Protein AF-0000000079915567 (afdb_homodimer)

Radius of gyration: 24.49 Å; Cα contacts (8 Å, |Δi|>4): 1662; chains: 2; bounding box: 62×71×64 Å

Solvent-accessible surface area (backbone atoms only — not comparable to full-atom values): 33415 Å² total; per-residue (Å²): 130,82,68,66,35,9,41,36,49,74,23,72,35,66,43,84,45,70,42,46,50,91,68,41,74,67,49,75,75,43,57,68,71,57,35,53,48,59,68,63,32,53,40,51,25,25,22,44,47,82,94,54,52,49,66,56,36,27,45,51,4,41,50,52,33,33,60,76,69,70,48,59,42,60,65,29,40,26,37,41,28,33,58,58,59,60,74,93,46,39,69,36,18,69,34,33,33,45,32,43,76,61,48,26,71,59,20,38,66,32,26,29,24,50,29,66,34,27,14,46,57,52,43,50,53,51,46,48,13,36,44,50,34,31,93,84,35,51,31,30,38,39,33,25,30,23,50,66,77,37,82,61,42,68,42,87,92,60,37,41,48,10,28,31,13,25,17,37,37,36,28,57,80,76,54,25,50,25,33,54,75,45,72,52,61,47,58,44,18,87,32,14,62,38,38,28,25,76,54,75,70,36,50,56,89,68,42,52,81,40,64,77,45,58,67,48,51,71,45,54,48,45,54,50,47,48,51,49,50,53,54,49,50,50,50,56,29,58,79,66,73,48,56,78,88,61,48,71,37,35,46,43,54,37,55,27,51,62,53,52,54,49,48,25,62,73,68,69,46,68,65,42,66,58,39,55,56,46,19,20,53,36,25,23,29,54,44,31,25,44,58,54,40,50,59,66,46,50,82,80,52,52,64,67,38,29,32,39,45,34,35,59,25,76,43,34,21,41,34,43,31,41,31,28,31,38,59,69,75,73,72,81,81,130,129,81,68,67,34,10,39,36,47,74,22,71,33,66,44,87,46,72,43,44,50,91,68,42,72,68,49,76,75,44,59,67,72,56,34,55,48,60,68,62,32,52,39,50,25,26,23,45,48,81,95,56,51,49,68,55,35,27,44,51,3,40,50,53,33,32,60,76,68,69,48,59,41,60,65,27,37,26,37,42,27,32,59,58,60,61,74,92,47,39,70,35,18,70,33,32,33,44,32,44,78,62,48,26,70,60,20,37,67,31,27,30,27,49,28,64,34,27,16,46,57,52,45,50,53,52,47,49,13,37,44,50,35,31,94,84,33,52,30,31,39,40,30,24,30,21,50,67,76,36,81,61,42,68,41,86,95,59,38,42,48,11,29,31,12,26,17,36,34,35,27,56,79,77,53,25,51,26,33,53,76,46,72,51,62,47,57,45,17,88,33,14,60,36,40,31,26,75,54,76,69,36,51,55,87,69,42,53,82,41,64,76,45,57,65,48,52,74,44,54,46,45,54,49,47,50,53,49,50,53,53,49,51,50,51,57,29,58,80,68,73,47,55,77,86,60,48,72,37,33,46,43,55,38,54,28,53,62,54,50,55,49,48,26,63,74,68,70,45,69,64,41,67,58,38,56,56,46,19,20,54,36,24,22,28,55,43,29,25,44,57,53,38,51,59,66,47,50,82,80,53,53,64,69,39,29,32,39,45,33,35,59,24,76,44,36,23,40,34,43,30,40,31,30,32,37,60,68,76,73,72,82,85,131

Foldseek 3Di:
DQQWKDFADKFKWFAPDKDFQLRDPVLVVDDPVQSVLQVQQLAGIATADVPDDQLRQQLVRVLVGCVVVVHQLCLAAAEEEEDEDDDPDPPDDSFVVSCVSSVNVNHHTDYFYLFWLCRLVVVVVVLSCCQRVPVSHFKYKYKYWFDDQAPAQDDPPKWGEHTMMMIIIMGSPLHHFKIFPDKDKDFDQVQSPQWDWPPPPDDRNPTDIDGPDVCCQVPVLLVVQLVVCLVRVCVQCVVVVHDPVQAPAEEEFAIGPVVQVVNCVSNVHHHDCLLSVCCHRHMGRRNVRQSSSSNVCSVVDDAQHWYWYWYHDSSGMIMITIIGGHDHPDPPDD/DQQWKDFADKFKDFAPDKDFQLRDPVLVVDPPVQSVLQVQQLAGIATADVPDDQLRQQLVRVLVGCVVVVHQLCLAAAEEEEDEDDDPDPPDDSFVVSCVSRVNVNHHTDYFYLFWLCRLVVVVVVLSCCQRVPVSGFKYKYKYWFDDQAPAQDDPPKWGEHTMMMITIMGSPLHHFKIFPDKDKDFDQVQSPQWDWPPPPDDRNPTDIDRPDVCCQVPVLLVVQLVVCLVRVCVQCVVVVHDPVQAPAEEEFAIGPVVQVVNCVSNVHHHDCLLSVCCHRHMGRRNVRQSSSSNVCSVVDDAQRWYWYWYHDSSGMIMITIIGGHDHPDPPDD

Nearest PDB structures (foldseek):
  5bqs-assembly1_B  TM=8.035E-01  e=7.313E-23  Streptococcus pneumoniae P1031
  8d1u-assembly1_A  TM=8.113E-01  e=3.069E-22  Escherichia coli
  8vdb-assembly1_D  TM=8.046E-01  e=8.859E-22  Bacillus subtilis
  6a9n-assembly1_B  TM=8.320E-01  e=7.382E-21  Cutibacterium acnes
  1ebl-assembly1_B  TM=8.269E-01  e=4.211E-21  Escherichia coli

InterPro domains:
  IPR013751 Beta-ketoacyl-[acyl-carrier-protein] synthase III, N-terminal [PF08545] (116-189)
  IPR016039 Thiolase-like [G3DSA:3.40.47.10] (4-174)
  IPR016039 Thiolase-like [G3DSA:3.40.47.10] (186-324)
  IPR016039 Thiolase-like [SSF53901] (4-325)

Structure (mmCIF, N/CA/C/O backbone):
data_AF-0000000079915567-model_v1
#
loop_
_entity.id
_entity.type
_entity.pdbx_description
1 polymer '3-oxoacyl-ACP synthase'
#
loop_
_atom_site.group_PDB
_atom_site.id
_atom_site.type_symbol
_atom_site.label_atom_id
_atom_site.label_alt_id
_atom_site.label_comp_id
_atom_site.label_asym_id
_atom_site.label_entity_id
_atom_site.label_seq_id
_atom_site.pdbx_PDB_ins_code
_atom_site.Cartn_x
_atom_site.Cartn_y
_atom_site.Cartn_z
_atom_site.occupancy
_atom_site.B_iso_or_equiv
_atom_site.auth_seq_id
_atom_site.auth_comp_id
_atom_site.auth_asym_id
_atom_site.auth_atom_id
_atom_site.pdbx_PDB_model_num
ATOM 1 N N . MET A 1 1 ? 18.484 -0.958 17.703 1 49.97 1 MET A N 1
ATOM 2 C CA . MET A 1 1 ? 17.969 0.393 17.531 1 49.97 1 MET A CA 1
ATOM 3 C C . MET A 1 1 ? 17.422 0.59 16.109 1 49.97 1 MET A C 1
ATOM 5 O O . MET A 1 1 ? 18.031 0.153 15.141 1 49.97 1 MET A O 1
ATOM 9 N N . ILE A 1 2 ? 16.109 1.01 15.992 1 68.25 2 ILE A N 1
ATOM 10 C CA . ILE A 1 2 ? 15.516 1.228 14.68 1 68.25 2 ILE A CA 1
ATOM 11 C C . ILE A 1 2 ? 16.234 2.373 13.969 1 68.25 2 ILE A C 1
ATOM 13 O O . ILE A 1 2 ? 16.469 3.426 14.562 1 68.25 2 ILE A O 1
ATOM 17 N N . ALA A 1 3 ? 16.828 2.115 12.82 1 80.94 3 ALA A N 1
ATOM 18 C CA . ALA A 1 3 ? 17.578 3.104 12.055 1 80.94 3 ALA A CA 1
ATOM 19 C C . ALA A 1 3 ? 16.766 4.375 11.844 1 80.94 3 ALA A C 1
ATOM 21 O O . ALA A 1 3 ? 15.57 4.309 11.562 1 80.94 3 ALA A O 1
ATOM 22 N N . PRO A 1 4 ? 17.406 5.504 12.102 1 89.56 4 PRO A N 1
ATOM 23 C CA . PRO A 1 4 ? 16.672 6.758 11.891 1 89.56 4 PRO A CA 1
ATOM 24 C C . PRO A 1 4 ? 16.312 6.992 10.43 1 89.56 4 PRO A C 1
ATOM 26 O O . PRO A 1 4 ? 17.062 6.602 9.531 1 89.56 4 PRO A O 1
ATOM 29 N N . VAL A 1 5 ? 15.125 7.48 10.234 1 96.12 5 VAL A N 1
ATOM 30 C CA . VAL A 1 5 ? 14.633 7.859 8.914 1 96.12 5 VAL A CA 1
ATOM 31 C C . VAL A 1 5 ? 14.406 9.367 8.859 1 96.12 5 VAL A C 1
ATOM 33 O O . VAL A 1 5 ? 13.828 9.945 9.781 1 96.12 5 VAL A O 1
ATOM 36 N N . ALA A 1 6 ? 14.984 10.047 7.805 1 96.94 6 ALA A N 1
ATOM 37 C CA . ALA A 1 6 ? 14.828 11.492 7.645 1 96.94 6 ALA A CA 1
ATOM 38 C C . ALA A 1 6 ? 13.938 11.82 6.453 1 96.94 6 ALA A C 1
ATOM 40 O O . ALA A 1 6 ? 14.031 11.18 5.402 1 96.94 6 ALA A O 1
ATOM 41 N N . LEU A 1 7 ? 13.047 12.688 6.648 1 97.62 7 LEU A N 1
ATOM 42 C CA . LEU A 1 7 ? 12.539 13.43 5.504 1 97.62 7 LEU A CA 1
ATOM 43 C C . LEU A 1 7 ? 13.562 14.453 5.016 1 97.62 7 LEU A C 1
ATOM 45 O O . LEU A 1 7 ? 13.672 15.547 5.574 1 97.62 7 LEU A O 1
ATOM 49 N N . HIS A 1 8 ? 14.258 14.078 4.035 1 96.81 8 HIS A N 1
ATOM 50 C CA . HIS A 1 8 ? 15.406 14.844 3.566 1 96.81 8 HIS A CA 1
ATOM 51 C C . HIS A 1 8 ? 14.984 16.172 2.953 1 96.81 8 HIS A C 1
ATOM 53 O O . HIS A 1 8 ? 15.523 17.219 3.303 1 96.81 8 HIS A O 1
ATOM 59 N N . SER A 1 9 ? 14.047 16.141 2.039 1 96.88 9 SER A N 1
ATOM 60 C CA . SER A 1 9 ? 13.555 17.344 1.36 1 96.88 9 SER A CA 1
ATOM 61 C C . SER A 1 9 ? 12.109 17.156 0.894 1 96.88 9 SER A C 1
ATOM 63 O O . SER A 1 9 ? 11.648 16.031 0.724 1 96.88 9 SER A O 1
ATOM 65 N N . ILE A 1 10 ? 11.406 18.219 0.805 1 98.06 10 ILE A N 1
ATOM 66 C CA . ILE A 1 10 ? 10.055 18.297 0.279 1 98.06 10 ILE A CA 1
ATOM 67 C C . ILE A 1 10 ? 10 19.328 -0.843 1 98.06 10 ILE A C 1
ATOM 69 O O . ILE A 1 10 ? 10.531 20.438 -0.704 1 98.06 10 ILE A O 1
ATOM 73 N N . ALA A 1 11 ? 9.445 18.938 -1.99 1 98.62 11 ALA A N 1
ATOM 74 C CA . ALA A 1 11 ? 9.18 19.875 -3.08 1 98.62 11 ALA A CA 1
ATOM 75 C C . ALA A 1 11 ? 7.695 19.906 -3.434 1 98.62 11 ALA A C 1
ATOM 77 O O . ALA A 1 11 ? 7.035 18.875 -3.445 1 98.62 11 ALA A O 1
ATOM 78 N N . LEU A 1 12 ? 7.215 21.109 -3.682 1 98.62 12 LEU A N 1
ATOM 79 C CA . LEU A 1 12 ? 5.832 21.344 -4.086 1 98.62 12 LEU A CA 1
ATOM 80 C C . LEU A 1 12 ? 5.773 21.906 -5.5 1 98.62 12 LEU A C 1
ATOM 82 O O . LEU A 1 12 ? 6.711 22.578 -5.949 1 98.62 12 LEU A O 1
ATOM 86 N N . TRP A 1 13 ? 4.711 21.578 -6.184 1 98.44 13 TRP A N 1
ATOM 87 C CA . TRP A 1 13 ? 4.43 22.172 -7.492 1 98.44 13 TRP A CA 1
ATOM 88 C C . TRP A 1 13 ? 2.953 22.516 -7.621 1 98.44 13 TRP A C 1
ATOM 90 O O . TRP A 1 13 ? 2.084 21.734 -7.23 1 98.44 13 TRP A O 1
ATOM 100 N N . PHE A 1 14 ? 2.678 23.703 -8.141 1 98.31 14 PHE A N 1
ATOM 101 C CA . PHE A 1 14 ? 1.323 24.172 -8.398 1 98.31 14 PHE A CA 1
ATOM 102 C C . PHE A 1 14 ? 1.199 24.719 -9.82 1 98.31 14 PHE A C 1
ATOM 104 O O . PHE A 1 14 ? 2.137 25.328 -10.344 1 98.31 14 PHE A O 1
ATOM 111 N N . PRO A 1 15 ? -0.003 24.5 -10.383 1 97.31 15 PRO A N 1
ATOM 112 C CA . PRO A 1 15 ? -0.258 25.188 -11.656 1 97.31 15 PRO A CA 1
ATOM 113 C C . PRO A 1 15 ? -0.245 26.703 -11.531 1 97.31 15 PRO A C 1
ATOM 115 O O . PRO A 1 15 ? -0.499 27.234 -10.445 1 97.31 15 PRO A O 1
ATOM 118 N N . ASP A 1 16 ? -0.06 27.359 -12.633 1 95.5 16 ASP A N 1
ATOM 119 C CA . ASP A 1 16 ? 0.046 28.812 -12.641 1 95.5 16 ASP A CA 1
ATOM 120 C C . ASP A 1 16 ? -1.329 29.453 -12.516 1 95.5 16 ASP A C 1
ATOM 122 O O . ASP A 1 16 ? -1.455 30.562 -11.961 1 95.5 16 ASP A O 1
ATOM 126 N N . ASP A 1 17 ? -2.361 28.844 -12.945 1 95.56 17 ASP A N 1
ATOM 127 C CA . ASP A 1 17 ? -3.697 29.438 -12.961 1 95.56 17 ASP A CA 1
ATOM 128 C C . ASP A 1 17 ? -4.281 29.5 -11.547 1 95.56 17 ASP A C 1
ATOM 130 O O . ASP A 1 17 ? -4.551 28.453 -10.938 1 95.56 17 ASP A O 1
ATOM 134 N N . GLU A 1 18 ? -4.473 30.656 -11.047 1 96.81 18 GLU A N 1
ATOM 135 C CA . GLU A 1 18 ? -5.078 30.938 -9.742 1 96.81 18 GLU A CA 1
ATOM 136 C C . GLU A 1 18 ? -6.461 31.547 -9.898 1 96.81 18 GLU A C 1
ATOM 138 O O . GLU A 1 18 ? -6.633 32.531 -10.648 1 96.81 18 GLU A O 1
ATOM 143 N N . VAL A 1 19 ? -7.441 31 -9.227 1 96.44 19 VAL A N 1
ATOM 144 C CA . VAL A 1 19 ? -8.812 31.5 -9.305 1 96.44 19 VAL A CA 1
ATOM 145 C C . VAL A 1 19 ? -9.336 31.797 -7.902 1 96.44 19 VAL A C 1
ATOM 147 O O . VAL A 1 19 ? -9.102 31.031 -6.973 1 96.44 19 VAL A O 1
ATOM 150 N N . THR A 1 20 ? -9.992 32.906 -7.789 1 97.31 20 THR A N 1
ATOM 151 C CA . THR A 1 20 ? -10.688 33.188 -6.535 1 97.31 20 THR A CA 1
ATOM 152 C C . THR A 1 20 ? -11.914 32.312 -6.383 1 97.31 20 THR A C 1
ATOM 154 O O . THR A 1 20 ? -12.617 32.031 -7.359 1 97.31 20 THR A O 1
ATOM 157 N N . VAL A 1 21 ? -12.156 31.906 -5.176 1 97 21 VAL A N 1
ATOM 158 C CA . VAL A 1 21 ? -13.289 31.031 -4.914 1 97 21 VAL A CA 1
ATOM 159 C C . VAL A 1 21 ? -14.586 31.734 -5.305 1 97 21 VAL A C 1
ATOM 161 O O . VAL A 1 21 ? -15.469 31.141 -5.918 1 97 21 VAL A O 1
ATOM 164 N N . ALA A 1 22 ? -14.719 32.969 -5.031 1 94.5 22 ALA A N 1
ATOM 165 C CA . ALA A 1 22 ? -15.914 33.75 -5.363 1 94.5 22 ALA A CA 1
ATOM 166 C C . ALA A 1 22 ? -16.125 33.781 -6.871 1 94.5 22 ALA A C 1
ATOM 168 O O . ALA A 1 22 ? -17.25 34.031 -7.336 1 94.5 22 ALA A O 1
ATOM 169 N N . GLY A 1 23 ? -15.094 33.562 -7.625 1 93.31 23 GLY A N 1
ATOM 170 C CA . GLY A 1 23 ? -15.148 33.656 -9.07 1 93.31 23 GLY A CA 1
ATOM 171 C C . GLY A 1 23 ? -15.367 32.312 -9.742 1 93.31 23 GLY A C 1
ATOM 172 O O . GLY A 1 23 ? -15.453 32.219 -10.969 1 93.31 23 GLY A O 1
ATOM 173 N N . LEU A 1 24 ? -15.5 31.219 -8.969 1 94.38 24 LEU A N 1
ATOM 174 C CA . LEU A 1 24 ? -15.734 29.906 -9.547 1 94.38 24 LEU A CA 1
ATOM 175 C C . LEU A 1 24 ? -17.125 29.828 -10.156 1 94.38 24 LEU A C 1
ATOM 177 O O . LEU A 1 24 ? -18.125 30.062 -9.469 1 94.38 24 LEU A O 1
ATOM 181 N N . PRO A 1 25 ? -17.203 29.422 -11.484 1 90.38 25 PRO A N 1
ATOM 182 C CA . PRO A 1 25 ? -18.516 29.375 -12.156 1 90.38 25 PRO A CA 1
ATOM 183 C C . PRO A 1 25 ? -19.484 28.391 -11.516 1 90.38 25 PRO A C 1
ATOM 185 O O . PRO A 1 25 ? -20.688 28.609 -11.539 1 90.38 25 PRO A O 1
ATOM 188 N N . GLU A 1 26 ? -19 27.359 -10.953 1 90.12 26 GLU A N 1
ATOM 189 C CA . GLU A 1 26 ? -19.875 26.328 -10.406 1 90.12 26 GLU A CA 1
ATOM 190 C C . GLU A 1 26 ? -20.656 26.859 -9.211 1 90.12 26 GLU A C 1
ATOM 192 O O . GLU A 1 26 ? -21.719 26.328 -8.883 1 90.12 26 GLU A O 1
ATOM 197 N N . LEU A 1 27 ? -20.188 27.844 -8.562 1 91.75 27 LEU A N 1
ATOM 198 C CA . LEU A 1 27 ? -20.875 28.344 -7.371 1 91.75 27 LEU A CA 1
ATOM 199 C C . LEU A 1 27 ? -22.188 29 -7.742 1 91.75 27 LEU A C 1
ATOM 201 O O . LEU A 1 27 ? -23.141 28.984 -6.949 1 91.75 27 LEU A O 1
ATOM 205 N N . ASP A 1 28 ? -22.203 29.516 -8.953 1 90.19 28 ASP A N 1
ATOM 206 C CA . ASP A 1 28 ? -23.422 30.172 -9.414 1 90.19 28 ASP A CA 1
ATOM 207 C C . ASP A 1 28 ? -24.547 29.156 -9.648 1 90.19 28 ASP A C 1
ATOM 209 O O . ASP A 1 28 ? -25.719 29.516 -9.734 1 90.19 28 ASP A O 1
ATOM 213 N N . GLN A 1 29 ? -24.172 28 -9.734 1 89.38 29 GLN A N 1
ATOM 214 C CA . GLN A 1 29 ? -25.125 26.938 -10.039 1 89.38 29 GLN A CA 1
ATOM 215 C C . GLN A 1 29 ? -25.625 26.266 -8.766 1 89.38 29 GLN A C 1
ATOM 217 O O . GLN A 1 29 ? -26.516 25.406 -8.812 1 89.38 29 GLN A O 1
ATOM 222 N N . LEU A 1 30 ? -25.125 26.688 -7.613 1 90.25 30 LEU A N 1
ATOM 223 C CA . LEU A 1 30 ? -25.469 26.062 -6.344 1 90.25 30 LEU A CA 1
ATOM 224 C C . LEU A 1 30 ? -26.641 26.766 -5.68 1 90.25 30 LEU A C 1
ATOM 226 O O . LEU A 1 30 ? -26.844 27.969 -5.883 1 90.25 30 LEU A O 1
ATOM 230 N N . PRO A 1 31 ? -27.406 26 -4.895 1 92.25 31 PRO A N 1
ATOM 231 C CA . PRO A 1 31 ? -28.344 26.672 -4 1 92.25 31 PRO A CA 1
ATOM 232 C C . PRO A 1 31 ? -27.672 27.703 -3.102 1 92.25 31 PRO A C 1
ATOM 234 O O . PRO A 1 31 ? -26.484 27.562 -2.781 1 92.25 31 PRO A O 1
ATOM 237 N N . VAL A 1 32 ? -28.438 28.688 -2.633 1 93.25 32 VAL A N 1
ATOM 238 C CA . VAL A 1 32 ? -27.922 29.828 -1.883 1 93.25 32 VAL A CA 1
ATOM 239 C C . VAL A 1 32 ? -27.203 29.328 -0.631 1 93.25 32 VAL A C 1
ATOM 241 O O . VAL A 1 32 ? -26.094 29.766 -0.335 1 93.25 32 VAL A O 1
ATOM 244 N N . ALA A 1 33 ? -27.703 28.438 0.09 1 91.88 33 ALA A N 1
ATOM 245 C CA . ALA A 1 33 ? -27.125 27.922 1.328 1 91.88 33 ALA A CA 1
ATOM 246 C C . ALA A 1 33 ? -25.766 27.281 1.067 1 91.88 33 ALA A C 1
ATOM 248 O O . ALA A 1 33 ? -24.828 27.469 1.843 1 91.88 33 ALA A O 1
ATOM 249 N N . GLN A 1 34 ? -25.656 26.578 0.015 1 91.19 34 GLN A N 1
ATOM 250 C CA . GLN A 1 34 ? -24.406 25.922 -0.337 1 91.19 34 GLN A CA 1
ATOM 251 C C . GLN A 1 34 ? -23.359 26.922 -0.796 1 91.19 34 GLN A C 1
ATOM 253 O O . GLN A 1 34 ? -22.172 26.781 -0.477 1 91.19 34 GLN A O 1
ATOM 258 N N . ARG A 1 35 ? -23.828 27.891 -1.59 1 93.12 35 ARG A N 1
ATOM 259 C CA . ARG A 1 35 ? -22.922 28.938 -2.041 1 93.12 35 ARG A CA 1
ATOM 260 C C . ARG A 1 35 ? -22.344 29.688 -0.856 1 93.12 35 ARG A C 1
ATOM 262 O O . ARG A 1 35 ? -21.125 29.922 -0.8 1 93.12 35 ARG A O 1
ATOM 269 N N . GLU A 1 36 ? -23.188 30.047 0.067 1 94.31 36 GLU A N 1
ATOM 270 C CA . GLU A 1 36 ? -22.75 30.766 1.259 1 94.31 36 GLU A CA 1
ATOM 271 C C . GLU A 1 36 ? -21.781 29.906 2.084 1 94.31 36 GLU A C 1
ATOM 273 O O . GLU A 1 36 ? -20.781 30.422 2.607 1 94.31 36 GLU A O 1
ATOM 278 N N . HIS A 1 37 ? -22.062 28.656 2.145 1 93.69 37 HIS A N 1
ATOM 279 C CA . HIS A 1 37 ? -21.156 27.766 2.857 1 93.69 37 HIS A CA 1
ATOM 280 C C . HIS A 1 37 ? -19.797 27.688 2.182 1 93.69 37 HIS A C 1
ATOM 282 O O . HIS A 1 37 ? -18.766 27.797 2.846 1 93.69 37 HIS A O 1
ATOM 288 N N . ALA A 1 38 ? -19.812 27.531 0.899 1 94.31 38 ALA A N 1
ATOM 289 C CA . ALA A 1 38 ? -18.578 27.469 0.132 1 94.31 38 ALA A CA 1
ATOM 290 C C . ALA A 1 38 ? -17.719 28.703 0.386 1 94.31 38 ALA A C 1
ATOM 292 O O . ALA A 1 38 ? -16.5 28.594 0.541 1 94.31 38 ALA A O 1
ATOM 293 N N . LEU A 1 39 ? -18.344 29.859 0.499 1 95.88 39 LEU A N 1
ATOM 294 C CA . LEU A 1 39 ? -17.641 31.125 0.663 1 95.88 39 LEU A CA 1
ATOM 295 C C . LEU A 1 39 ? -17.172 31.297 2.104 1 95.88 39 LEU A C 1
ATOM 297 O O . LEU A 1 39 ? -16.344 32.156 2.387 1 95.88 39 LEU A O 1
ATOM 301 N N . SER A 1 40 ? -17.688 30.438 3 1 96.19 40 SER A N 1
ATOM 302 C CA . SER A 1 40 ? -17.391 30.594 4.418 1 96.19 40 SER A CA 1
ATOM 303 C C . SER A 1 40 ? -16.297 29.609 4.859 1 96.19 40 SER A C 1
ATOM 305 O O . SER A 1 40 ? -15.93 29.594 6.035 1 96.19 40 SER A O 1
ATOM 307 N N . LEU A 1 41 ? -15.664 28.875 3.994 1 97.06 41 LEU A N 1
ATOM 308 C CA . LEU A 1 41 ? -14.766 27.766 4.309 1 97.06 41 LEU A CA 1
ATOM 309 C C . LEU A 1 41 ? -13.383 28.281 4.672 1 97.06 41 LEU A C 1
ATOM 311 O O . LEU A 1 41 ? -12.539 27.516 5.152 1 97.06 41 LEU A O 1
ATOM 315 N N . GLY A 1 42 ? -13.078 29.562 4.449 1 97.81 42 GLY A N 1
ATOM 316 C CA . GLY A 1 42 ? -11.75 30.109 4.684 1 97.81 42 GLY A CA 1
ATOM 317 C C . GLY A 1 42 ? -10.797 29.891 3.525 1 97.81 42 GLY A C 1
ATOM 318 O O . GLY A 1 42 ? -9.586 29.859 3.715 1 97.81 42 GLY A O 1
ATOM 319 N N . ILE A 1 43 ? -11.359 29.594 2.355 1 98.44 43 ILE A N 1
ATOM 320 C CA . ILE A 1 43 ? -10.586 29.391 1.136 1 98.44 43 ILE A CA 1
ATOM 321 C C . ILE A 1 43 ? -10.781 30.562 0.188 1 98.44 43 ILE A C 1
ATOM 323 O O . ILE A 1 43 ? -11.898 30.828 -0.261 1 98.44 43 ILE A O 1
ATOM 327 N N . ASP A 1 44 ? -9.68 31.25 -0.114 1 98.38 44 ASP A N 1
ATOM 328 C CA . ASP A 1 44 ? -9.75 32.469 -0.928 1 98.38 44 ASP A CA 1
ATOM 329 C C . ASP A 1 44 ? -9.484 32.156 -2.398 1 98.38 44 ASP A C 1
ATOM 331 O O . ASP A 1 44 ? -10.148 32.688 -3.285 1 98.38 44 ASP A O 1
ATOM 335 N N . THR A 1 45 ? -8.469 31.297 -2.609 1 98.44 45 THR A N 1
ATOM 336 C CA . THR A 1 45 ? -8.062 30.953 -3.971 1 98.44 45 THR A CA 1
ATOM 337 C C . THR A 1 45 ? -7.773 29.469 -4.098 1 98.44 45 THR A C 1
ATOM 339 O O . THR A 1 45 ? -7.582 28.781 -3.09 1 98.44 45 THR A O 1
ATOM 342 N N . VAL A 1 46 ? -7.848 28.984 -5.297 1 97.88 46 VAL A N 1
ATOM 343 C CA . VAL A 1 46 ? -7.379 27.641 -5.641 1 97.88 46 VAL A CA 1
ATOM 344 C C . VAL A 1 46 ? -6.551 27.703 -6.926 1 97.88 46 VAL A C 1
ATOM 346 O O . VAL A 1 46 ? -6.73 28.609 -7.746 1 97.88 46 VAL A O 1
ATOM 349 N N . ARG A 1 47 ? -5.562 26.828 -7.027 1 97.94 47 ARG A N 1
ATOM 350 C CA . ARG A 1 47 ? -4.805 26.625 -8.258 1 97.94 47 ARG A CA 1
ATOM 351 C C . ARG A 1 47 ? -5.48 25.609 -9.164 1 97.94 47 ARG A C 1
ATOM 353 O O . ARG A 1 47 ? -5.996 24.594 -8.688 1 97.94 47 ARG A O 1
ATOM 360 N N . ILE A 1 48 ? -5.508 25.891 -10.469 1 95.81 48 ILE A N 1
ATOM 361 C CA . ILE A 1 48 ? -6.215 25.031 -11.414 1 95.81 48 ILE A CA 1
ATOM 362 C C . ILE A 1 48 ? -5.266 24.609 -12.531 1 95.81 48 ILE A C 1
ATOM 364 O O . ILE A 1 48 ? -4.707 25.453 -13.234 1 95.81 48 ILE A O 1
ATOM 368 N N . GLY A 1 49 ? -5.031 23.297 -12.594 1 93.62 49 GLY A N 1
ATOM 369 C CA . GLY A 1 49 ? -4.207 22.75 -13.664 1 93.62 49 GLY A CA 1
ATOM 370 C C . GLY A 1 49 ? -4.988 22.453 -14.93 1 93.62 49 GLY A C 1
ATOM 371 O O . GLY A 1 49 ? -5.227 21.297 -15.266 1 93.62 49 GLY A O 1
ATOM 372 N N . ILE A 1 50 ? -5.254 23.484 -15.719 1 88.75 50 ILE A N 1
ATOM 373 C CA . ILE A 1 50 ? -5.984 23.312 -16.969 1 88.75 50 ILE A CA 1
ATOM 374 C C . ILE A 1 50 ? -5.152 22.484 -17.953 1 88.75 50 ILE A C 1
ATOM 376 O O . ILE A 1 50 ? -3.984 22.797 -18.188 1 88.75 50 ILE A O 1
ATOM 380 N N . GLY A 1 51 ? -5.715 21.375 -18.359 1 86.44 51 GLY A N 1
ATOM 381 C CA . GLY A 1 51 ? -5.047 20.547 -19.359 1 86.44 51 GLY A CA 1
ATOM 382 C C . GLY A 1 51 ? -3.955 19.688 -18.766 1 86.44 51 GLY A C 1
ATOM 383 O O . GLY A 1 51 ? -3.264 18.969 -19.484 1 86.44 51 GLY A O 1
ATOM 384 N N . GLN A 1 52 ? -3.803 19.688 -17.5 1 90.12 52 GLN A N 1
ATOM 385 C CA . GLN A 1 52 ? -2.766 18.891 -16.844 1 90.12 52 GLN A CA 1
ATOM 386 C C . GLN A 1 52 ? -3.359 17.672 -16.156 1 90.12 52 GLN A C 1
ATOM 388 O O . GLN A 1 52 ? -4.441 17.734 -15.57 1 90.12 52 GLN A O 1
ATOM 393 N N . TYR A 1 53 ? -2.592 16.562 -16.312 1 88.38 53 TYR A N 1
ATOM 394 C CA . TYR A 1 53 ? -2.947 15.359 -15.57 1 88.38 53 TYR A CA 1
ATOM 395 C C . TYR A 1 53 ? -2.186 15.289 -14.25 1 88.38 53 TYR A C 1
ATOM 397 O O . TYR A 1 53 ? -1.226 16.031 -14.039 1 88.38 53 TYR A O 1
ATOM 405 N N . GLU A 1 54 ? -2.721 14.461 -13.367 1 91.81 54 GLU A N 1
ATOM 406 C CA . GLU A 1 54 ? -2.049 14.242 -12.086 1 91.81 54 GLU A CA 1
ATOM 407 C C . GLU A 1 54 ? -0.604 13.797 -12.297 1 91.81 54 GLU A C 1
ATOM 409 O O . GLU A 1 54 ? 0.292 14.227 -11.562 1 91.81 54 GLU A O 1
ATOM 414 N N . SER A 1 55 ? -0.41 13.039 -13.312 1 91 55 SER A N 1
ATOM 415 C CA . SER A 1 55 ? 0.923 12.523 -13.602 1 91 55 SER A CA 1
ATOM 416 C C . SER A 1 55 ? 1.882 13.648 -13.984 1 91 55 SER A C 1
ATOM 418 O O . SER A 1 55 ? 3.072 13.586 -13.664 1 91 55 SER A O 1
ATOM 420 N N . ASP A 1 56 ? 1.386 14.648 -14.688 1 94.38 56 ASP A N 1
ATOM 421 C CA . ASP A 1 56 ? 2.203 15.797 -15.055 1 94.38 56 ASP A CA 1
ATOM 422 C C . ASP A 1 56 ? 2.654 16.562 -13.812 1 94.38 56 ASP A C 1
ATOM 424 O O . ASP A 1 56 ? 3.826 16.938 -13.695 1 94.38 56 ASP A O 1
ATOM 428 N N . MET A 1 57 ? 1.742 16.734 -12.922 1 96.81 57 MET A N 1
ATOM 429 C CA . MET A 1 57 ? 2.041 17.5 -11.711 1 96.81 57 MET A CA 1
ATOM 430 C C . MET A 1 57 ? 2.986 16.734 -10.797 1 96.81 57 MET A C 1
ATOM 432 O O . MET A 1 57 ? 3.918 17.297 -10.234 1 96.81 57 MET A O 1
ATOM 436 N N . ALA A 1 58 ? 2.74 15.406 -10.703 1 97.69 58 ALA A N 1
ATOM 437 C CA . ALA A 1 58 ? 3.635 14.547 -9.93 1 97.69 58 ALA A CA 1
ATOM 438 C C . ALA A 1 58 ? 5.059 14.609 -10.477 1 97.69 58 ALA A C 1
ATOM 440 O O . ALA A 1 58 ? 6.016 14.734 -9.703 1 97.69 58 ALA A O 1
ATOM 441 N N . HIS A 1 59 ? 5.203 14.57 -11.789 1 98.12 59 HIS A N 1
ATOM 442 C CA . HIS A 1 59 ? 6.508 14.633 -12.43 1 98.12 59 HIS A CA 1
ATOM 443 C C . HIS A 1 59 ? 7.207 15.953 -12.141 1 98.12 59 HIS A C 1
ATOM 445 O O . HIS A 1 59 ? 8.406 15.984 -11.852 1 98.12 59 HIS A O 1
ATOM 451 N N . ALA A 1 60 ? 6.449 17.016 -12.195 1 98.5 60 ALA A N 1
ATOM 452 C CA . ALA A 1 60 ? 7.012 18.344 -11.961 1 98.5 60 ALA A CA 1
ATOM 453 C C . ALA A 1 60 ? 7.539 18.469 -10.531 1 98.5 60 ALA A C 1
ATOM 455 O O . ALA A 1 60 ? 8.656 18.953 -10.32 1 98.5 60 ALA A O 1
ATOM 456 N N . ALA A 1 61 ? 6.781 18 -9.547 1 98.75 61 ALA A N 1
ATOM 457 C CA . ALA A 1 61 ? 7.207 18.062 -8.148 1 98.75 61 ALA A CA 1
ATOM 458 C C . ALA A 1 61 ? 8.445 17.203 -7.918 1 98.75 61 ALA A C 1
ATOM 460 O O . ALA A 1 61 ? 9.391 17.625 -7.258 1 98.75 61 ALA A O 1
ATOM 461 N N . ALA A 1 62 ? 8.461 16 -8.461 1 98.88 62 ALA A N 1
ATOM 462 C CA . ALA A 1 62 ? 9.57 15.07 -8.289 1 98.88 62 ALA A CA 1
ATOM 463 C C . ALA A 1 62 ? 10.844 15.617 -8.93 1 98.88 62 ALA A C 1
ATOM 465 O O . ALA A 1 62 ? 11.93 15.539 -8.344 1 98.88 62 ALA A O 1
ATOM 466 N N . THR A 1 63 ? 10.695 16.156 -10.133 1 98.69 63 THR A N 1
ATOM 467 C CA . THR A 1 63 ? 11.828 16.75 -10.836 1 98.69 63 THR A CA 1
ATOM 468 C C . THR A 1 63 ? 12.422 17.906 -10.039 1 98.69 63 THR A C 1
ATOM 470 O O . THR A 1 63 ? 13.641 18.016 -9.898 1 98.69 63 THR A O 1
ATOM 473 N N . ALA A 1 64 ? 11.539 18.734 -9.539 1 98.56 64 ALA A N 1
ATOM 474 C CA . ALA A 1 64 ? 11.984 19.875 -8.734 1 98.56 64 ALA A CA 1
ATOM 475 C C . ALA A 1 64 ? 12.766 19.406 -7.512 1 98.56 64 ALA A C 1
ATOM 477 O O . ALA A 1 64 ? 13.805 19.984 -7.172 1 98.56 64 ALA A O 1
ATOM 478 N N . LEU A 1 65 ? 12.297 18.344 -6.863 1 98.62 65 LEU A N 1
ATOM 479 C CA . LEU A 1 65 ? 12.961 17.828 -5.672 1 98.62 65 LEU A CA 1
ATOM 480 C C . LEU A 1 65 ? 14.352 17.312 -6.012 1 98.62 65 LEU A C 1
ATOM 482 O O . LEU A 1 65 ? 15.328 17.641 -5.336 1 98.62 65 LEU A O 1
ATOM 486 N N . LEU A 1 66 ? 14.414 16.453 -6.988 1 98.31 66 LEU A N 1
ATOM 487 C CA . LEU A 1 66 ? 15.68 15.805 -7.344 1 98.31 66 LEU A CA 1
ATOM 488 C C . LEU A 1 66 ? 16.719 16.844 -7.762 1 98.31 66 LEU A C 1
ATOM 490 O O . LEU A 1 66 ? 17.891 16.719 -7.406 1 98.31 66 LEU A O 1
ATOM 494 N N . ARG A 1 67 ? 16.266 17.875 -8.477 1 97.75 67 ARG A N 1
ATOM 495 C CA . ARG A 1 67 ? 17.141 18.969 -8.867 1 97.75 67 ARG A CA 1
ATOM 496 C C . ARG A 1 67 ? 17.656 19.719 -7.641 1 97.75 67 ARG A C 1
ATOM 498 O O . ARG A 1 67 ? 18.859 19.938 -7.504 1 97.75 67 ARG A O 1
ATOM 505 N N . ALA A 1 68 ? 16.812 20.062 -6.738 1 96.19 68 ALA A N 1
ATOM 506 C CA . ALA A 1 68 ? 17.156 20.844 -5.551 1 96.19 68 ALA A CA 1
ATOM 507 C C . ALA A 1 68 ? 18.078 20.031 -4.629 1 96.19 68 ALA A C 1
ATOM 509 O O . ALA A 1 68 ? 18.969 20.594 -3.98 1 96.19 68 ALA A O 1
ATOM 510 N N . ALA A 1 69 ? 17.812 18.734 -4.527 1 94.44 69 ALA A N 1
ATOM 511 C CA . ALA A 1 69 ? 18.578 17.859 -3.643 1 94.44 69 ALA A CA 1
ATOM 512 C C . ALA A 1 69 ? 19.859 17.391 -4.316 1 94.44 69 ALA A C 1
ATOM 514 O O . ALA A 1 69 ? 20.688 16.703 -3.695 1 94.44 69 ALA A O 1
ATOM 515 N N . ASP A 1 70 ? 20.047 17.625 -5.621 1 95.69 70 ASP A N 1
ATOM 516 C CA . ASP A 1 70 ? 21.188 17.156 -6.41 1 95.69 70 ASP A CA 1
ATOM 517 C C . ASP A 1 70 ? 21.312 15.641 -6.355 1 95.69 70 ASP A C 1
ATOM 519 O O . ASP A 1 70 ? 22.391 15.117 -6.051 1 95.69 70 ASP A O 1
ATOM 523 N N . ILE A 1 71 ? 20.266 15.008 -6.551 1 96.06 71 ILE A N 1
ATOM 524 C CA . ILE A 1 71 ? 20.203 13.547 -6.59 1 96.06 71 ILE A CA 1
ATOM 525 C C . ILE A 1 71 ? 19.906 13.086 -8.016 1 96.06 71 ILE A C 1
ATOM 527 O O . ILE A 1 71 ? 18.938 13.531 -8.625 1 96.06 71 ILE A O 1
ATOM 531 N N . ASP A 1 72 ? 20.797 12.258 -8.539 1 98.06 72 ASP A N 1
ATOM 532 C CA . ASP A 1 72 ? 20.531 11.609 -9.812 1 98.06 72 ASP A CA 1
ATOM 533 C C . ASP A 1 72 ? 19.375 10.617 -9.688 1 98.06 72 ASP A C 1
ATOM 535 O O . ASP A 1 72 ? 19.328 9.836 -8.742 1 98.06 72 ASP A O 1
ATOM 539 N N . PRO A 1 73 ? 18.469 10.711 -10.625 1 98.25 73 PRO A N 1
ATOM 540 C CA . PRO A 1 73 ? 17.312 9.812 -10.531 1 98.25 73 PRO A CA 1
ATOM 541 C C . PRO A 1 73 ? 17.719 8.344 -10.398 1 98.25 73 PRO A C 1
ATOM 543 O O . PRO A 1 73 ? 16.984 7.551 -9.812 1 98.25 73 PRO A O 1
ATOM 546 N N . THR A 1 74 ? 18.875 7.945 -10.898 1 97.69 74 THR A N 1
ATOM 547 C CA . THR A 1 74 ? 19.328 6.562 -10.82 1 97.69 74 THR A CA 1
ATOM 548 C C . THR A 1 74 ? 19.75 6.207 -9.391 1 97.69 74 THR A C 1
ATOM 550 O O . THR A 1 74 ? 19.938 5.035 -9.07 1 97.69 74 THR A O 1
ATOM 553 N N . GLN A 1 75 ? 19.828 7.145 -8.469 1 97.5 75 GLN A N 1
ATOM 554 C CA . GLN A 1 75 ? 20.188 6.934 -7.074 1 97.5 75 GLN A CA 1
ATOM 555 C C . GLN A 1 75 ? 18.969 6.637 -6.223 1 97.5 75 GLN A C 1
ATOM 557 O O . GLN A 1 75 ? 19.078 6.332 -5.031 1 97.5 75 GLN A O 1
ATOM 562 N N . LEU A 1 76 ? 17.781 6.715 -6.855 1 98.38 76 LEU A N 1
ATOM 563 C CA . LEU A 1 76 ? 16.578 6.309 -6.133 1 98.38 76 LEU A CA 1
ATOM 564 C C . LEU A 1 76 ? 16.484 4.789 -6.043 1 98.38 76 LEU A C 1
ATOM 566 O O . LEU A 1 76 ? 16.609 4.094 -7.051 1 98.38 76 LEU A O 1
ATOM 570 N N . ASP A 1 77 ? 16.281 4.336 -4.836 1 98.38 77 ASP A N 1
ATOM 571 C CA . ASP A 1 77 ? 16.125 2.902 -4.613 1 98.38 77 ASP A CA 1
ATOM 572 C C . ASP A 1 77 ? 14.656 2.486 -4.707 1 98.38 77 ASP A C 1
ATOM 574 O O . ASP A 1 77 ? 14.352 1.343 -5.051 1 98.38 77 ASP A O 1
ATOM 578 N N . ALA A 1 78 ? 13.797 3.404 -4.363 1 98.69 78 ALA A N 1
ATOM 579 C CA . ALA A 1 78 ? 12.367 3.133 -4.48 1 98.69 78 ALA A CA 1
ATOM 580 C C . ALA A 1 78 ? 11.594 4.406 -4.805 1 98.69 78 ALA A C 1
ATOM 582 O O . ALA A 1 78 ? 11.992 5.504 -4.41 1 98.69 78 ALA A O 1
ATOM 583 N N . LEU A 1 79 ? 10.57 4.305 -5.559 1 98.81 79 LEU A N 1
ATOM 584 C CA . LEU A 1 79 ? 9.602 5.336 -5.914 1 98.81 79 LEU A CA 1
ATOM 585 C C . LEU A 1 79 ? 8.18 4.879 -5.602 1 98.81 79 LEU A C 1
ATOM 587 O O . LEU A 1 79 ? 7.684 3.926 -6.207 1 98.81 79 LEU A O 1
ATOM 591 N N . LEU A 1 80 ? 7.527 5.461 -4.625 1 98.88 80 LEU A N 1
ATOM 592 C CA . LEU A 1 80 ? 6.148 5.184 -4.246 1 98.88 80 LEU A CA 1
ATOM 593 C C . LEU A 1 80 ? 5.223 6.309 -4.703 1 98.88 80 LEU A C 1
ATOM 595 O O . LEU A 1 80 ? 5.355 7.449 -4.254 1 98.88 80 LEU A O 1
ATOM 599 N N . LEU A 1 81 ? 4.348 6.031 -5.602 1 98.44 81 LEU A N 1
ATOM 600 C CA . LEU A 1 81 ? 3.359 7.004 -6.055 1 98.44 81 LEU A CA 1
ATOM 601 C C . LEU A 1 81 ? 2.055 6.855 -5.277 1 98.44 81 LEU A C 1
ATOM 603 O O . LEU A 1 81 ? 1.444 5.781 -5.285 1 98.44 81 LEU A O 1
ATOM 607 N N . VAL A 1 82 ? 1.634 7.875 -4.598 1 98 82 VAL A N 1
ATOM 608 C CA . VAL A 1 82 ? 0.349 7.918 -3.906 1 98 82 VAL A CA 1
ATOM 609 C C . VAL A 1 82 ? -0.78 8.07 -4.926 1 98 82 VAL A C 1
ATOM 611 O O . VAL A 1 82 ? -0.759 8.977 -5.754 1 98 82 VAL A O 1
ATOM 614 N N . GLN A 1 83 ? -1.693 7.133 -4.836 1 90.31 83 GLN A N 1
ATOM 615 C CA . GLN A 1 83 ? -2.793 7.066 -5.797 1 90.31 83 GLN A CA 1
ATOM 616 C C . GLN A 1 83 ? -3.629 8.344 -5.758 1 90.31 83 GLN A C 1
ATOM 618 O O . GLN A 1 83 ? -3.928 8.867 -4.684 1 90.31 83 GLN A O 1
ATOM 623 N N . GLY A 1 84 ? -3.945 8.844 -6.898 1 84.62 84 GLY A N 1
ATOM 624 C CA . GLY A 1 84 ? -4.82 10 -7.027 1 84.62 84 GLY A CA 1
ATOM 625 C C . GLY A 1 84 ? -6.281 9.664 -6.812 1 84.62 84 GLY A C 1
ATOM 626 O O . GLY A 1 84 ? -6.613 8.594 -6.293 1 84.62 84 GLY A O 1
ATOM 627 N N . ARG A 1 85 ? -7.055 10.602 -7.18 1 82.12 85 ARG A N 1
ATOM 628 C CA . ARG A 1 85 ? -8.492 10.445 -6.953 1 82.12 85 ARG A CA 1
ATOM 629 C C . ARG A 1 85 ? -9.133 9.609 -8.055 1 82.12 85 ARG A C 1
ATOM 631 O O . ARG A 1 85 ? -9.914 8.695 -7.773 1 82.12 85 ARG A O 1
ATOM 638 N N . VAL A 1 86 ? -8.758 9.977 -9.289 1 85.31 86 VAL A N 1
ATOM 639 C CA . VAL A 1 86 ? -9.312 9.258 -10.43 1 85.31 86 VAL A CA 1
ATOM 640 C C . VAL A 1 86 ? -8.203 8.93 -11.422 1 85.31 86 VAL A C 1
ATOM 642 O O . VAL A 1 86 ? -7.414 9.805 -11.789 1 85.31 86 VAL A O 1
ATOM 645 N N . PRO A 1 87 ? -8.172 7.676 -11.844 1 85.38 87 PRO A N 1
ATOM 646 C CA . PRO A 1 87 ? -7.137 7.332 -12.828 1 85.38 87 PRO A CA 1
ATOM 647 C C . PRO A 1 87 ? -7.461 7.844 -14.227 1 85.38 87 PRO A C 1
ATOM 649 O O . PRO A 1 87 ? -8.633 7.961 -14.586 1 85.38 87 PRO A O 1
ATOM 652 N N . GLN A 1 88 ? -6.395 8.141 -14.992 1 83.56 88 GLN A N 1
ATOM 653 C CA . GLN A 1 88 ? -6.594 8.539 -16.391 1 83.56 88 GLN A CA 1
ATOM 654 C C . GLN A 1 88 ? -7.137 7.383 -17.219 1 83.56 88 GLN A C 1
ATOM 656 O O . GLN A 1 88 ? -8.078 7.559 -18 1 83.56 88 GLN A O 1
ATOM 661 N N . TYR A 1 89 ? -6.508 6.223 -17.047 1 86.19 89 TYR A N 1
ATOM 662 C CA . TYR A 1 89 ? -6.922 4.969 -17.672 1 86.19 89 TYR A CA 1
ATOM 663 C C . TYR A 1 89 ? -7.027 3.859 -16.625 1 86.19 89 TYR A C 1
ATOM 665 O O . TYR A 1 89 ? -6.406 3.932 -15.562 1 86.19 89 TYR A O 1
ATOM 673 N N . LEU A 1 90 ? -7.887 2.924 -17.016 1 87.12 90 LEU A N 1
ATOM 674 C CA . LEU A 1 90 ? -7.863 1.694 -16.219 1 87.12 90 LEU A CA 1
ATOM 675 C C . LEU A 1 90 ? -6.836 0.713 -16.781 1 87.12 90 LEU A C 1
ATOM 677 O O . LEU A 1 90 ? -6.59 0.68 -17.984 1 87.12 90 LEU A O 1
ATOM 681 N N . LEU A 1 91 ? -6.105 -0.033 -15.945 1 85.19 91 LEU A N 1
ATOM 682 C CA . LEU A 1 91 ? -5.156 -1.095 -16.266 1 85.19 91 LEU A CA 1
ATOM 683 C C . LEU A 1 91 ? -3.811 -0.513 -16.688 1 85.19 91 LEU A C 1
ATOM 685 O O . LEU A 1 91 ? -2.852 -1.256 -16.922 1 85.19 91 LEU A O 1
ATOM 689 N N . ALA A 1 92 ? -3.643 0.795 -16.75 1 85.56 92 ALA A N 1
ATOM 690 C CA . ALA A 1 92 ? -2.352 1.429 -17 1 85.56 92 ALA A CA 1
ATOM 691 C C . ALA A 1 92 ? -1.591 1.667 -15.703 1 85.56 92 ALA A C 1
ATOM 693 O O . ALA A 1 92 ? -2.062 1.3 -14.625 1 85.56 92 ALA A O 1
ATOM 694 N N . SER A 1 93 ? -0.356 2.129 -15.891 1 91.88 93 SER A N 1
ATOM 695 C CA . SER A 1 93 ? 0.458 2.381 -14.703 1 91.88 93 SER A CA 1
ATOM 696 C C . SER A 1 93 ? 0.942 3.828 -14.664 1 91.88 93 SER A C 1
ATOM 698 O O . SER A 1 93 ? 1.766 4.234 -15.492 1 91.88 93 SER A O 1
ATOM 700 N N . GLU A 1 94 ? 0.512 4.562 -13.664 1 93.12 94 GLU A N 1
ATOM 701 C CA . GLU A 1 94 ? 0.996 5.922 -13.461 1 93.12 94 GLU A CA 1
ATOM 702 C C . GLU A 1 94 ? 2.34 5.93 -12.734 1 93.12 94 GLU A C 1
ATOM 704 O O . GLU A 1 94 ? 3.176 6.801 -12.969 1 93.12 94 GLU A O 1
ATOM 709 N N . ALA A 1 95 ? 2.514 4.895 -11.922 1 95.88 95 ALA A N 1
ATOM 710 C CA . ALA A 1 95 ? 3.756 4.812 -11.156 1 95.88 95 ALA A CA 1
ATOM 711 C C . ALA A 1 95 ? 4.949 4.566 -12.07 1 95.88 95 ALA A C 1
ATOM 713 O O . ALA A 1 95 ? 5.965 5.262 -11.977 1 95.88 95 ALA A O 1
ATOM 714 N N . THR A 1 96 ? 4.848 3.643 -13 1 95.75 96 THR A N 1
ATOM 715 C CA . THR A 1 96 ? 5.965 3.332 -13.883 1 95.75 96 THR A CA 1
ATOM 716 C C . THR A 1 96 ? 6.145 4.43 -14.938 1 95.75 96 THR A C 1
ATOM 718 O O . THR A 1 96 ? 7.266 4.711 -15.359 1 95.75 96 THR A O 1
ATOM 721 N N . ARG A 1 97 ? 5.02 5.062 -15.305 1 94.69 97 ARG A N 1
ATOM 722 C CA . ARG A 1 97 ? 5.133 6.223 -16.188 1 94.69 97 ARG A CA 1
ATOM 723 C C . ARG A 1 97 ? 6 7.305 -15.547 1 94.69 97 ARG A C 1
ATOM 725 O O . ARG A 1 97 ? 6.895 7.852 -16.203 1 94.69 97 ARG A O 1
ATOM 732 N N . LEU A 1 98 ? 5.695 7.57 -14.312 1 97.06 98 LEU A N 1
ATOM 733 C CA . LEU A 1 98 ? 6.488 8.555 -13.586 1 97.06 98 LEU A CA 1
ATOM 734 C C . LEU A 1 98 ? 7.945 8.117 -13.484 1 97.06 98 LEU A C 1
ATOM 736 O O . LEU A 1 98 ? 8.859 8.93 -13.68 1 97.06 98 LEU A O 1
ATOM 740 N N . GLN A 1 99 ? 8.188 6.891 -13.18 1 97.81 99 GLN A N 1
ATOM 741 C CA . GLN A 1 99 ? 9.523 6.312 -13.109 1 97.81 99 GLN A CA 1
ATOM 742 C C . GLN A 1 99 ? 10.312 6.582 -14.391 1 97.81 99 GLN A C 1
ATOM 744 O O . GLN A 1 99 ? 11.453 7.043 -14.344 1 97.81 99 GLN A O 1
ATOM 749 N N . HIS A 1 100 ? 9.672 6.316 -15.484 1 96.69 100 HIS A N 1
ATOM 750 C CA . HIS A 1 100 ? 10.297 6.477 -16.797 1 96.69 100 HIS A CA 1
ATOM 751 C C . HIS A 1 100 ? 10.602 7.941 -17.078 1 96.69 100 HIS A C 1
ATOM 753 O O . HIS A 1 100 ? 11.711 8.281 -17.484 1 96.69 100 HIS A O 1
ATOM 759 N N . ARG A 1 101 ? 9.648 8.758 -16.859 1 97.38 101 ARG A N 1
ATOM 760 C CA . ARG A 1 101 ? 9.797 10.18 -17.141 1 97.38 101 ARG A CA 1
ATOM 761 C C . ARG A 1 101 ? 10.898 10.797 -16.297 1 97.38 101 ARG A C 1
ATOM 763 O O . ARG A 1 101 ? 11.586 11.719 -16.734 1 97.38 101 ARG A O 1
ATOM 770 N N . LEU A 1 102 ? 11.086 10.281 -15.078 1 98.19 102 LEU A N 1
ATOM 771 C CA . LEU A 1 102 ? 12.094 10.805 -14.164 1 98.19 102 LEU A CA 1
ATOM 772 C C . LEU A 1 102 ? 13.477 10.25 -14.484 1 98.19 102 LEU A C 1
ATOM 774 O O . LEU A 1 102 ? 14.484 10.828 -14.078 1 98.19 102 LEU A O 1
ATOM 778 N N . GLY A 1 103 ? 13.516 9.117 -15.141 1 98.12 103 GLY A N 1
ATOM 779 C CA . GLY A 1 103 ? 14.773 8.414 -15.328 1 98.12 103 GLY A CA 1
ATOM 780 C C . GLY A 1 103 ? 15.195 7.602 -14.117 1 98.12 103 GLY A C 1
ATOM 781 O O . GLY A 1 103 ? 16.375 7.32 -13.938 1 98.12 103 GLY A O 1
ATOM 782 N N . ALA A 1 104 ? 14.234 7.242 -13.25 1 98.12 104 ALA A N 1
ATOM 783 C CA . ALA A 1 104 ? 14.508 6.453 -12.055 1 98.12 104 ALA A CA 1
ATOM 784 C C . ALA A 1 104 ? 14.523 4.961 -12.375 1 98.12 104 ALA A C 1
ATOM 786 O O . ALA A 1 104 ? 13.797 4.176 -11.766 1 98.12 104 ALA A O 1
ATOM 787 N N . THR A 1 105 ? 15.508 4.527 -13.164 1 95.5 105 THR A N 1
ATOM 788 C CA . THR A 1 105 ? 15.508 3.219 -13.805 1 95.5 105 THR A CA 1
ATOM 789 C C . THR A 1 105 ? 15.867 2.127 -12.797 1 95.5 105 THR A C 1
ATOM 791 O O . THR A 1 105 ? 15.609 0.945 -13.039 1 95.5 105 THR A O 1
ATOM 794 N N . GLN A 1 106 ? 16.391 2.455 -11.656 1 96.31 106 GLN A N 1
ATOM 795 C CA . GLN A 1 106 ? 16.844 1.461 -10.688 1 96.31 106 GLN A CA 1
ATOM 796 C C . GLN A 1 106 ? 15.828 1.315 -9.547 1 96.31 106 GLN A C 1
ATOM 798 O O . GLN A 1 106 ? 15.969 0.431 -8.703 1 96.31 106 GLN A O 1
ATOM 803 N N . ALA A 1 107 ? 14.844 2.145 -9.539 1 98.06 107 ALA A N 1
ATOM 804 C CA . ALA A 1 107 ? 13.961 2.236 -8.391 1 98.06 107 ALA A CA 1
ATOM 805 C C . ALA A 1 107 ? 12.922 1.113 -8.398 1 98.06 107 ALA A C 1
ATOM 807 O O . ALA A 1 107 ? 12.305 0.842 -9.43 1 98.06 107 ALA A O 1
ATOM 808 N N . PHE A 1 108 ? 12.852 0.376 -7.266 1 97.75 108 PHE A N 1
ATOM 809 C CA . PHE A 1 108 ? 11.609 -0.343 -7.008 1 97.75 108 PHE A CA 1
ATOM 810 C C . PHE A 1 108 ? 10.414 0.607 -7.039 1 97.75 108 PHE A C 1
ATOM 812 O O . PHE A 1 108 ? 10.391 1.604 -6.312 1 97.75 108 PHE A O 1
ATOM 819 N N . THR A 1 109 ? 9.422 0.387 -7.918 1 98.19 109 THR A N 1
ATOM 820 C CA . THR A 1 109 ? 8.344 1.341 -8.141 1 98.19 109 THR A CA 1
ATOM 821 C C . THR A 1 109 ? 6.984 0.674 -7.949 1 98.19 109 THR A C 1
ATOM 823 O O . THR A 1 109 ? 6.766 -0.445 -8.422 1 98.19 109 THR A O 1
ATOM 826 N N . THR A 1 110 ? 6.027 1.281 -7.199 1 98.12 110 THR A N 1
ATOM 827 C CA . THR A 1 110 ? 4.668 0.784 -7.031 1 98.12 110 THR A CA 1
ATOM 828 C C . THR A 1 110 ? 3.734 1.904 -6.582 1 98.12 110 THR A C 1
ATOM 830 O O . THR A 1 110 ? 4.188 2.99 -6.215 1 98.12 110 THR A O 1
ATOM 833 N N . GLY A 1 111 ? 2.496 1.729 -6.723 1 97.19 111 GLY A N 1
ATOM 834 C CA . GLY A 1 111 ? 1.478 2.625 -6.203 1 97.19 111 GLY A CA 1
ATOM 835 C C . GLY A 1 111 ? 1.034 2.273 -4.797 1 97.19 111 GLY A C 1
ATOM 836 O O . GLY A 1 111 ? 0.991 1.098 -4.43 1 97.19 111 GLY A O 1
ATOM 837 N N . VAL A 1 112 ? 0.668 3.291 -3.996 1 97.88 112 VAL A N 1
ATOM 838 C CA . VAL A 1 112 ? 0.135 3.168 -2.643 1 97.88 112 VAL A CA 1
ATOM 839 C C . VAL A 1 112 ? -1.163 3.965 -2.525 1 97.88 112 VAL A C 1
ATOM 841 O O . VAL A 1 112 ? -1.255 5.09 -3.018 1 97.88 112 VAL A O 1
ATOM 844 N N . GLY A 1 113 ? -2.225 3.295 -1.873 1 96 113 GLY A N 1
ATOM 845 C CA . GLY A 1 113 ? -3.461 4.059 -1.847 1 96 113 GLY A CA 1
ATOM 846 C C . GLY A 1 113 ? -4.512 3.461 -0.932 1 96 113 GLY A C 1
ATOM 847 O O . GLY A 1 113 ? -4.184 2.807 0.059 1 96 113 GLY A O 1
ATOM 848 N N . ASP A 1 114 ? -5.773 3.881 -1.052 1 93.88 114 ASP A N 1
ATOM 849 C CA . ASP A 1 114 ? -6.996 3.346 -0.461 1 93.88 114 ASP A CA 1
ATOM 850 C C . ASP A 1 114 ? -7.285 3.998 0.889 1 93.88 114 ASP A C 1
ATOM 852 O O . ASP A 1 114 ? -8.18 3.562 1.615 1 93.88 114 ASP A O 1
ATOM 856 N N . LEU A 1 115 ? -6.547 5.082 1.229 1 95.81 115 LEU A N 1
ATOM 857 C CA . LEU A 1 115 ? -6.812 5.734 2.506 1 95.81 115 LEU A CA 1
ATOM 858 C C . LEU A 1 115 ? -7.145 7.211 2.305 1 95.81 115 LEU A C 1
ATOM 860 O O . LEU A 1 115 ? -6.961 8.023 3.215 1 95.81 115 LEU A O 1
ATOM 864 N N . GLY A 1 116 ? -7.504 7.602 1.094 1 92.94 116 GLY A N 1
ATOM 865 C CA . GLY A 1 116 ? -7.766 9.008 0.836 1 92.94 116 GLY A CA 1
ATOM 866 C C . GLY A 1 116 ? -6.57 9.898 1.12 1 92.94 116 GLY A C 1
ATOM 867 O O . GLY A 1 116 ? -5.445 9.586 0.725 1 92.94 116 GLY A O 1
ATOM 868 N N . CYS A 1 117 ? -6.801 10.953 1.785 1 94.31 117 CYS A N 1
ATOM 869 C CA . CYS A 1 117 ? -5.75 11.914 2.098 1 94.31 117 CYS A CA 1
ATOM 870 C C . CYS A 1 117 ? -4.68 11.281 2.979 1 94.31 117 CYS A C 1
ATOM 872 O O . CYS A 1 117 ? -3.541 11.758 3.02 1 94.31 117 CYS A O 1
ATOM 874 N N . VAL A 1 118 ? -5.008 10.227 3.664 1 97.56 118 VAL A N 1
ATOM 875 C CA . VAL A 1 118 ? -4.086 9.578 4.594 1 97.56 118 VAL A CA 1
ATOM 876 C C . VAL A 1 118 ? -3.15 8.648 3.83 1 97.56 118 VAL A C 1
ATOM 878 O O . VAL A 1 118 ? -2.189 8.117 4.398 1 97.56 118 VAL A O 1
ATOM 881 N N . SER A 1 119 ? -3.332 8.477 2.541 1 97.81 119 SER A N 1
ATOM 882 C CA . SER A 1 119 ? -2.516 7.57 1.737 1 97.81 119 SER A CA 1
ATOM 883 C C . SER A 1 119 ? -1.055 8.008 1.728 1 97.81 119 SER A C 1
ATOM 885 O O . SER A 1 119 ? -0.153 7.172 1.645 1 97.81 119 SER A O 1
ATOM 887 N N . ILE A 1 120 ? -0.77 9.289 1.858 1 98.62 120 ILE A N 1
ATOM 888 C CA . ILE A 1 120 ? 0.616 9.742 1.891 1 98.62 120 ILE A CA 1
ATOM 889 C C . ILE A 1 120 ? 1.29 9.25 3.17 1 98.62 120 ILE A C 1
ATOM 891 O O . ILE A 1 120 ? 2.482 8.938 3.17 1 98.62 120 ILE A O 1
ATOM 895 N N . SER A 1 121 ? 0.547 9.172 4.262 1 98.5 121 SER A N 1
ATOM 896 C CA . SER A 1 121 ? 1.083 8.633 5.508 1 98.5 121 SER A CA 1
ATOM 897 C C . SER A 1 121 ? 1.409 7.152 5.379 1 98.5 121 SER A C 1
ATOM 899 O O . SER A 1 121 ? 2.398 6.676 5.938 1 98.5 121 SER A O 1
ATOM 901 N N . ALA A 1 122 ? 0.552 6.438 4.672 1 98.38 122 ALA A N 1
ATOM 902 C CA . ALA A 1 122 ? 0.889 5.055 4.348 1 98.38 122 ALA A CA 1
ATOM 903 C C . ALA A 1 122 ? 2.176 4.98 3.531 1 98.38 122 ALA A C 1
ATOM 905 O O . ALA A 1 122 ? 3.002 4.09 3.742 1 98.38 122 ALA A O 1
ATOM 906 N N . GLY A 1 123 ? 2.309 5.926 2.545 1 98.69 123 GLY A N 1
ATOM 907 C CA . GLY A 1 123 ? 3.549 6.039 1.793 1 98.69 123 GLY A CA 1
ATOM 908 C C . GLY A 1 123 ? 4.77 6.219 2.678 1 98.69 123 GLY A C 1
ATOM 909 O O . GLY A 1 123 ? 5.789 5.562 2.475 1 98.69 123 GLY A O 1
ATOM 910 N N . PHE A 1 124 ? 4.672 7.074 3.721 1 98.5 124 PHE A N 1
ATOM 911 C CA . PHE A 1 124 ? 5.773 7.301 4.648 1 98.5 124 PHE A CA 1
ATOM 912 C C . PHE A 1 124 ? 6.078 6.043 5.449 1 98.5 124 PHE A C 1
ATOM 914 O O . PHE A 1 124 ? 7.246 5.699 5.656 1 98.5 124 PHE A O 1
ATOM 921 N N . ALA A 1 125 ? 5.035 5.348 5.883 1 97.81 125 ALA A N 1
ATOM 922 C CA . ALA A 1 125 ? 5.215 4.125 6.664 1 97.81 125 ALA A CA 1
ATOM 923 C C . ALA A 1 125 ? 5.949 3.061 5.852 1 97.81 125 ALA A C 1
ATOM 925 O O . ALA A 1 125 ? 6.891 2.438 6.348 1 97.81 125 ALA A O 1
ATOM 926 N N . LEU A 1 126 ? 5.574 2.898 4.605 1 98.31 126 LEU A N 1
ATOM 927 C CA . LEU A 1 126 ? 6.18 1.893 3.738 1 98.31 126 LEU A CA 1
ATOM 928 C C . LEU A 1 126 ? 7.594 2.301 3.342 1 98.31 126 LEU A C 1
ATOM 930 O O . LEU A 1 126 ? 8.492 1.455 3.262 1 98.31 126 LEU A O 1
ATOM 934 N N . ALA A 1 127 ? 7.777 3.617 3.049 1 98.44 127 ALA A N 1
ATOM 935 C CA . ALA A 1 127 ? 9.125 4.117 2.768 1 98.44 127 ALA A CA 1
ATOM 936 C C . ALA A 1 127 ? 10.062 3.857 3.941 1 98.44 127 ALA A C 1
ATOM 938 O O . ALA A 1 127 ? 11.18 3.383 3.752 1 98.44 127 ALA A O 1
ATOM 939 N N . SER A 1 128 ? 9.578 4.129 5.188 1 97.19 128 SER A N 1
ATOM 940 C CA . SER A 1 128 ? 10.367 3.891 6.391 1 97.19 128 SER A CA 1
ATOM 941 C C . SER A 1 128 ? 10.695 2.41 6.555 1 97.19 128 SER A C 1
ATOM 943 O O . SER A 1 128 ? 11.82 2.055 6.926 1 97.19 128 SER A O 1
ATOM 945 N N . ALA A 1 129 ? 9.742 1.547 6.266 1 96.94 129 ALA A N 1
ATOM 946 C CA . ALA A 1 129 ? 9.953 0.104 6.348 1 96.94 129 ALA A CA 1
ATOM 947 C C . ALA A 1 129 ? 11.031 -0.352 5.367 1 96.94 129 ALA A C 1
ATOM 949 O O . ALA A 1 129 ? 11.898 -1.158 5.715 1 96.94 129 ALA A O 1
ATOM 950 N N . LEU A 1 130 ? 10.961 0.158 4.105 1 97.12 130 LEU A N 1
ATOM 951 C CA . LEU A 1 130 ? 11.961 -0.182 3.094 1 97.12 130 LEU A CA 1
ATOM 952 C C . LEU A 1 130 ? 13.352 0.24 3.537 1 97.12 130 LEU A C 1
ATOM 954 O O . LEU A 1 130 ? 14.312 -0.53 3.412 1 97.12 130 LEU A O 1
ATOM 958 N N . LEU A 1 131 ? 13.461 1.432 4.059 1 96.62 131 LEU A N 1
ATOM 959 C CA . LEU A 1 131 ? 14.734 1.996 4.484 1 96.62 131 LEU A CA 1
ATOM 960 C C . LEU A 1 131 ? 15.312 1.209 5.656 1 96.62 131 LEU A C 1
ATOM 962 O O . LEU A 1 131 ? 16.516 0.951 5.703 1 96.62 131 LEU A O 1
ATOM 966 N N . ARG A 1 132 ? 14.469 0.75 6.562 1 94.5 132 ARG A N 1
ATOM 967 C CA . ARG A 1 132 ? 14.914 0.057 7.766 1 94.5 132 ARG A CA 1
ATOM 968 C C . ARG A 1 132 ? 15.133 -1.428 7.496 1 94.5 132 ARG A C 1
ATOM 970 O O . ARG A 1 132 ? 15.992 -2.057 8.117 1 94.5 132 ARG A O 1
ATOM 977 N N . GLY A 1 133 ? 14.328 -1.945 6.566 1 91.75 133 GLY A N 1
ATOM 978 C CA . GLY A 1 133 ? 14.305 -3.385 6.367 1 91.75 133 GLY A CA 1
ATOM 979 C C . GLY A 1 133 ? 15.305 -3.857 5.324 1 91.75 133 GLY A C 1
ATOM 980 O O . GLY A 1 133 ? 15.602 -5.051 5.238 1 91.75 133 GLY A O 1
ATOM 981 N N . ASP A 1 134 ? 15.758 -3.02 4.48 1 87.56 134 ASP A N 1
ATOM 982 C CA . ASP A 1 134 ? 16.703 -3.342 3.408 1 87.56 134 ASP A CA 1
ATOM 983 C C . ASP A 1 134 ? 17.969 -2.5 3.521 1 87.56 134 ASP A C 1
ATOM 985 O O . ASP A 1 134 ? 17.953 -1.297 3.254 1 87.56 134 ASP A O 1
ATOM 989 N N . PRO A 1 135 ? 19.062 -3.066 3.799 1 84.44 135 PRO A N 1
ATOM 990 C CA . PRO A 1 135 ? 20.297 -2.303 3.992 1 84.44 135 PRO A CA 1
ATOM 991 C C . PRO A 1 135 ? 20.781 -1.63 2.711 1 84.44 135 PRO A C 1
ATOM 993 O O . PRO A 1 135 ? 21.625 -0.73 2.76 1 84.44 135 PRO A O 1
ATOM 996 N N . HIS A 1 136 ? 20.234 -2.021 1.556 1 87.31 136 HIS A N 1
ATOM 997 C CA . HIS A 1 136 ? 20.672 -1.445 0.284 1 87.31 136 HIS A CA 1
ATOM 998 C C . HIS A 1 136 ? 19.719 -0.329 -0.156 1 87.31 136 HIS A C 1
ATOM 1000 O O . HIS A 1 136 ? 19.953 0.319 -1.178 1 87.31 136 HIS A O 1
ATOM 1006 N N . CYS A 1 137 ? 18.703 -0.072 0.604 1 94.69 137 CYS A N 1
ATOM 1007 C CA . CYS A 1 137 ? 17.766 1.004 0.313 1 94.69 137 CYS A CA 1
ATOM 1008 C C . CYS A 1 137 ? 18.094 2.256 1.112 1 94.69 137 CYS A C 1
ATOM 1010 O O . CYS A 1 137 ? 18.016 2.254 2.342 1 94.69 137 CYS A O 1
ATOM 1012 N N . HIS A 1 138 ? 18.453 3.363 0.369 1 95.94 138 HIS A N 1
ATOM 1013 C CA . HIS A 1 138 ? 18.922 4.562 1.054 1 95.94 138 HIS A CA 1
ATOM 1014 C C . HIS A 1 138 ? 18.078 5.773 0.687 1 95.94 138 HIS A C 1
ATOM 1016 O O . HIS A 1 138 ? 18.031 6.754 1.436 1 95.94 138 HIS A O 1
ATOM 1022 N N . ASN A 1 139 ? 17.5 5.785 -0.497 1 97.75 139 ASN A N 1
ATOM 1023 C CA . ASN A 1 139 ? 16.703 6.891 -1.014 1 97.75 139 ASN A CA 1
ATOM 1024 C C . ASN A 1 139 ? 15.336 6.414 -1.503 1 97.75 139 ASN A C 1
ATOM 1026 O O . ASN A 1 139 ? 15.242 5.664 -2.477 1 97.75 139 ASN A O 1
ATOM 1030 N N . VAL A 1 140 ? 14.281 6.812 -0.797 1 98.69 140 VAL A N 1
ATOM 1031 C CA . VAL A 1 140 ? 12.922 6.504 -1.215 1 98.69 140 VAL A CA 1
ATOM 1032 C C . VAL A 1 140 ? 12.164 7.793 -1.518 1 98.69 140 VAL A C 1
ATOM 1034 O O . VAL A 1 140 ? 12.094 8.695 -0.674 1 98.69 140 VAL A O 1
ATOM 1037 N N . LEU A 1 141 ? 11.664 7.93 -2.744 1 98.94 141 LEU A N 1
ATOM 1038 C CA . LEU A 1 141 ? 10.867 9.086 -3.158 1 98.94 141 LEU A CA 1
ATOM 1039 C C . LEU A 1 141 ? 9.375 8.781 -3.057 1 98.94 141 LEU A C 1
ATOM 1041 O O . LEU A 1 141 ? 8.898 7.797 -3.627 1 98.94 141 LEU A O 1
ATOM 1045 N N . VAL A 1 142 ? 8.641 9.523 -2.27 1 98.94 142 VAL A N 1
ATOM 1046 C CA . VAL A 1 142 ? 7.184 9.453 -2.188 1 98.94 142 VAL A CA 1
ATOM 1047 C C . VAL A 1 142 ? 6.57 10.656 -2.904 1 98.94 142 VAL A C 1
ATOM 1049 O O . VAL A 1 142 ? 6.902 11.805 -2.596 1 98.94 142 VAL A O 1
ATOM 1052 N N . VAL A 1 143 ? 5.66 10.438 -3.889 1 98.88 143 VAL A N 1
ATOM 1053 C CA . VAL A 1 143 ? 5.102 11.516 -4.699 1 98.88 143 VAL A CA 1
ATOM 1054 C C . VAL A 1 143 ? 3.578 11.453 -4.66 1 98.88 143 VAL A C 1
ATOM 1056 O O . VAL A 1 143 ? 2.988 10.375 -4.754 1 98.88 143 VAL A O 1
ATOM 1059 N N . ALA A 1 144 ? 2.916 12.531 -4.473 1 98.38 144 ALA A N 1
ATOM 1060 C CA . ALA A 1 144 ? 1.462 12.672 -4.5 1 98.38 144 ALA A CA 1
ATOM 1061 C C . ALA A 1 144 ? 1.039 13.844 -5.387 1 98.38 144 ALA A C 1
ATOM 1063 O O . ALA A 1 144 ? 1.72 14.867 -5.438 1 98.38 144 ALA A O 1
ATOM 1064 N N . ALA A 1 145 ? -0.058 13.703 -6.07 1 97.38 145 ALA A N 1
ATOM 1065 C CA . ALA A 1 145 ? -0.678 14.766 -6.848 1 97.38 145 ALA A CA 1
ATOM 1066 C C . ALA A 1 145 ? -2.178 14.844 -6.578 1 97.38 145 ALA A C 1
ATOM 1068 O O . ALA A 1 145 ? -2.818 13.828 -6.301 1 97.38 145 ALA A O 1
ATOM 1069 N N . ALA A 1 146 ? -2.68 16.016 -6.625 1 94.25 146 ALA A N 1
ATOM 1070 C CA . ALA A 1 146 ? -4.09 16.297 -6.383 1 94.25 146 ALA A CA 1
ATOM 1071 C C . ALA A 1 146 ? -4.727 16.969 -7.594 1 94.25 146 ALA A C 1
ATOM 1073 O O . ALA A 1 146 ? -4.285 18.047 -8.016 1 94.25 146 ALA A O 1
ATOM 1074 N N . LYS A 1 147 ? -5.648 16.375 -8.102 1 93.5 147 LYS A N 1
ATOM 1075 C CA . LYS A 1 147 ? -6.484 16.922 -9.164 1 93.5 147 LYS A CA 1
ATOM 1076 C C . LYS A 1 147 ? -7.965 16.688 -8.883 1 93.5 147 LYS A C 1
ATOM 1078 O O . LYS A 1 147 ? -8.344 15.594 -8.445 1 93.5 147 LYS A O 1
ATOM 1083 N N . THR A 1 148 ? -8.766 17.703 -9.133 1 91.38 148 THR A N 1
ATOM 1084 C CA . THR A 1 148 ? -10.195 17.531 -8.953 1 91.38 148 THR A CA 1
ATOM 1085 C C . THR A 1 148 ? -10.703 16.359 -9.805 1 91.38 148 THR A C 1
ATOM 1087 O O . THR A 1 148 ? -10.383 16.266 -10.992 1 91.38 148 THR A O 1
ATOM 1090 N N . PRO A 1 149 ? -11.461 15.438 -9.164 1 86.44 149 PRO A N 1
ATOM 1091 C CA . PRO A 1 149 ? -11.945 14.273 -9.906 1 86.44 149 PRO A CA 1
ATOM 1092 C C . PRO A 1 149 ? -13.148 14.594 -10.797 1 86.44 149 PRO A C 1
ATOM 1094 O O . PRO A 1 149 ? -13.477 13.812 -11.695 1 86.44 149 PRO A O 1
ATOM 1097 N N . THR A 1 150 ? -13.812 15.695 -10.516 1 86.38 150 THR A N 1
ATOM 1098 C CA . THR A 1 150 ? -15.008 16.094 -11.234 1 86.38 150 THR A CA 1
ATOM 1099 C C . THR A 1 150 ? -14.938 17.562 -11.625 1 86.38 150 THR A C 1
ATOM 1101 O O . THR A 1 150 ? -13.984 18.266 -11.273 1 86.38 150 THR A O 1
ATOM 1104 N N . ARG A 1 151 ? -16 17.922 -12.281 1 84.31 151 ARG A N 1
ATOM 1105 C CA . ARG A 1 151 ? -16.094 19.312 -12.688 1 84.31 151 ARG A CA 1
ATOM 1106 C C . ARG A 1 151 ? -16.266 20.219 -11.469 1 84.31 151 ARG A C 1
ATOM 1108 O O . ARG A 1 151 ? -15.812 21.375 -11.477 1 84.31 151 ARG A O 1
ATOM 1115 N N . ALA A 1 152 ? -16.828 19.734 -10.5 1 87.12 152 ALA A N 1
ATOM 1116 C CA . ALA A 1 152 ? -17.094 20.516 -9.305 1 87.12 152 ALA A CA 1
ATOM 1117 C C . ALA A 1 152 ? -15.914 20.469 -8.344 1 87.12 152 ALA A C 1
ATOM 1119 O O . ALA A 1 152 ? -15.406 19.391 -8.016 1 87.12 152 ALA A O 1
ATOM 1120 N N . ARG A 1 153 ? -15.484 21.625 -7.93 1 92.56 153 ARG A N 1
ATOM 1121 C CA . ARG A 1 153 ? -14.414 21.719 -6.945 1 92.56 153 ARG A CA 1
ATOM 1122 C C . ARG A 1 153 ? -14.977 21.781 -5.527 1 92.56 153 ARG A C 1
ATOM 1124 O O . ARG A 1 153 ? -14.305 21.406 -4.57 1 92.56 153 ARG A O 1
ATOM 1131 N N . TYR A 1 154 ? -16.203 22.328 -5.465 1 92.19 154 TYR A N 1
ATOM 1132 C CA . TYR A 1 154 ? -16.875 22.344 -4.172 1 92.19 154 TYR A CA 1
ATOM 1133 C C . TYR A 1 154 ? -17.391 20.953 -3.803 1 92.19 154 TYR A C 1
ATOM 1135 O O . TYR A 1 154 ? -18.188 20.375 -4.531 1 92.19 154 TYR A O 1
ATOM 1143 N N . ARG A 1 155 ? -16.797 20.406 -2.725 1 87.12 155 ARG A N 1
ATOM 1144 C CA . ARG A 1 155 ? -17.234 19.141 -2.158 1 87.12 155 ARG A CA 1
ATOM 1145 C C . ARG A 1 155 ? -18.156 19.359 -0.971 1 87.12 155 ARG A C 1
ATOM 1147 O O . ARG A 1 155 ? -17.703 19.438 0.173 1 87.12 155 ARG A O 1
ATOM 1154 N N . SER A 1 156 ? -19.406 19.406 -1.235 1 79.31 156 SER A N 1
ATOM 1155 C CA . SER A 1 156 ? -20.391 19.641 -0.195 1 79.31 156 SER A CA 1
ATOM 1156 C C . SER A 1 156 ? -20.453 18.484 0.795 1 79.31 156 SER A C 1
ATOM 1158 O O . SER A 1 156 ? -20.5 17.328 0.394 1 79.31 156 SER A O 1
ATOM 1160 N N . PRO A 1 157 ? -20.453 18.891 2.016 1 74.5 157 PRO A N 1
ATOM 1161 C CA . PRO A 1 157 ? -20.328 20.156 2.738 1 74.5 157 PRO A CA 1
ATOM 1162 C C . PRO A 1 157 ? -18.922 20.359 3.305 1 74.5 157 PRO A C 1
ATOM 1164 O O . PRO A 1 157 ? -18.766 20.938 4.383 1 74.5 157 PRO A O 1
ATOM 1167 N N . MET A 1 158 ? -17.953 19.891 2.602 1 81.44 158 MET A N 1
ATOM 1168 C CA . MET A 1 158 ? -16.703 19.672 3.316 1 81.44 158 MET A CA 1
ATOM 1169 C C . MET A 1 158 ? -15.664 20.734 2.938 1 81.44 158 MET A C 1
ATOM 1171 O O . MET A 1 158 ? -15.008 21.312 3.809 1 81.44 158 MET A O 1
ATOM 1175 N N . THR A 1 159 ? -15.477 20.953 1.7 1 92.88 159 THR A N 1
ATOM 1176 C CA . THR A 1 159 ? -14.297 21.719 1.343 1 92.88 159 THR A CA 1
ATOM 1177 C C . THR A 1 159 ? -14.32 22.094 -0.137 1 92.88 159 THR A C 1
ATOM 1179 O O . THR A 1 159 ? -15.328 21.891 -0.819 1 92.88 159 THR A O 1
ATOM 1182 N N . LEU A 1 160 ? -13.305 22.844 -0.627 1 96.31 160 LEU A N 1
ATOM 1183 C CA . LEU A 1 160 ? -13.047 23.188 -2.02 1 96.31 160 LEU A CA 1
ATOM 1184 C C . LEU A 1 160 ? -11.664 22.703 -2.451 1 96.31 160 LEU A C 1
ATOM 1186 O O . LEU A 1 160 ? -10.68 22.922 -1.745 1 96.31 160 LEU A O 1
ATOM 1190 N N . LEU A 1 161 ? -11.672 22.078 -3.596 1 96.5 161 LEU A N 1
ATOM 1191 C CA . LEU A 1 161 ? -10.477 21.375 -4.043 1 96.5 161 LEU A CA 1
ATOM 1192 C C . LEU A 1 161 ? -9.594 22.281 -4.895 1 96.5 161 LEU A C 1
ATOM 1194 O O . LEU A 1 161 ? -10.094 23 -5.766 1 96.5 161 LEU A O 1
ATOM 1198 N N . GLY A 1 162 ? -8.281 22.297 -4.641 1 97.12 162 GLY A N 1
ATOM 1199 C CA . GLY A 1 162 ? -7.27 22.828 -5.543 1 97.12 162 GLY A CA 1
ATOM 1200 C C . GLY A 1 162 ? -6.445 21.734 -6.207 1 97.12 162 GLY A C 1
ATOM 1201 O O . GLY A 1 162 ? -6.621 20.562 -5.922 1 97.12 162 GLY A O 1
ATOM 1202 N N . ASP A 1 163 ? -5.59 22.141 -7.156 1 97.62 163 ASP A N 1
ATOM 1203 C CA . ASP A 1 163 ? -4.676 21.219 -7.828 1 97.62 163 ASP A CA 1
ATOM 1204 C C . ASP A 1 163 ? -3.23 21.484 -7.402 1 97.62 163 ASP A C 1
ATOM 1206 O O . ASP A 1 163 ? -2.852 22.625 -7.133 1 97.62 163 ASP A O 1
ATOM 1210 N N . GLY A 1 164 ? -2.436 20.422 -7.34 1 98.06 164 GLY A N 1
ATOM 1211 C CA . GLY A 1 164 ? -1.031 20.531 -6.977 1 98.06 164 GLY A CA 1
ATOM 1212 C C . GLY A 1 164 ? -0.373 19.172 -6.758 1 98.06 164 GLY A C 1
ATOM 1213 O O . GLY A 1 164 ? -0.994 18.141 -6.98 1 98.06 164 GLY A O 1
ATOM 1214 N N . ALA A 1 165 ? 0.91 19.234 -6.422 1 98.62 165 ALA A N 1
ATOM 1215 C CA . ALA A 1 165 ? 1.651 17.984 -6.188 1 98.62 165 ALA A CA 1
ATOM 1216 C C . ALA A 1 165 ? 2.766 18.203 -5.168 1 98.62 165 ALA A C 1
ATOM 1218 O O . ALA A 1 165 ? 3.191 19.328 -4.93 1 98.62 165 ALA A O 1
ATOM 1219 N N . ALA A 1 166 ? 3.178 17.156 -4.57 1 98.81 166 ALA A N 1
ATOM 1220 C CA . ALA A 1 166 ? 4.281 17.141 -3.609 1 98.81 166 ALA A CA 1
ATOM 1221 C C . ALA A 1 166 ? 5.168 15.922 -3.811 1 98.81 166 ALA A C 1
ATOM 1223 O O . ALA A 1 166 ? 4.68 14.836 -4.125 1 98.81 166 ALA A O 1
ATOM 1224 N N . ALA A 1 167 ? 6.418 16.078 -3.689 1 98.88 167 ALA A N 1
ATOM 1225 C CA . ALA A 1 167 ? 7.418 15.008 -3.605 1 98.88 167 ALA A CA 1
ATOM 1226 C C . ALA A 1 167 ? 8.188 15.086 -2.293 1 98.88 167 ALA A C 1
ATOM 1228 O O . ALA A 1 167 ? 8.555 16.172 -1.842 1 98.88 167 ALA A O 1
ATOM 1229 N N . VAL A 1 168 ? 8.375 13.961 -1.66 1 98.81 168 VAL A N 1
ATOM 1230 C CA . VAL A 1 168 ? 9.102 13.867 -0.398 1 98.81 168 VAL A CA 1
ATOM 1231 C C . VAL A 1 168 ? 10.188 12.797 -0.501 1 98.81 168 VAL A C 1
ATOM 1233 O O . VAL A 1 168 ? 9.898 11.656 -0.858 1 98.81 168 VAL A O 1
ATOM 1236 N N . LEU A 1 169 ? 11.422 13.172 -0.218 1 98.56 169 LEU A N 1
ATOM 1237 C CA . LEU A 1 169 ? 12.539 12.234 -0.22 1 98.56 169 LEU A CA 1
ATOM 1238 C C . LEU A 1 169 ? 12.859 11.766 1.195 1 98.56 169 LEU A C 1
ATOM 1240 O O . LEU A 1 169 ? 13.164 12.57 2.07 1 98.56 169 LEU A O 1
ATOM 1244 N N . LEU A 1 170 ? 12.672 10.445 1.433 1 98.31 170 LEU A N 1
ATOM 1245 C CA . LEU A 1 170 ? 13.062 9.836 2.701 1 98.31 170 LEU A CA 1
ATOM 1246 C C . LEU A 1 170 ? 14.398 9.117 2.57 1 98.31 170 LEU A C 1
ATOM 1248 O O . LEU A 1 170 ? 14.641 8.43 1.577 1 98.31 170 LEU A O 1
ATOM 1252 N N . THR A 1 171 ? 15.25 9.336 3.582 1 96.88 171 THR A N 1
ATOM 1253 C CA . THR A 1 171 ? 16.594 8.75 3.521 1 96.88 171 THR A CA 1
ATOM 1254 C C . THR A 1 171 ? 17.016 8.234 4.891 1 96.88 171 THR A C 1
ATOM 1256 O O . THR A 1 171 ? 16.328 8.461 5.891 1 96.88 171 THR A O 1
ATOM 1259 N N . THR A 1 172 ? 18.141 7.508 4.871 1 91.81 172 THR A N 1
ATOM 1260 C CA . THR A 1 172 ? 18.781 7.059 6.102 1 91.81 172 THR A CA 1
ATOM 1261 C C . THR A 1 172 ? 19.984 7.926 6.43 1 91.81 172 THR A C 1
ATOM 1263 O O . THR A 1 172 ? 20.766 7.609 7.34 1 91.81 172 THR A O 1
ATOM 1266 N N . SER A 1 173 ? 20.25 8.953 5.727 1 82.25 173 SER A N 1
ATOM 1267 C CA . SER A 1 173 ? 21.469 9.75 5.836 1 82.25 173 SER A CA 1
ATOM 1268 C C . SER A 1 173 ? 21.531 10.492 7.164 1 82.25 173 SER A C 1
ATOM 1270 O O . SER A 1 173 ? 22.609 10.922 7.598 1 82.25 173 SER A O 1
ATOM 1272 N N . GLY A 1 174 ? 20.484 10.688 7.832 1 78.69 174 GLY A N 1
ATOM 1273 C CA . GLY A 1 174 ? 20.453 11.422 9.086 1 78.69 174 GLY A CA 1
ATOM 1274 C C . GLY A 1 174 ? 20.406 12.93 8.891 1 78.69 174 GLY A C 1
ATOM 1275 O O . GLY A 1 174 ? 20.328 13.688 9.859 1 78.69 174 GLY A O 1
ATOM 1276 N N . THR A 1 175 ? 20.516 13.359 7.645 1 86.19 175 THR A N 1
ATOM 1277 C CA . THR A 1 175 ? 20.406 14.781 7.32 1 86.19 175 THR A CA 1
ATOM 1278 C C . THR A 1 175 ? 19.109 15.062 6.555 1 86.19 175 THR A C 1
ATOM 1280 O O . THR A 1 175 ? 18.547 14.164 5.93 1 86.19 175 THR A O 1
ATOM 1283 N N . GLY A 1 176 ? 18.547 16.219 6.809 1 91.56 176 GLY A N 1
ATOM 1284 C CA . GLY A 1 176 ? 17.328 16.625 6.109 1 91.56 176 GLY A CA 1
ATOM 1285 C C . GLY A 1 176 ? 16.484 17.594 6.895 1 91.56 176 GLY A C 1
ATOM 1286 O O . GLY A 1 176 ? 17 18.359 7.719 1 91.56 176 GLY A O 1
ATOM 1287 N N . ARG A 1 177 ? 15.281 17.719 6.496 1 93.88 177 ARG A N 1
ATOM 1288 C CA . ARG A 1 177 ? 14.344 18.656 7.102 1 93.88 177 ARG A CA 1
ATOM 1289 C C . ARG A 1 177 ? 13.89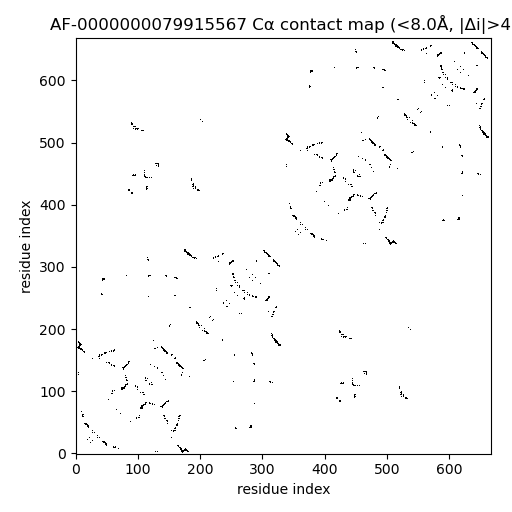1 18.156 8.469 1 93.88 177 ARG A C 1
ATOM 1291 O O . ARG A 1 177 ? 13.938 18.906 9.453 1 93.88 177 ARG A O 1
ATOM 1298 N N . TYR A 1 178 ? 13.477 16.891 8.531 1 96.94 178 TYR A N 1
ATOM 1299 C CA . TYR A 1 178 ? 12.922 16.297 9.742 1 96.94 178 TYR A CA 1
ATOM 1300 C C . TYR A 1 178 ? 13.406 14.859 9.914 1 96.94 178 TYR A C 1
ATOM 1302 O O . TYR A 1 178 ? 13.648 14.156 8.938 1 96.94 178 TYR A O 1
ATOM 1310 N N . GLU A 1 179 ? 13.617 14.445 11.164 1 96.94 179 GLU A N 1
ATOM 1311 C CA . GLU A 1 179 ? 13.625 13.023 11.508 1 96.94 179 GLU A CA 1
ATOM 1312 C C . GLU A 1 179 ? 12.203 12.5 11.703 1 96.94 179 GLU A C 1
ATOM 1314 O O . GLU A 1 179 ? 11.398 13.117 12.406 1 96.94 179 GLU A O 1
ATOM 1319 N N . LEU A 1 180 ? 11.844 11.484 10.984 1 97.12 180 LEU A N 1
ATOM 1320 C CA . LEU A 1 180 ? 10.617 10.766 11.289 1 97.12 180 LEU A CA 1
ATOM 1321 C C . LEU A 1 180 ? 10.812 9.844 12.492 1 97.12 180 LEU A C 1
ATOM 1323 O O . LEU A 1 180 ? 11.242 8.703 12.344 1 97.12 180 LEU A O 1
ATOM 1327 N N . VAL A 1 181 ? 10.445 10.336 13.688 1 96.38 181 VAL A N 1
ATOM 1328 C CA . VAL A 1 181 ? 10.695 9.633 14.945 1 96.38 181 VAL A CA 1
ATOM 1329 C C . VAL A 1 181 ? 9.773 8.422 15.047 1 96.38 181 VAL A C 1
ATOM 1331 O O . VAL A 1 181 ? 10.219 7.324 15.398 1 96.38 181 VAL A O 1
ATOM 1334 N N . ASP A 1 182 ? 8.547 8.648 14.758 1 96.62 182 ASP A N 1
ATOM 1335 C CA . ASP A 1 182 ? 7.535 7.602 14.891 1 96.62 182 ASP A CA 1
ATOM 1336 C C . ASP A 1 182 ? 6.262 7.973 14.133 1 96.62 182 ASP A C 1
ATOM 1338 O O . ASP A 1 182 ? 6.055 9.141 13.781 1 96.62 182 ASP A O 1
ATOM 1342 N N . GLN A 1 183 ? 5.453 7 13.852 1 97.5 183 GLN A N 1
ATOM 1343 C CA . GLN A 1 183 ? 4.195 7.219 13.141 1 97.5 183 GLN A CA 1
ATOM 1344 C C . GLN A 1 183 ? 3.182 6.125 13.469 1 97.5 183 GLN A C 1
ATOM 1346 O O . GLN A 1 183 ? 3.547 4.957 13.625 1 97.5 183 GLN A O 1
ATOM 1351 N N . ILE A 1 184 ? 1.933 6.461 13.602 1 97.5 184 ILE A N 1
ATOM 1352 C CA . ILE A 1 184 ? 0.826 5.523 13.766 1 97.5 184 ILE A CA 1
ATOM 1353 C C . ILE A 1 184 ? -0.237 5.793 12.703 1 97.5 184 ILE A C 1
ATOM 1355 O O . ILE A 1 184 ? -0.647 6.938 12.5 1 97.5 184 ILE A O 1
ATOM 1359 N N . VAL A 1 185 ? -0.646 4.836 11.93 1 97.81 185 VAL A N 1
ATOM 1360 C CA . VAL A 1 185 ? -1.725 4.883 10.945 1 97.81 185 VAL A CA 1
ATOM 1361 C C . VAL A 1 185 ? -2.814 3.885 11.328 1 97.81 185 VAL A C 1
ATOM 1363 O O . VAL A 1 185 ? -2.533 2.707 11.555 1 97.81 185 VAL A O 1
ATOM 1366 N N . ARG A 1 186 ? -4.051 4.289 11.406 1 97.56 186 ARG A N 1
ATOM 1367 C CA . ARG A 1 186 ? -5.199 3.457 11.75 1 97.56 186 ARG A CA 1
ATOM 1368 C C . ARG A 1 186 ? -6.352 3.688 10.781 1 97.56 186 ARG A C 1
ATOM 1370 O O . ARG A 1 186 ? -6.418 4.727 10.117 1 97.56 186 ARG A O 1
ATOM 1377 N N . SER A 1 187 ? -7.238 2.717 10.664 1 97.06 187 SER A N 1
ATOM 1378 C CA . SER A 1 187 ? -8.422 2.838 9.82 1 97.06 187 SER A CA 1
ATOM 1379 C C . SER A 1 187 ? -9.594 2.037 10.391 1 97.06 187 SER A C 1
ATOM 1381 O O . SER A 1 187 ? -9.398 1.176 11.25 1 97.06 187 SER A O 1
ATOM 1383 N N . ASP A 1 188 ? -10.734 2.398 10 1 93.69 188 ASP A N 1
ATOM 1384 C CA . ASP A 1 188 ? -11.977 1.684 10.273 1 93.69 188 ASP A CA 1
ATOM 1385 C C . ASP A 1 188 ? -12.836 1.562 9.016 1 93.69 188 ASP A C 1
ATOM 1387 O O . ASP A 1 188 ? -13.508 2.518 8.625 1 93.69 188 ASP A O 1
ATOM 1391 N N . GLY A 1 189 ? -12.891 0.402 8.484 1 91.25 189 GLY A N 1
ATOM 1392 C CA . GLY A 1 189 ? -13.508 0.168 7.191 1 91.25 189 GLY A CA 1
ATOM 1393 C C . GLY A 1 189 ? -15.023 0.18 7.242 1 91.25 189 GLY A C 1
ATOM 1394 O O . GLY A 1 189 ? -15.688 0.031 6.215 1 91.25 189 GLY A O 1
ATOM 1395 N N . LYS A 1 190 ? -15.586 0.428 8.461 1 88.31 190 LYS A N 1
ATOM 1396 C CA . LYS A 1 190 ? -17.031 0.564 8.562 1 88.31 190 LYS A CA 1
ATOM 1397 C C . LYS A 1 190 ? -17.531 1.733 7.715 1 88.31 190 LYS A C 1
ATOM 1399 O O . LYS A 1 190 ? -18.688 1.733 7.266 1 88.31 190 LYS A O 1
ATOM 1404 N N . TYR A 1 191 ? -16.609 2.654 7.363 1 85.69 191 TYR A N 1
ATOM 1405 C CA . TYR A 1 191 ? -16.953 3.863 6.629 1 85.69 191 TYR A CA 1
ATOM 1406 C C . TYR A 1 191 ? -16.312 3.863 5.242 1 85.69 191 TYR A C 1
ATOM 1408 O O . TYR A 1 191 ? -16.062 4.926 4.668 1 85.69 191 TYR A O 1
ATOM 1416 N N . SER A 1 192 ? -16.031 2.727 4.656 1 85.62 192 SER A N 1
ATOM 1417 C CA . SER A 1 192 ? -15.211 2.576 3.463 1 85.62 192 SER A CA 1
ATOM 1418 C C . SER A 1 192 ? -15.867 3.236 2.252 1 85.62 192 SER A C 1
ATOM 1420 O O . SER A 1 192 ? -15.18 3.59 1.287 1 85.62 192 SER A O 1
ATOM 1422 N N . ASP A 1 193 ? -17.203 3.426 2.256 1 81.44 193 ASP A N 1
ATOM 1423 C CA . ASP A 1 193 ? -17.875 3.945 1.068 1 81.44 193 ASP A CA 1
ATOM 1424 C C . ASP A 1 193 ? -18.766 5.141 1.416 1 81.44 193 ASP A C 1
ATOM 1426 O O . ASP A 1 193 ? -19.75 5.395 0.74 1 81.44 193 ASP A O 1
ATOM 1430 N N . LEU A 1 194 ? -18.375 5.867 2.514 1 84.69 194 LEU A N 1
ATOM 1431 C CA . LEU A 1 194 ? -19.125 7.07 2.865 1 84.69 194 LEU A CA 1
ATOM 1432 C C . LEU A 1 194 ? -19.078 8.086 1.728 1 84.69 194 LEU A C 1
ATOM 1434 O O . LEU A 1 194 ? -20.078 8.773 1.475 1 84.69 194 LEU A O 1
ATOM 1438 N N . PHE A 1 195 ? -17.969 8.133 1.035 1 83.81 195 PHE A N 1
ATOM 1439 C CA . PHE A 1 195 ? -17.812 8.953 -0.16 1 83.81 195 PHE A CA 1
ATOM 1440 C C . PHE A 1 195 ? -17.438 8.094 -1.361 1 83.81 195 PHE A C 1
ATOM 1442 O O . PHE A 1 195 ? -16.578 7.211 -1.254 1 83.81 195 PHE A O 1
ATOM 1449 N N . ARG A 1 196 ? -18.141 8.352 -2.42 1 86.81 196 ARG A N 1
ATOM 1450 C CA . ARG A 1 196 ? -17.812 7.594 -3.621 1 86.81 196 ARG A CA 1
ATOM 1451 C C . ARG A 1 196 ? -18.281 8.32 -4.875 1 86.81 196 ARG A C 1
ATOM 1453 O O . ARG A 1 196 ? -19.109 9.234 -4.793 1 86.81 196 ARG A O 1
ATOM 1460 N N . ILE A 1 197 ? -17.719 7.965 -6.051 1 89.69 197 ILE A N 1
ATOM 1461 C CA . ILE A 1 197 ? -18.203 8.344 -7.379 1 89.69 197 ILE A CA 1
ATOM 1462 C C . ILE A 1 197 ? -18.703 7.105 -8.117 1 89.69 197 ILE A C 1
ATOM 1464 O O . ILE A 1 197 ? -17.938 6.168 -8.367 1 89.69 197 ILE A O 1
ATOM 1468 N N . ASP A 1 198 ? -19.969 7.105 -8.312 1 91.19 198 ASP A N 1
ATOM 1469 C CA . ASP A 1 198 ? -20.516 6.102 -9.219 1 91.19 198 ASP A CA 1
ATOM 1470 C C . ASP A 1 198 ? -20.25 6.477 -10.672 1 91.19 198 ASP A C 1
ATOM 1472 O O . ASP A 1 198 ? -21.047 7.18 -11.297 1 91.19 198 ASP A O 1
ATOM 1476 N N . TYR A 1 199 ? -19.203 5.895 -11.211 1 91.25 199 TYR A N 1
ATOM 1477 C CA . TYR A 1 199 ? -18.672 6.391 -12.477 1 91.25 199 TYR A CA 1
ATOM 1478 C C . TYR A 1 199 ? -19.141 5.523 -13.641 1 91.25 199 TYR A C 1
ATOM 1480 O O . TYR A 1 199 ? -19.078 5.945 -14.797 1 91.25 199 TYR A O 1
ATOM 1488 N N . ARG A 1 200 ? -19.594 4.324 -13.375 1 91.12 200 ARG A N 1
ATOM 1489 C CA . ARG A 1 200 ? -19.969 3.383 -14.43 1 91.12 200 ARG A CA 1
ATOM 1490 C C . ARG A 1 200 ? -21.25 3.809 -15.125 1 91.12 200 ARG A C 1
ATOM 1492 O O . ARG A 1 200 ? -22.25 4.105 -14.461 1 91.12 200 ARG A O 1
ATOM 1499 N N . ASP A 1 201 ? -21.219 3.869 -16.391 1 93.38 201 ASP A N 1
ATOM 1500 C CA . ASP A 1 201 ? -22.359 4.203 -17.25 1 93.38 201 ASP A CA 1
ATOM 1501 C C . ASP A 1 201 ? -22.875 5.609 -16.969 1 93.38 201 ASP A C 1
ATOM 1503 O O . ASP A 1 201 ? -24.062 5.883 -17.109 1 93.38 201 ASP A O 1
ATOM 1507 N N . VAL A 1 202 ? -22.047 6.438 -16.391 1 93.81 202 VAL A N 1
ATOM 1508 C CA . VAL A 1 202 ? -22.312 7.852 -16.172 1 93.81 202 VAL A CA 1
ATOM 1509 C C . VAL A 1 202 ? -21.328 8.703 -16.953 1 93.81 202 VAL A C 1
ATOM 1511 O O . VAL A 1 202 ? -20.125 8.438 -16.938 1 93.81 202 VAL A O 1
ATOM 1514 N N . ARG A 1 203 ? -21.891 9.766 -17.719 1 93 203 ARG A N 1
ATOM 1515 C CA . ARG A 1 203 ? -20.984 10.664 -18.422 1 93 203 ARG A CA 1
ATOM 1516 C C . ARG A 1 203 ? -20.047 11.375 -17.453 1 93 203 ARG A C 1
ATOM 1518 O O . ARG A 1 203 ? -20.469 11.797 -16.359 1 93 203 ARG A O 1
ATOM 1525 N N . GLU A 1 204 ? -18.75 11.469 -17.812 1 91.31 204 GLU A N 1
ATOM 1526 C CA . GLU A 1 204 ? -17.75 12.094 -16.953 1 91.31 204 GLU A CA 1
ATOM 1527 C C . GLU A 1 204 ? -18.234 13.453 -16.453 1 91.31 204 GLU A C 1
ATOM 1529 O O . GLU A 1 204 ? -18.047 13.781 -15.273 1 91.31 204 GLU A O 1
ATOM 1534 N N . VAL A 1 205 ? -18.844 14.234 -17.328 1 90.38 205 VAL A N 1
ATOM 1535 C CA . VAL A 1 205 ? -19.281 15.586 -16.984 1 90.38 205 VAL A CA 1
ATOM 1536 C C . VAL A 1 205 ? -20.344 15.508 -15.883 1 90.38 205 VAL A C 1
ATOM 1538 O O . VAL A 1 205 ? -20.562 16.484 -15.156 1 90.38 205 VAL A O 1
ATOM 1541 N N . ASP A 1 206 ? -20.938 14.305 -15.672 1 92.69 206 ASP A N 1
ATOM 1542 C CA . ASP A 1 206 ? -22.016 14.133 -14.703 1 92.69 206 ASP A CA 1
ATOM 1543 C C . ASP A 1 206 ? -21.5 13.43 -13.445 1 92.69 206 ASP A C 1
ATOM 1545 O O . ASP A 1 206 ? -22.281 13.141 -12.531 1 92.69 206 ASP A O 1
ATOM 1549 N N . TRP A 1 207 ? -20.219 13.188 -13.383 1 91.19 207 TRP A N 1
ATOM 1550 C CA . TRP A 1 207 ? -19.656 12.586 -12.172 1 91.19 207 TRP A CA 1
ATOM 1551 C C . TRP A 1 207 ? -19.859 13.5 -10.969 1 91.19 207 TRP A C 1
ATOM 1553 O O . TRP A 1 207 ? -19.641 14.711 -11.055 1 91.19 207 TRP A O 1
ATOM 1563 N N . THR A 1 208 ? -20.297 12.898 -9.906 1 86.75 208 THR A N 1
ATOM 1564 C CA . THR A 1 208 ? -20.438 13.602 -8.633 1 86.75 208 THR A CA 1
ATOM 1565 C C . THR A 1 208 ? -19.906 12.742 -7.488 1 86.75 208 THR A C 1
ATOM 1567 O O . THR A 1 208 ? -20.047 11.516 -7.504 1 86.75 208 THR A O 1
ATOM 1570 N N . GLU A 1 209 ? -19.203 13.422 -6.633 1 86.69 209 GLU A N 1
ATOM 1571 C CA . GLU A 1 209 ? -18.875 12.758 -5.375 1 86.69 209 GLU A CA 1
ATOM 1572 C C . GLU A 1 209 ? -20.062 12.773 -4.418 1 86.69 209 GLU A C 1
ATOM 1574 O O . GLU A 1 209 ? -20.562 13.844 -4.066 1 86.69 209 GLU A O 1
ATOM 1579 N N . GLU A 1 210 ? -20.484 11.578 -4.023 1 84.75 210 GLU A N 1
ATOM 1580 C CA . GLU A 1 210 ? -21.656 11.477 -3.16 1 84.75 210 GLU A CA 1
ATOM 1581 C C . GLU A 1 210 ? -21.281 11.031 -1.752 1 84.75 210 GLU A C 1
ATOM 1583 O O . GLU A 1 210 ? -20.422 10.164 -1.581 1 84.75 210 GLU A O 1
ATOM 1588 N N . CYS A 1 211 ? -21.844 11.766 -0.848 1 84.75 211 CYS A N 1
ATOM 1589 C CA . CYS A 1 211 ? -21.844 11.273 0.525 1 84.75 211 CYS A CA 1
ATOM 1590 C C . CYS A 1 211 ? -23.078 10.422 0.798 1 84.75 211 CYS A C 1
ATOM 1592 O O . CYS A 1 211 ? -24.203 10.922 0.79 1 84.75 211 CYS A O 1
ATOM 1594 N N . THR A 1 212 ? -22.875 9.172 1.119 1 82.5 212 THR A N 1
ATOM 1595 C CA . THR A 1 212 ? -23.984 8.234 1.235 1 82.5 212 THR A CA 1
ATOM 1596 C C . THR A 1 212 ? -24.75 8.461 2.535 1 82.5 212 THR A C 1
ATOM 1598 O O . THR A 1 212 ? -25.906 8.055 2.656 1 82.5 212 THR A O 1
ATOM 1601 N N . ASP A 1 213 ? -24.125 9.078 3.531 1 85.12 213 ASP A N 1
ATOM 1602 C CA . ASP A 1 213 ? -24.719 9.328 4.836 1 85.12 213 ASP A CA 1
ATOM 1603 C C . ASP A 1 213 ? -24.109 10.555 5.5 1 85.12 213 ASP A C 1
ATOM 1605 O O . ASP A 1 213 ? -23.203 10.43 6.332 1 85.12 213 ASP A O 1
ATOM 1609 N N . GLU A 1 214 ? -24.703 11.703 5.254 1 81.75 214 GLU A N 1
ATOM 1610 C CA . GLU A 1 214 ? -24.125 12.961 5.703 1 81.75 214 GLU A CA 1
ATOM 1611 C C . GLU A 1 214 ? -24.125 13.062 7.227 1 81.75 214 GLU A C 1
ATOM 1613 O O . GLU A 1 214 ? -23.125 13.469 7.832 1 81.75 214 GLU A O 1
ATOM 1618 N N . PRO A 1 215 ? -25.203 12.648 7.852 1 80.5 215 PRO A N 1
ATOM 1619 C CA . PRO A 1 215 ? -25.203 12.68 9.312 1 80.5 215 PRO A CA 1
ATOM 1620 C C . PRO A 1 215 ? -24.109 11.812 9.922 1 80.5 215 PRO A C 1
ATOM 1622 O O . PRO A 1 215 ? -23.484 12.195 10.914 1 80.5 215 PRO A O 1
ATOM 1625 N N . THR A 1 216 ? -23.938 10.742 9.305 1 80.5 216 THR A N 1
ATOM 1626 C CA . THR A 1 216 ? -22.859 9.867 9.766 1 80.5 216 THR A CA 1
ATOM 1627 C C . THR A 1 216 ? -21.5 10.539 9.617 1 80.5 216 THR A C 1
ATOM 1629 O O . THR A 1 216 ? -20.672 10.484 10.523 1 80.5 216 THR A O 1
ATOM 1632 N N . TYR A 1 217 ? -21.328 11.164 8.609 1 79.31 217 TYR A N 1
ATOM 1633 C CA . TYR A 1 217 ? -20.062 11.852 8.391 1 79.31 217 TYR A CA 1
ATOM 1634 C C . TYR A 1 217 ? -19.891 13.008 9.367 1 79.31 217 TYR A C 1
ATOM 1636 O O . TYR A 1 217 ? -18.875 13.102 10.055 1 79.31 217 TYR A O 1
ATOM 1644 N N . SER A 1 218 ? -20.875 13.852 9.445 1 77.62 218 SER A N 1
ATOM 1645 C CA . SER A 1 218 ? -20.766 15.117 10.164 1 77.62 218 SER A CA 1
ATOM 1646 C C . SER A 1 218 ? -20.75 14.898 11.672 1 77.62 218 SER A C 1
ATOM 1648 O O . SER A 1 218 ? -20.125 15.664 12.406 1 77.62 218 SER A O 1
ATOM 1650 N N . PHE A 1 219 ? -21.312 13.773 12.094 1 80.81 219 PHE A N 1
ATOM 1651 C CA . PHE A 1 219 ? -21.422 13.586 13.539 1 80.81 219 PHE A CA 1
ATOM 1652 C C . PHE A 1 219 ? -20.641 12.359 13.977 1 80.81 219 PHE A C 1
ATOM 1654 O O . PHE A 1 219 ? -19.641 12.469 14.703 1 80.81 219 PHE A O 1
ATOM 1661 N N . ARG A 1 220 ? -21 11.242 13.461 1 82.5 220 ARG A N 1
ATOM 1662 C CA . ARG A 1 220 ? -20.438 9.992 13.969 1 82.5 220 ARG A CA 1
ATOM 1663 C C . ARG A 1 220 ? -18.953 9.898 13.656 1 82.5 220 ARG A C 1
ATOM 1665 O O . ARG A 1 220 ? -18.141 9.562 14.523 1 82.5 220 ARG A O 1
ATOM 1672 N N . LEU A 1 221 ? -18.594 10.211 12.445 1 85.12 221 LEU A N 1
ATOM 1673 C CA . LEU A 1 221 ? -17.188 10.109 12.055 1 85.12 221 LEU A CA 1
ATOM 1674 C C . LEU A 1 221 ? -16.359 11.195 12.734 1 85.12 221 LEU A C 1
ATOM 1676 O O . LEU A 1 221 ? -15.195 10.961 13.086 1 85.12 221 LEU A O 1
ATOM 1680 N N . ALA A 1 222 ? -16.984 12.32 12.984 1 85.88 222 ALA A N 1
ATOM 1681 C CA . ALA A 1 222 ? -16.281 13.391 13.695 1 85.88 222 ALA A CA 1
ATOM 1682 C C . ALA A 1 222 ? -15.953 12.977 15.125 1 85.88 222 ALA A C 1
ATOM 1684 O O . ALA A 1 222 ? -14.828 13.164 15.594 1 85.88 222 ALA A O 1
ATOM 1685 N N . VAL A 1 223 ? -16.906 12.398 15.734 1 89.12 223 VAL A N 1
ATOM 1686 C CA . VAL A 1 223 ? -16.734 11.938 17.109 1 89.12 223 VAL A CA 1
ATOM 1687 C C . VAL A 1 223 ? -15.695 10.812 17.141 1 89.12 223 VAL A C 1
ATOM 1689 O O . VAL A 1 223 ? -14.797 10.82 17.984 1 89.12 223 VAL A O 1
ATOM 1692 N N . GLU A 1 224 ? -15.805 9.93 16.281 1 91.69 224 GLU A N 1
ATOM 1693 C CA . GLU A 1 224 ? -14.859 8.82 16.203 1 91.69 224 GLU A CA 1
ATOM 1694 C C . GLU A 1 224 ? -13.445 9.328 15.922 1 91.69 224 GLU A C 1
ATOM 1696 O O . GLU A 1 224 ? -12.477 8.828 16.5 1 91.69 224 GLU A O 1
ATOM 1701 N N . SER A 1 225 ? -13.391 10.305 15.023 1 94.06 225 SER A N 1
ATOM 1702 C CA . SER A 1 225 ? -12.086 10.867 14.672 1 94.06 225 SER A CA 1
ATOM 1703 C C . SER A 1 225 ? -11.43 11.531 15.875 1 94.06 225 SER A C 1
ATOM 1705 O O . SER A 1 225 ? -10.219 11.438 16.062 1 94.06 225 SER A O 1
ATOM 1707 N N . ARG A 1 226 ? -12.234 12.195 16.719 1 94.88 226 ARG A N 1
ATOM 1708 C CA . ARG A 1 226 ? -11.711 12.805 17.938 1 94.88 226 ARG A CA 1
ATOM 1709 C C . ARG A 1 226 ? -11.117 11.75 18.859 1 94.88 226 ARG A C 1
ATOM 1711 O O . ARG A 1 226 ? -10.008 11.914 19.375 1 94.88 226 ARG A O 1
ATOM 1718 N N . LYS A 1 227 ? -11.844 10.742 19.016 1 95.94 227 LYS A N 1
ATOM 1719 C CA . LYS A 1 227 ? -11.375 9.648 19.875 1 95.94 227 LYS A CA 1
ATOM 1720 C C . LYS A 1 227 ? -10.102 9.016 19.328 1 95.94 227 LYS A C 1
ATOM 1722 O O . LYS A 1 227 ? -9.148 8.781 20.062 1 95.94 227 LYS A O 1
ATOM 1727 N N . ARG A 1 228 ? -10.055 8.766 18.047 1 96.06 228 ARG A N 1
ATOM 1728 C CA . ARG A 1 228 ? -8.914 8.125 17.406 1 96.06 228 ARG A CA 1
ATOM 1729 C C . ARG A 1 228 ? -7.664 9 17.516 1 96.06 228 ARG A C 1
ATOM 1731 O O . ARG A 1 228 ? -6.598 8.516 17.906 1 96.06 228 ARG A O 1
ATOM 1738 N N . PHE A 1 229 ? -7.812 10.297 17.219 1 97.31 229 PHE A N 1
ATOM 1739 C CA . PHE A 1 229 ? -6.664 11.188 17.328 1 97.31 229 PHE A CA 1
ATOM 1740 C C . PHE A 1 229 ? -6.168 11.281 18.766 1 97.31 229 PHE A C 1
ATOM 1742 O O . PHE A 1 229 ? -4.961 11.312 19.016 1 97.31 229 PHE A O 1
ATOM 17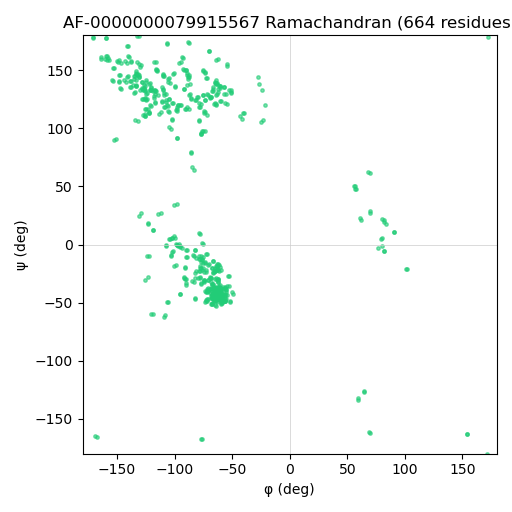49 N N . THR A 1 230 ? -7.125 11.352 19.719 1 97.19 230 THR A N 1
ATOM 1750 C CA . THR A 1 230 ? -6.742 11.398 21.125 1 97.19 230 THR A CA 1
ATOM 1751 C C . THR A 1 230 ? -5.918 10.164 21.5 1 97.19 230 THR A C 1
ATOM 1753 O O . THR A 1 230 ? -4.836 10.289 22.078 1 97.19 230 THR A O 1
ATOM 1756 N N . ASP A 1 231 ? -6.355 9.016 21.125 1 97.56 231 ASP A N 1
ATOM 1757 C CA . ASP A 1 231 ? -5.688 7.758 21.422 1 97.56 231 ASP A CA 1
ATOM 1758 C C . ASP A 1 231 ? -4.348 7.652 20.703 1 97.56 231 ASP A C 1
ATOM 1760 O O . ASP A 1 231 ? -3.34 7.266 21.297 1 97.56 231 ASP A O 1
ATOM 1764 N N . ILE A 1 232 ? -4.312 8.031 19.422 1 97.81 232 ILE A N 1
ATOM 1765 C CA . ILE A 1 232 ? -3.121 7.922 18.578 1 97.81 232 ILE A CA 1
ATOM 1766 C C . ILE A 1 232 ? -2.037 8.859 19.109 1 97.81 232 ILE A C 1
ATOM 1768 O O . ILE A 1 232 ? -0.883 8.453 19.266 1 97.81 232 ILE A O 1
ATOM 1772 N N . ASN A 1 233 ? -2.439 10.086 19.375 1 97.62 233 ASN A N 1
ATOM 1773 C CA . ASN A 1 233 ? -1.47 11.062 19.859 1 97.62 233 ASN A CA 1
ATOM 1774 C C . ASN A 1 233 ? -0.914 10.68 21.219 1 97.62 233 ASN A C 1
ATOM 1776 O O . ASN A 1 233 ? 0.286 10.82 21.469 1 97.62 233 ASN A O 1
ATOM 1780 N N . ALA A 1 234 ? -1.785 10.172 22.109 1 97.25 234 ALA A N 1
ATOM 1781 C CA . ALA A 1 234 ? -1.335 9.727 23.422 1 97.25 234 ALA A CA 1
ATOM 1782 C C . ALA A 1 234 ? -0.338 8.578 23.312 1 97.25 234 ALA A C 1
ATOM 1784 O O . ALA A 1 234 ? 0.716 8.586 23.953 1 97.25 234 ALA A O 1
ATOM 1785 N N . ALA A 1 235 ? -0.603 7.629 22.5 1 97.31 235 ALA A N 1
ATOM 1786 C CA . ALA A 1 235 ? 0.273 6.48 22.297 1 97.31 235 ALA A CA 1
ATOM 1787 C C . ALA A 1 235 ? 1.594 6.902 21.656 1 97.31 235 ALA A C 1
ATOM 1789 O O . ALA A 1 235 ? 2.664 6.457 22.078 1 97.31 235 ALA A O 1
ATOM 1790 N N . LEU A 1 236 ? 1.485 7.75 20.641 1 97.25 236 LEU A N 1
ATOM 1791 C CA . LEU A 1 236 ? 2.635 8.242 19.891 1 97.25 236 LEU A CA 1
ATOM 1792 C C . LEU A 1 236 ? 3.604 8.984 20.812 1 97.25 236 LEU A C 1
ATOM 1794 O O . LEU A 1 236 ? 4.801 8.68 20.828 1 97.25 236 LEU A O 1
ATOM 1798 N N . LEU A 1 237 ? 3.119 9.938 21.609 1 97.56 237 LEU A N 1
ATOM 1799 C CA . LEU A 1 237 ? 3.957 10.719 22.5 1 97.56 237 LEU A CA 1
ATOM 1800 C C . LEU A 1 237 ? 4.438 9.875 23.672 1 97.56 237 LEU A C 1
ATOM 1802 O O . LEU A 1 237 ? 5.605 9.938 24.062 1 97.56 237 LEU A O 1
ATOM 1806 N N . GLY A 1 238 ? 3.555 8.984 24.203 1 97.06 238 GLY A N 1
ATOM 1807 C CA . GLY A 1 238 ? 3.889 8.141 25.328 1 97.06 238 GLY A CA 1
ATOM 1808 C C . GLY A 1 238 ? 5.027 7.18 25.047 1 97.06 238 GLY A C 1
ATOM 1809 O O . GLY A 1 238 ? 5.98 7.094 25.828 1 97.06 238 GLY A O 1
ATOM 1810 N N . ARG A 1 239 ? 4.996 6.543 23.938 1 94.56 239 ARG A N 1
ATOM 1811 C CA . ARG A 1 239 ? 5.984 5.504 23.656 1 94.56 239 ARG A CA 1
ATOM 1812 C C . ARG A 1 239 ? 7.32 6.113 23.25 1 94.56 239 ARG A C 1
ATOM 1814 O O . ARG A 1 239 ? 8.336 5.418 23.188 1 94.56 239 ARG A O 1
ATOM 1821 N N . ASN A 1 240 ? 7.32 7.438 22.953 1 96 240 ASN A N 1
ATOM 1822 C CA . ASN A 1 240 ? 8.57 8.109 22.609 1 96 240 ASN A CA 1
ATOM 1823 C C . ASN A 1 240 ? 9.055 9.023 23.734 1 96 240 ASN A C 1
ATOM 1825 O O . ASN A 1 240 ? 10.039 9.742 23.578 1 96 240 ASN A O 1
ATOM 1829 N N . GLY A 1 241 ? 8.258 9.094 24.875 1 97.06 241 GLY A N 1
ATOM 1830 C CA . GLY A 1 241 ? 8.648 9.875 26.031 1 97.06 241 GLY A CA 1
ATOM 1831 C C . GLY A 1 241 ? 8.602 11.375 25.797 1 97.06 241 GLY A C 1
ATOM 1832 O O . GLY A 1 241 ? 9.43 12.117 26.312 1 97.06 241 GLY A O 1
ATOM 1833 N N . VAL A 1 242 ? 7.801 11.828 24.938 1 96.94 242 VAL A N 1
ATOM 1834 C CA . VAL A 1 242 ? 7.66 13.25 24.625 1 96.94 242 VAL A CA 1
ATOM 1835 C C . VAL A 1 242 ? 6.418 13.812 25.312 1 96.94 242 VAL A C 1
ATOM 1837 O O . VAL A 1 242 ? 5.309 13.312 25.109 1 96.94 242 VAL A O 1
ATOM 1840 N N . GLU A 1 243 ? 6.602 14.789 26.125 1 94.75 243 GLU A N 1
ATOM 1841 C CA . GLU A 1 243 ? 5.484 15.461 26.766 1 94.75 243 GLU A CA 1
ATOM 1842 C C . GLU A 1 243 ? 4.734 16.359 25.781 1 94.75 243 GLU A C 1
ATOM 1844 O O . GLU A 1 243 ? 5.34 16.969 24.906 1 94.75 243 GLU A O 1
ATOM 1849 N N . HIS A 1 244 ? 3.482 16.438 26.047 1 91.38 244 HIS A N 1
ATOM 1850 C CA . HIS A 1 244 ? 2.6 17.203 25.172 1 91.38 244 HIS A CA 1
ATOM 1851 C C . HIS A 1 244 ? 3.082 18.641 25.031 1 91.38 244 HIS A C 1
ATOM 1853 O O . HIS A 1 244 ? 3.047 19.203 23.922 1 91.38 244 HIS A O 1
ATOM 1859 N N . ASP A 1 245 ? 3.596 19.203 26.062 1 89.56 245 ASP A N 1
ATOM 1860 C CA . ASP A 1 245 ? 3.996 20.594 26.062 1 89.56 245 ASP A CA 1
ATOM 1861 C C . ASP A 1 245 ? 5.324 20.797 25.328 1 89.56 245 ASP A C 1
ATOM 1863 O O . ASP A 1 245 ? 5.719 21.922 25.047 1 89.56 245 ASP A O 1
ATOM 1867 N N . ARG A 1 246 ? 6 19.719 24.984 1 91.38 246 ARG A N 1
ATOM 1868 C CA . ARG A 1 246 ? 7.27 19.797 24.281 1 91.38 246 ARG A CA 1
ATOM 1869 C C . ARG A 1 246 ? 7.051 19.797 22.766 1 91.38 246 ARG A C 1
ATOM 1871 O O . ARG A 1 246 ? 7.988 20.031 22 1 91.38 246 ARG A O 1
ATOM 1878 N N . VAL A 1 247 ? 5.844 19.516 22.359 1 95.5 247 VAL A N 1
ATOM 1879 C CA . VAL A 1 247 ? 5.535 19.562 20.938 1 95.5 247 VAL A CA 1
ATOM 1880 C C . VAL A 1 247 ? 5.359 21.016 20.5 1 95.5 247 VAL A C 1
ATOM 1882 O O . VAL A 1 247 ? 4.484 21.734 21 1 95.5 247 VAL A O 1
ATOM 1885 N N . GLY A 1 248 ? 6.242 21.438 19.562 1 89.88 248 GLY A N 1
ATOM 1886 C CA . GLY A 1 248 ? 6.254 22.828 19.125 1 89.88 248 GLY A CA 1
ATOM 1887 C C . GLY A 1 248 ? 5.133 23.156 18.156 1 89.88 248 GLY A C 1
ATOM 1888 O O . GLY A 1 248 ? 4.668 24.297 18.094 1 89.88 248 GLY A O 1
ATOM 1889 N N . THR A 1 249 ? 4.805 22.203 17.391 1 94.62 249 THR A N 1
ATOM 1890 C CA . THR A 1 249 ? 3.848 22.5 16.328 1 94.62 249 THR A CA 1
ATOM 1891 C C . THR A 1 249 ? 2.959 21.297 16.047 1 94.62 249 THR A C 1
ATOM 1893 O O . THR A 1 249 ? 3.428 20.156 16.047 1 94.62 249 THR A O 1
ATOM 1896 N N . PHE A 1 250 ? 1.626 21.5 15.938 1 97.81 250 PHE A N 1
ATOM 1897 C CA . PHE A 1 250 ? 0.658 20.531 15.438 1 97.81 250 PHE A CA 1
ATOM 1898 C C . PHE A 1 250 ? 0.159 20.922 14.055 1 97.81 250 PHE A C 1
ATOM 1900 O O . PHE A 1 250 ? -0.267 22.062 13.852 1 97.81 250 PHE A O 1
ATOM 1907 N N . LEU A 1 251 ? 0.323 20.062 13.109 1 98.44 251 LEU A N 1
ATOM 1908 C CA . LEU A 1 251 ? -0.107 20.266 11.727 1 98.44 251 LEU A CA 1
ATOM 1909 C C . LEU A 1 251 ? -1.18 19.25 11.336 1 98.44 251 LEU A C 1
ATOM 1911 O O . LEU A 1 251 ? -1.27 18.172 11.93 1 98.44 251 LEU A O 1
ATOM 1915 N N . MET A 1 252 ? -1.962 19.531 10.383 1 97.81 252 MET A N 1
ATOM 1916 C CA . MET A 1 252 ? -2.99 18.625 9.883 1 97.81 252 MET A CA 1
ATOM 1917 C C . MET A 1 252 ? -3.412 19 8.469 1 97.81 252 MET A C 1
ATOM 1919 O O . MET A 1 252 ? -2.9 19.969 7.902 1 97.81 252 MET A O 1
ATOM 1923 N N . GLN A 1 253 ? -4.305 18.266 7.84 1 96.88 253 GLN A N 1
ATOM 1924 C CA . GLN A 1 253 ? -4.777 18.531 6.484 1 96.88 253 GLN A CA 1
ATOM 1925 C C . GLN A 1 253 ? -5.641 19.781 6.434 1 96.88 253 GLN A C 1
ATOM 1927 O O . GLN A 1 253 ? -6.172 20.219 7.457 1 96.88 253 GLN A O 1
ATOM 1932 N N . ASN A 1 254 ? -5.863 20.234 5.254 1 96.62 254 ASN A N 1
ATOM 1933 C CA . ASN A 1 254 ? -6.57 21.484 4.996 1 96.62 254 ASN A CA 1
ATOM 1934 C C . ASN A 1 254 ? -8 21.234 4.539 1 96.62 254 ASN A C 1
ATOM 1936 O O . ASN A 1 254 ? -8.25 20.984 3.359 1 96.62 254 ASN A O 1
ATOM 1940 N N . LEU A 1 255 ? -8.945 21.359 5.461 1 94.94 255 LEU A N 1
ATOM 1941 C CA . LEU A 1 255 ? -10.328 21.141 5.059 1 94.94 255 LEU A CA 1
ATOM 1942 C C . LEU A 1 255 ? -11.094 22.453 5.02 1 94.94 255 LEU A C 1
ATOM 1944 O O . LEU A 1 255 ? -11.672 22.812 3.988 1 94.94 255 LEU A O 1
ATOM 1948 N N . SER A 1 256 ? -11.203 23.141 6.133 1 96.31 256 SER A N 1
ATOM 1949 C CA . SER A 1 256 ? -11.883 24.422 6.289 1 96.31 256 SER A CA 1
ATOM 1950 C C . SER A 1 256 ? -11.422 25.141 7.555 1 96.31 256 SER A C 1
ATOM 1952 O O . SER A 1 256 ? -10.812 24.531 8.438 1 96.31 256 SER A O 1
ATOM 1954 N N . ALA A 1 257 ? -11.648 26.422 7.566 1 96.44 257 ALA A N 1
ATOM 1955 C CA . ALA A 1 257 ? -11.352 27.188 8.773 1 96.44 257 ALA A CA 1
ATOM 1956 C C . ALA A 1 257 ? -12.125 26.641 9.977 1 96.44 257 ALA A C 1
ATOM 1958 O O . ALA A 1 257 ? -11.594 26.562 11.086 1 96.44 257 ALA A O 1
ATOM 1959 N N . GLY A 1 258 ? -13.336 26.25 9.727 1 94.31 258 GLY A N 1
ATOM 1960 C CA . GLY A 1 258 ? -14.148 25.656 10.766 1 94.31 258 GLY A CA 1
ATOM 1961 C C . GLY A 1 258 ? -13.602 24.344 11.281 1 94.31 258 GLY A C 1
ATOM 1962 O O . GLY A 1 258 ? -13.664 24.047 12.477 1 94.31 258 GLY A O 1
ATOM 1963 N N . ALA A 1 259 ? -13.078 23.578 10.398 1 93.5 259 ALA A N 1
ATOM 1964 C CA . ALA A 1 259 ? -12.492 22.297 10.797 1 93.5 259 ALA A CA 1
ATOM 1965 C C . ALA A 1 259 ? -11.289 22.516 11.711 1 93.5 259 ALA A C 1
ATOM 1967 O O . ALA A 1 259 ? -11.117 21.781 12.695 1 93.5 259 ALA A O 1
ATOM 1968 N N . PHE A 1 260 ? -10.453 23.484 11.391 1 96.19 260 PHE A N 1
ATOM 1969 C CA . PHE A 1 260 ? -9.312 23.781 12.242 1 96.19 260 PHE A CA 1
ATOM 1970 C C . PHE A 1 260 ? -9.766 24.172 13.641 1 96.19 260 PHE A C 1
ATOM 1972 O O . PHE A 1 260 ? -9.211 23.703 14.641 1 96.19 260 PHE A O 1
ATOM 1979 N N . ALA A 1 261 ? -10.75 25.016 13.688 1 94.81 261 ALA A N 1
ATOM 1980 C CA . ALA A 1 261 ? -11.281 25.453 14.977 1 94.81 261 ALA A CA 1
ATOM 1981 C C . ALA A 1 261 ? -11.828 24.266 15.766 1 94.81 261 ALA A C 1
ATOM 1983 O O . ALA A 1 261 ? -11.57 24.141 16.969 1 94.81 261 ALA A O 1
ATOM 1984 N N . PHE A 1 262 ? -12.523 23.438 15.086 1 92.88 262 PHE A N 1
ATOM 1985 C CA . PHE A 1 262 ? -13.094 22.25 15.703 1 92.88 262 PHE A CA 1
ATOM 1986 C C . PHE A 1 262 ? -12 21.359 16.297 1 92.88 262 PHE A C 1
ATOM 1988 O O . PHE A 1 262 ? -12.078 20.969 17.469 1 92.88 262 PHE A O 1
ATOM 1995 N N . TRP A 1 263 ? -10.984 21.062 15.562 1 94.75 263 TRP A N 1
ATOM 1996 C CA . TRP A 1 263 ? -9.945 20.141 15.984 1 94.75 263 TRP A CA 1
ATOM 1997 C C . TRP A 1 263 ? -9.102 20.734 17.109 1 94.75 263 TRP A C 1
ATOM 1999 O O . TRP A 1 263 ? -8.68 20.031 18.016 1 94.75 263 TRP A O 1
ATOM 2009 N N . GLN A 1 264 ? -8.82 22.062 17.016 1 94.94 264 GLN A N 1
ATOM 2010 C CA . GLN A 1 264 ? -8.102 22.719 18.094 1 94.94 264 GLN A CA 1
ATOM 2011 C C . GLN A 1 264 ? -8.828 22.547 19.422 1 94.94 264 GLN A C 1
ATOM 2013 O O . GLN A 1 264 ? -8.211 22.219 20.438 1 94.94 264 GLN A O 1
ATOM 2018 N N . GLU A 1 265 ? -10.094 22.703 19.375 1 94.69 265 GLU A N 1
ATOM 2019 C CA . GLU A 1 265 ? -10.906 22.562 20.578 1 94.69 265 GLU A CA 1
ATOM 2020 C C . GLU A 1 265 ? -11.023 21.094 21 1 94.69 265 GLU A C 1
ATOM 2022 O O . GLU A 1 265 ? -10.797 20.766 22.172 1 94.69 265 GLU A O 1
ATOM 2027 N N . ALA A 1 266 ? -11.336 20.25 20.062 1 93.88 266 ALA A N 1
ATOM 2028 C CA . ALA A 1 266 ? -11.617 18.844 20.328 1 93.88 266 ALA A CA 1
ATOM 2029 C C . ALA A 1 266 ? -10.383 18.141 20.891 1 93.88 266 ALA A C 1
ATOM 2031 O O . ALA A 1 266 ? -10.5 17.25 21.734 1 93.88 266 ALA A O 1
ATOM 2032 N N . LEU A 1 267 ? -9.164 18.5 20.391 1 95.5 267 LEU A N 1
ATOM 2033 C CA . LEU A 1 267 ? -7.934 17.812 20.766 1 95.5 267 LEU A CA 1
ATOM 2034 C C . LEU A 1 267 ? -7.137 18.625 21.766 1 95.5 267 LEU A C 1
ATOM 2036 O O . LEU A 1 267 ? -6.141 18.141 22.312 1 95.5 267 LEU A O 1
ATOM 2040 N N . ASP A 1 268 ? -7.527 19.828 21.984 1 93.94 268 ASP A N 1
ATOM 2041 C CA . ASP A 1 268 ? -6.855 20.766 22.875 1 93.94 268 ASP A CA 1
ATOM 2042 C C . ASP A 1 268 ? -5.395 20.953 22.469 1 93.94 268 ASP A C 1
ATOM 2044 O O . ASP A 1 268 ? -4.492 20.797 23.297 1 93.94 268 ASP A O 1
ATOM 2048 N N . VAL A 1 269 ? -5.168 21.234 21.219 1 94.25 269 VAL A N 1
ATOM 2049 C CA . VAL A 1 269 ? -3.834 21.5 20.688 1 94.25 269 VAL A CA 1
ATOM 2050 C C . VAL A 1 269 ? -3.879 22.719 19.766 1 94.25 269 VAL A C 1
ATOM 2052 O O . VAL A 1 269 ? -4.895 22.969 19.109 1 94.25 269 VAL A O 1
ATOM 2055 N N . PRO A 1 270 ? -2.854 23.5 19.75 1 92.56 270 PRO A N 1
ATOM 2056 C CA . PRO A 1 270 ? -2.791 24.625 18.828 1 92.56 270 PRO A CA 1
ATOM 2057 C C . PRO A 1 270 ? -2.402 24.219 17.406 1 92.56 270 PRO A C 1
ATOM 2059 O O . PRO A 1 270 ? -1.236 23.906 17.141 1 92.56 270 PRO A O 1
ATOM 2062 N N . ILE A 1 271 ? -3.309 24.219 16.531 1 96.38 271 ILE A N 1
ATOM 2063 C CA . ILE A 1 271 ? -2.986 23.969 15.125 1 96.38 271 ILE A CA 1
ATOM 2064 C C . ILE A 1 271 ? -2.182 25.141 14.562 1 96.38 271 ILE A C 1
ATOM 2066 O O . ILE A 1 271 ? -2.59 26.297 14.688 1 96.38 271 ILE A O 1
ATOM 2070 N N . ASP A 1 272 ? -1.048 24.859 13.977 1 97.44 272 ASP A N 1
ATOM 2071 C CA . ASP A 1 272 ? -0.139 25.875 13.469 1 97.44 272 ASP A CA 1
ATOM 2072 C C . ASP A 1 272 ? -0.837 26.781 12.453 1 97.44 272 ASP A C 1
ATOM 2074 O O . ASP A 1 272 ? -1.527 26.281 11.555 1 97.44 272 ASP A O 1
ATOM 2078 N N . PRO A 1 273 ? -0.679 28.078 12.508 1 96.69 273 PRO A N 1
ATOM 2079 C CA . PRO A 1 273 ? -1.345 29.031 11.625 1 96.69 273 PRO A CA 1
ATOM 2080 C C . PRO A 1 273 ? -0.983 28.844 10.156 1 96.69 273 PRO A C 1
ATOM 2082 O O . PRO A 1 273 ? -1.716 29.281 9.266 1 96.69 273 PRO A O 1
ATOM 2085 N N . VAL A 1 274 ? 0.099 28.141 9.891 1 97.88 274 VAL A N 1
ATOM 2086 C CA . VAL A 1 274 ? 0.508 27.906 8.508 1 97.88 274 VAL A CA 1
ATOM 2087 C C . VAL A 1 274 ? -0.551 27.062 7.797 1 97.88 274 VAL A C 1
ATOM 2089 O O . VAL A 1 274 ? -0.751 27.219 6.586 1 97.88 274 VAL A O 1
ATOM 2092 N N . CYS A 1 275 ? -1.28 26.219 8.531 1 98.38 275 CYS A N 1
ATOM 2093 C CA . CYS A 1 275 ? -2.338 25.406 7.945 1 98.38 275 CYS A CA 1
ATOM 2094 C C . CYS A 1 275 ? -3.455 26.281 7.391 1 98.38 275 CYS A C 1
ATOM 2096 O O . CYS A 1 275 ? -3.896 26.078 6.254 1 98.38 275 CYS A O 1
ATOM 2098 N N . ARG A 1 276 ? -3.832 27.266 8.156 1 98.06 276 ARG A N 1
ATOM 2099 C CA . ARG A 1 276 ? -4.891 28.172 7.727 1 98.06 276 ARG A CA 1
ATOM 2100 C C . ARG A 1 276 ? -4.441 29.016 6.535 1 98.06 276 ARG A C 1
ATOM 2102 O O . ARG A 1 276 ? -5.215 29.25 5.605 1 98.06 276 ARG A O 1
ATOM 2109 N N . ALA A 1 277 ? -3.227 29.5 6.617 1 98.5 277 ALA A N 1
ATOM 2110 C CA . ALA A 1 277 ? -2.697 30.312 5.523 1 98.5 277 ALA A CA 1
ATOM 2111 C C . ALA A 1 277 ? -2.652 29.516 4.223 1 98.5 277 ALA A C 1
ATOM 2113 O O . ALA A 1 277 ? -3.035 30.016 3.166 1 98.5 277 ALA A O 1
ATOM 2114 N N . ASN A 1 278 ? -2.199 28.281 4.32 1 98.75 278 ASN A N 1
ATOM 2115 C CA . ASN A 1 278 ? -2.117 27.422 3.143 1 98.75 278 ASN A CA 1
ATOM 2116 C C . ASN A 1 278 ? -3.502 27.031 2.637 1 98.75 278 ASN A C 1
ATOM 2118 O O . ASN A 1 278 ? -3.729 26.969 1.427 1 98.75 278 ASN A O 1
ATOM 2122 N N . LEU A 1 279 ? -4.434 26.781 3.543 1 98.69 279 LEU A N 1
ATOM 2123 C CA . LEU A 1 279 ? -5.816 26.547 3.152 1 98.69 279 LEU A CA 1
ATOM 2124 C C . LEU A 1 279 ? -6.367 27.703 2.344 1 98.69 279 LEU A C 1
ATOM 2126 O O . LEU A 1 279 ? -6.961 27.516 1.282 1 98.69 279 LEU A O 1
ATOM 2130 N N . ALA A 1 280 ? -6.172 28.906 2.844 1 98.75 280 ALA A N 1
ATOM 2131 C CA . ALA A 1 280 ? -6.703 30.109 2.201 1 98.75 280 ALA A CA 1
ATOM 2132 C C . ALA A 1 280 ? -6.176 30.234 0.776 1 98.75 280 ALA A C 1
ATOM 2134 O O . ALA A 1 280 ? -6.91 30.625 -0.132 1 98.75 280 ALA A O 1
ATOM 2135 N N . ARG A 1 281 ? -4.941 29.844 0.587 1 98.5 281 ARG A N 1
ATOM 2136 C CA . ARG A 1 281 ? -4.266 30.109 -0.677 1 98.5 281 ARG A CA 1
ATOM 2137 C C . ARG A 1 281 ? -4.48 28.984 -1.669 1 98.5 281 ARG A C 1
ATOM 2139 O O . ARG A 1 281 ? -4.57 29.203 -2.877 1 98.5 281 ARG A O 1
ATOM 2146 N N . PHE A 1 282 ? -4.586 27.672 -1.158 1 98.5 282 PHE A N 1
ATOM 2147 C CA . PHE A 1 282 ? -4.473 26.547 -2.092 1 98.5 282 PHE A CA 1
ATOM 2148 C C . PHE A 1 282 ? -5.699 25.656 -2.012 1 98.5 282 PHE A C 1
ATOM 2150 O O . PHE A 1 282 ? -5.883 24.766 -2.854 1 98.5 282 PHE A O 1
ATOM 2157 N N . GLY A 1 283 ? -6.59 25.844 -1.026 1 98.31 283 GLY A N 1
ATOM 2158 C CA . GLY A 1 283 ? -7.707 24.938 -0.832 1 98.31 283 GLY A CA 1
ATOM 2159 C C . GLY A 1 283 ? -7.277 23.562 -0.336 1 98.31 283 GLY A C 1
ATOM 2160 O O . GLY A 1 283 ? -6.242 23.438 0.318 1 98.31 283 GLY A O 1
ATOM 2161 N N . HIS A 1 284 ? -8.148 22.609 -0.49 1 97.5 284 HIS A N 1
ATOM 2162 C CA . HIS A 1 284 ? -7.883 21.234 -0.086 1 97.5 284 HIS A CA 1
ATOM 2163 C C . HIS A 1 284 ? -7.164 20.453 -1.188 1 97.5 284 HIS A C 1
ATOM 2165 O O . HIS A 1 284 ? -7.652 20.375 -2.316 1 97.5 284 HIS A O 1
ATOM 2171 N N . LEU A 1 285 ? -6.055 19.875 -0.858 1 97.44 285 LEU A N 1
ATOM 2172 C CA . LEU A 1 285 ? -5.211 19.219 -1.853 1 97.44 285 LEU A CA 1
ATOM 2173 C C . LEU A 1 285 ? -5.066 17.734 -1.553 1 97.44 285 LEU A C 1
ATOM 2175 O O . LEU A 1 285 ? -4.164 17.078 -2.072 1 97.44 285 LEU A O 1
ATOM 2179 N N . GLY A 1 286 ? -5.859 17.156 -0.656 1 95.25 286 GLY A N 1
ATOM 2180 C CA . GLY A 1 286 ? -5.758 15.75 -0.32 1 95.25 286 GLY A CA 1
ATOM 2181 C C . GLY A 1 286 ? -4.438 15.391 0.338 1 95.25 286 GLY A C 1
ATOM 2182 O O . GLY A 1 286 ? -4.035 16.016 1.32 1 95.25 286 GLY A O 1
ATOM 2183 N N . SER A 1 287 ? -3.756 14.43 -0.184 1 97.06 287 SER A N 1
ATOM 2184 C CA . SER A 1 287 ? -2.494 13.93 0.347 1 97.06 287 SER A CA 1
ATOM 2185 C C . SER A 1 287 ? -1.413 15.008 0.318 1 97.06 287 SER A C 1
ATOM 2187 O O . SER A 1 287 ? -0.408 14.898 1.025 1 97.06 287 SER A O 1
ATOM 2189 N N . VAL A 1 288 ? -1.537 16.016 -0.47 1 98.38 288 VAL A N 1
ATOM 2190 C CA . VAL A 1 288 ? -0.522 17.047 -0.658 1 98.38 288 VAL A CA 1
ATOM 2191 C C . VAL A 1 288 ? -0.549 18.016 0.52 1 98.38 288 VAL A C 1
ATOM 2193 O O . VAL A 1 288 ? 0.463 18.656 0.835 1 98.38 288 VAL A O 1
ATOM 2196 N N . ASP A 1 289 ? -1.678 18.109 1.234 1 98.5 289 ASP A N 1
ATOM 2197 C CA . ASP A 1 289 ? -1.9 19.094 2.279 1 98.5 289 ASP A CA 1
ATOM 2198 C C . ASP A 1 289 ? -0.815 19.016 3.352 1 98.5 289 ASP A C 1
ATOM 2200 O O . ASP A 1 289 ? -0.205 20.031 3.699 1 98.5 289 ASP A O 1
ATOM 2204 N N . VAL A 1 290 ? -0.541 17.828 3.826 1 98.56 290 VAL A N 1
ATOM 2205 C CA . VAL A 1 290 ? 0.323 17.688 4.996 1 98.56 290 VAL A CA 1
ATOM 2206 C C . VAL A 1 290 ? 1.774 17.938 4.598 1 98.56 290 VAL A C 1
ATOM 2208 O O . VAL A 1 290 ? 2.559 18.469 5.395 1 98.56 290 VAL A O 1
ATOM 2211 N N . ALA A 1 291 ? 2.188 17.594 3.377 1 98.56 291 ALA A N 1
ATOM 2212 C CA . ALA A 1 291 ? 3.529 17.922 2.896 1 98.56 291 ALA A CA 1
ATOM 2213 C C . ALA A 1 291 ? 3.721 19.438 2.77 1 98.56 291 ALA A C 1
ATOM 2215 O O . ALA A 1 291 ? 4.762 19.969 3.16 1 98.56 291 ALA A O 1
ATOM 2216 N N . LEU A 1 292 ? 2.68 20.094 2.225 1 98.75 292 LEU A N 1
ATOM 2217 C CA . LEU A 1 292 ? 2.691 21.547 2.09 1 98.75 292 LEU A CA 1
ATOM 2218 C C . LEU A 1 292 ? 2.848 22.219 3.451 1 98.75 292 LEU A C 1
ATOM 2220 O O . LEU A 1 292 ? 3.707 23.078 3.623 1 98.75 292 LEU A O 1
ATOM 2224 N N . ASN A 1 293 ? 2.031 21.781 4.414 1 98.69 293 ASN A N 1
ATOM 2225 C CA . ASN A 1 293 ? 2.047 22.375 5.746 1 98.69 293 ASN A CA 1
ATOM 2226 C C . ASN A 1 293 ? 3.371 22.109 6.461 1 98.69 293 ASN A C 1
ATOM 2228 O O . ASN A 1 293 ? 3.908 23 7.125 1 98.69 293 ASN A O 1
ATOM 2232 N N . LEU A 1 294 ? 3.867 20.906 6.305 1 98.31 294 LEU A N 1
ATOM 2233 C CA . LEU A 1 294 ? 5.125 20.547 6.945 1 98.31 294 LEU A CA 1
ATOM 2234 C C . LEU A 1 294 ? 6.277 21.391 6.402 1 98.31 294 LEU A C 1
ATOM 2236 O O . LEU A 1 294 ? 7.094 21.891 7.172 1 98.31 294 LEU A O 1
ATOM 2240 N N . GLU A 1 295 ? 6.371 21.531 5.113 1 97.75 295 GLU A N 1
ATOM 2241 C CA . GLU A 1 295 ? 7.418 22.328 4.48 1 97.75 295 GLU A CA 1
ATOM 2242 C C . GLU A 1 295 ? 7.344 23.781 4.922 1 97.75 295 GLU A C 1
ATOM 2244 O O . GLU A 1 295 ? 8.367 24.391 5.246 1 97.75 295 GLU A O 1
ATOM 2249 N N . ALA A 1 296 ? 6.156 24.344 4.977 1 97.81 296 ALA A N 1
ATOM 2250 C CA . ALA A 1 296 ? 5.957 25.734 5.332 1 97.81 296 ALA A CA 1
ATOM 2251 C C . ALA A 1 296 ? 6.297 25.984 6.801 1 97.81 296 ALA A C 1
ATOM 2253 O O . ALA A 1 296 ? 6.789 27.062 7.16 1 97.81 296 ALA A O 1
ATOM 2254 N N . ALA A 1 297 ? 6.062 24.969 7.648 1 97.31 297 ALA A N 1
ATOM 2255 C CA . ALA A 1 297 ? 6.262 25.125 9.086 1 97.31 297 ALA A CA 1
ATOM 2256 C C . ALA A 1 297 ? 7.742 25.062 9.445 1 97.31 297 ALA A C 1
ATOM 2258 O O . ALA A 1 297 ? 8.148 25.516 10.516 1 97.31 297 ALA A O 1
ATOM 2259 N N . ALA A 1 298 ? 8.562 24.5 8.594 1 95.12 298 ALA A N 1
ATOM 2260 C CA . ALA A 1 298 ? 9.969 24.219 8.898 1 95.12 298 ALA A CA 1
ATOM 2261 C C . ALA A 1 298 ? 10.734 25.484 9.234 1 95.12 298 ALA A C 1
ATOM 2263 O O . ALA A 1 298 ? 11.586 25.484 10.125 1 95.12 298 ALA A O 1
ATOM 2264 N N . ALA A 1 299 ? 10.43 26.578 8.539 1 92 299 ALA A N 1
ATOM 2265 C CA . ALA A 1 299 ? 11.18 27.828 8.688 1 92 299 ALA A CA 1
ATOM 2266 C C . ALA A 1 299 ? 11.008 28.406 10.086 1 92 299 ALA A C 1
ATOM 2268 O O . ALA A 1 299 ? 11.875 29.141 10.57 1 92 299 ALA A O 1
ATOM 2269 N N . SER A 1 300 ? 9.945 28.047 10.758 1 93.94 300 SER A N 1
ATOM 2270 C CA . SER A 1 300 ? 9.656 28.641 12.062 1 93.94 300 SER A CA 1
ATOM 2271 C C . SER A 1 300 ? 10.102 27.719 13.195 1 93.94 300 SER A C 1
ATOM 2273 O O . SER A 1 300 ? 9.945 28.062 14.375 1 93.94 300 SER A O 1
ATOM 2275 N N . GLN A 1 301 ? 10.68 26.547 12.883 1 94.62 301 GLN A N 1
ATOM 2276 C CA . GLN A 1 301 ? 11.078 25.578 13.898 1 94.62 301 GLN A CA 1
ATOM 2277 C C . GLN A 1 301 ? 12.594 25.562 14.078 1 94.62 301 GLN A C 1
ATOM 2279 O O . GLN A 1 301 ? 13.336 25.719 13.109 1 94.62 301 GLN A O 1
ATOM 2284 N N . ARG A 1 302 ? 13.094 25.391 15.328 1 95.06 302 ARG A N 1
ATOM 2285 C CA . ARG A 1 302 ? 14.508 25.219 15.633 1 95.06 302 ARG A CA 1
ATOM 2286 C C . ARG A 1 302 ? 14.891 23.734 15.602 1 95.06 302 ARG A C 1
ATOM 2288 O O . ARG A 1 302 ? 14.062 22.875 15.859 1 95.06 302 ARG A O 1
ATOM 2295 N N . PRO A 1 303 ? 16.172 23.547 15.242 1 94.44 303 PRO A N 1
ATOM 2296 C CA . PRO A 1 303 ? 16.625 22.156 15.328 1 94.44 303 PRO A CA 1
ATOM 2297 C C . PRO A 1 303 ? 16.312 21.516 16.688 1 94.44 303 PRO A C 1
ATOM 2299 O O . PRO A 1 303 ? 16.5 22.156 17.734 1 94.44 303 PRO A O 1
ATOM 2302 N N . GLY A 1 304 ? 15.734 20.359 16.609 1 95.31 304 GLY A N 1
ATOM 2303 C CA . GLY A 1 304 ? 15.406 19.656 17.844 1 95.31 304 GLY A CA 1
ATOM 2304 C C . GLY A 1 304 ? 13.938 19.766 18.219 1 95.31 304 GLY A C 1
ATOM 2305 O O . GLY A 1 304 ? 13.438 18.969 19 1 95.31 304 GLY A O 1
ATOM 2306 N N . ASP A 1 305 ? 13.219 20.781 17.703 1 96.38 305 ASP A N 1
ATOM 2307 C CA . ASP A 1 305 ? 11.797 20.953 17.984 1 96.38 305 ASP A CA 1
ATOM 2308 C C . ASP A 1 305 ? 10.984 19.781 17.453 1 96.38 305 ASP A C 1
ATOM 2310 O O . ASP A 1 305 ? 11.234 19.297 16.359 1 96.38 305 ASP A O 1
ATOM 2314 N N . TYR A 1 306 ? 10.008 19.328 18.234 1 97.75 306 TYR A N 1
ATOM 2315 C CA . TYR A 1 306 ? 9.086 18.266 17.812 1 97.75 306 TYR A CA 1
ATOM 2316 C C . TYR A 1 306 ? 7.883 18.859 17.078 1 97.75 306 TYR A C 1
ATOM 2318 O O . TYR A 1 306 ? 7.434 19.969 17.406 1 97.75 306 TYR A O 1
ATOM 2326 N N . ALA A 1 307 ? 7.418 18.172 16.109 1 97.88 307 ALA A N 1
ATOM 2327 C CA . ALA A 1 307 ? 6.16 18.438 15.414 1 97.88 307 ALA A CA 1
ATOM 2328 C C . ALA A 1 307 ? 5.297 17.188 15.344 1 97.88 307 ALA A C 1
ATOM 2330 O O . ALA A 1 307 ? 5.812 16.078 15.188 1 97.88 307 ALA A O 1
ATOM 2331 N N . VAL A 1 308 ? 4.031 17.281 15.523 1 98.5 308 VAL A N 1
ATOM 2332 C CA . VAL A 1 308 ? 3.066 16.203 15.266 1 98.5 308 VAL A CA 1
ATOM 2333 C C . VAL A 1 308 ? 2.277 16.516 14 1 98.5 308 VAL A C 1
ATOM 2335 O O . VAL A 1 308 ? 1.661 17.578 13.883 1 98.5 308 VAL A O 1
ATOM 2338 N N . LEU A 1 309 ? 2.375 15.68 13.062 1 98.69 309 LEU A N 1
ATOM 2339 C CA . LEU A 1 309 ? 1.673 15.789 11.789 1 98.69 309 LEU A CA 1
ATOM 2340 C C . LEU A 1 309 ? 0.467 14.859 11.75 1 98.69 309 LEU A C 1
ATOM 2342 O O . LEU A 1 309 ? 0.623 13.641 11.648 1 98.69 309 LEU A O 1
ATOM 2346 N N . MET A 1 310 ? -0.738 15.406 11.828 1 98.44 310 MET A N 1
ATOM 2347 C CA . MET A 1 310 ? -1.984 14.641 11.844 1 98.44 310 MET A CA 1
ATOM 2348 C C . MET A 1 310 ? -2.65 14.672 10.469 1 98.44 310 MET A C 1
ATOM 2350 O O . MET A 1 310 ? -2.496 15.633 9.719 1 98.44 310 MET A O 1
ATOM 2354 N N . ASN A 1 311 ? -3.311 13.609 10.117 1 97.56 311 ASN A N 1
ATOM 2355 C CA . ASN A 1 311 ? -4.055 13.477 8.875 1 97.56 311 ASN A CA 1
ATOM 2356 C C . ASN A 1 311 ? -5.273 12.57 9.047 1 97.56 311 ASN A C 1
ATOM 2358 O O . ASN A 1 311 ? -5.23 11.602 9.812 1 97.56 311 ASN A O 1
ATOM 2362 N N . SER A 1 312 ? -6.359 12.938 8.43 1 95.31 312 SER A N 1
ATOM 2363 C CA . SER A 1 312 ? -7.559 12.109 8.461 1 95.31 312 SER A CA 1
ATOM 2364 C C . SER A 1 312 ? -8.289 12.148 7.117 1 95.31 312 SER A C 1
ATOM 2366 O O . SER A 1 312 ? -8.055 13.047 6.305 1 95.31 312 SER A O 1
ATOM 2368 N N . SER A 1 313 ? -9.086 11.133 6.859 1 92.38 313 SER A N 1
ATOM 2369 C CA . SER A 1 313 ? -9.844 11.047 5.613 1 92.38 313 SER A CA 1
ATOM 2370 C C . SER A 1 313 ? -11.25 10.5 5.855 1 92.38 313 SER A C 1
ATOM 2372 O O . SER A 1 313 ? -11.492 9.82 6.855 1 92.38 313 SER A O 1
ATOM 2374 N N . PRO A 1 314 ? -12.117 10.711 4.91 1 86.56 314 PRO A N 1
ATOM 2375 C CA . PRO A 1 314 ? -13.508 10.281 5.059 1 86.56 314 PRO A CA 1
ATOM 2376 C C . PRO A 1 314 ? -13.68 8.766 4.922 1 86.56 314 PRO A C 1
ATOM 2378 O O . PRO A 1 314 ? -14.742 8.234 5.234 1 86.56 314 PRO A O 1
ATOM 2381 N N . VAL A 1 315 ? -12.742 8.047 4.398 1 83.06 315 VAL A N 1
ATOM 2382 C CA . VAL A 1 315 ? -12.836 6.59 4.406 1 83.06 315 VAL A CA 1
ATOM 2383 C C . VAL A 1 315 ? -12.461 6.055 5.785 1 83.06 315 VAL A C 1
ATOM 2385 O O . VAL A 1 315 ? -12.211 4.859 5.945 1 83.06 315 VAL A O 1
ATOM 2388 N N . ALA A 1 316 ? -12.32 6.973 6.695 1 90.44 316 ALA A N 1
ATOM 2389 C CA . ALA A 1 316 ? -12.07 6.695 8.109 1 90.44 316 ALA A CA 1
ATOM 2390 C C . ALA A 1 316 ? -10.672 6.121 8.32 1 90.44 316 ALA A C 1
ATOM 2392 O O . ALA A 1 316 ? -10.523 4.992 8.781 1 90.44 316 ALA A O 1
ATOM 2393 N N . ALA A 1 317 ? -9.75 6.863 7.988 1 96.06 317 ALA A N 1
ATOM 2394 C CA . ALA A 1 317 ? -8.328 6.621 8.25 1 96.06 317 ALA A CA 1
ATOM 2395 C C . ALA A 1 317 ? -7.703 7.797 8.992 1 96.06 317 ALA A C 1
ATOM 2397 O O . ALA A 1 317 ? -8.078 8.953 8.773 1 96.06 317 ALA A O 1
ATOM 2398 N N . TRP A 1 318 ? -6.824 7.48 9.922 1 97.81 318 TRP A N 1
ATOM 2399 C CA . TRP A 1 318 ? -6.156 8.484 10.75 1 97.81 318 TRP A CA 1
ATOM 2400 C C . TRP A 1 318 ? -4.664 8.188 10.859 1 97.81 318 TRP A C 1
ATOM 2402 O O . TRP A 1 318 ? -4.258 7.027 10.953 1 97.81 318 TRP A O 1
ATOM 2412 N N . SER A 1 319 ? -3.906 9.219 10.859 1 98.5 319 SER A N 1
ATOM 2413 C CA . SER A 1 319 ? -2.471 9.07 11.07 1 98.5 319 SER A CA 1
ATOM 2414 C C . SER A 1 319 ? -1.909 10.234 11.883 1 98.5 319 SER A C 1
ATOM 2416 O O . SER A 1 319 ? -2.393 11.359 11.773 1 98.5 319 SER A O 1
ATOM 2418 N N . SER A 1 320 ? -0.992 9.922 12.742 1 98.62 320 SER A N 1
ATOM 2419 C CA . SER A 1 320 ? -0.129 10.914 13.375 1 98.62 320 SER A CA 1
ATOM 2420 C C . SER A 1 320 ? 1.339 10.508 13.281 1 98.62 320 SER A C 1
ATOM 2422 O O . SER A 1 320 ? 1.688 9.359 13.531 1 98.62 320 SER A O 1
ATOM 2424 N N . ALA A 1 321 ? 2.16 11.445 12.883 1 98.5 321 ALA A N 1
ATOM 2425 C CA . ALA A 1 321 ? 3.607 11.25 12.859 1 98.5 321 ALA A CA 1
ATOM 2426 C C . ALA A 1 321 ? 4.309 12.211 13.82 1 98.5 321 ALA A C 1
ATOM 2428 O O . ALA A 1 321 ? 3.932 13.383 13.922 1 98.5 321 ALA A O 1
ATOM 2429 N N . LEU A 1 322 ? 5.227 11.695 14.617 1 98.31 322 LEU A N 1
ATOM 2430 C CA . LEU A 1 322 ? 6.133 12.5 15.422 1 98.31 322 LEU A CA 1
ATOM 2431 C C . LEU A 1 322 ? 7.422 12.797 14.664 1 98.31 322 LEU A C 1
ATOM 2433 O O . LEU A 1 322 ? 8.148 11.875 14.281 1 98.31 322 LEU A O 1
ATOM 2437 N N . LEU A 1 323 ? 7.641 14.086 14.406 1 98 323 LEU A N 1
ATOM 2438 C CA . LEU A 1 323 ? 8.812 14.539 13.672 1 98 323 LEU A CA 1
ATOM 2439 C C . LEU A 1 323 ? 9.703 15.414 14.539 1 98 323 LEU A C 1
ATOM 2441 O O . LEU A 1 323 ? 9.227 16.062 15.477 1 98 323 LEU A O 1
ATOM 2445 N N . ARG A 1 324 ? 10.953 15.414 14.289 1 96.94 324 ARG A N 1
ATOM 2446 C CA . ARG A 1 324 ? 11.922 16.281 14.953 1 96.94 324 ARG A CA 1
ATOM 2447 C C . ARG A 1 324 ? 12.734 17.078 13.93 1 96.94 324 ARG A C 1
ATOM 2449 O O . ARG A 1 324 ? 13.344 16.484 13.031 1 96.94 324 ARG A O 1
ATOM 2456 N N . ARG A 1 325 ? 12.75 18.359 14.055 1 96.94 325 ARG A N 1
ATOM 2457 C CA . ARG A 1 325 ? 13.453 19.219 13.125 1 96.94 325 ARG A CA 1
ATOM 2458 C C . ARG A 1 325 ? 14.961 18.969 13.172 1 96.94 325 ARG A C 1
ATOM 2460 O O . ARG A 1 325 ? 15.547 18.922 14.258 1 96.94 325 ARG A O 1
ATOM 2467 N N . LEU A 1 326 ? 15.547 18.75 11.984 1 95.56 326 LEU A N 1
ATOM 2468 C CA . LEU A 1 326 ? 16.984 18.531 11.867 1 95.56 326 LEU A CA 1
ATOM 2469 C C . LEU A 1 326 ? 17.703 19.844 11.547 1 95.56 326 LEU A C 1
ATOM 2471 O O . LEU A 1 326 ? 17.094 20.781 11.039 1 95.56 326 LEU A O 1
ATOM 2475 N N . PRO A 1 327 ? 19 19.875 11.891 1 92.19 327 PRO A N 1
ATOM 2476 C CA . PRO A 1 327 ? 19.766 21.062 11.508 1 92.19 327 PRO A CA 1
ATOM 2477 C C . PRO A 1 327 ? 19.891 21.219 9.992 1 92.19 327 PRO A C 1
ATOM 2479 O O . PRO A 1 327 ? 20 20.219 9.273 1 92.19 327 PRO A O 1
ATOM 2482 N N . ASP A 1 328 ? 19.781 22.359 9.469 1 83.12 328 ASP A N 1
ATOM 2483 C CA . ASP A 1 328 ? 19.969 22.609 8.039 1 83.12 328 ASP A CA 1
ATOM 2484 C C . ASP A 1 328 ? 21.375 22.219 7.598 1 83.12 328 ASP A C 1
ATOM 2486 O O . ASP A 1 328 ? 22.328 22.359 8.359 1 83.12 328 ASP A O 1
ATOM 2490 N N . PRO A 1 329 ? 21.328 21.312 6.59 1 70.19 329 PRO A N 1
ATOM 2491 C CA . PRO A 1 329 ? 22.688 20.969 6.148 1 70.19 329 PRO A CA 1
ATOM 2492 C C . PRO A 1 329 ? 23.609 22.188 6.082 1 70.19 329 PRO A C 1
ATOM 2494 O O . PRO A 1 329 ? 23.156 23.281 5.758 1 70.19 329 PRO A O 1
ATOM 2497 N N . THR A 1 330 ? 24.594 22.156 6.988 1 56.03 330 THR A N 1
ATOM 2498 C CA . THR A 1 330 ? 25.594 23.219 6.945 1 56.03 330 THR A CA 1
ATOM 2499 C C . THR A 1 330 ? 25.984 23.531 5.504 1 56.03 330 THR A C 1
ATOM 2501 O O . THR A 1 330 ? 26.062 22.625 4.664 1 56.03 330 THR A O 1
ATOM 2504 N N . GLY A 1 331 ? 25.609 24.641 4.922 1 43.41 331 GLY A N 1
ATOM 2505 C CA . GLY A 1 331 ? 26.266 25.109 3.705 1 43.41 331 GLY A CA 1
ATOM 2506 C C . GLY A 1 331 ? 27.656 24.531 3.508 1 43.41 331 GLY A C 1
ATOM 2507 O O . GLY A 1 331 ? 28.328 24.172 4.477 1 43.41 331 GLY A O 1
ATOM 2508 N N . ASN A 1 332 ? 28.078 23.781 2.471 1 37.62 332 ASN A N 1
ATOM 2509 C CA . ASN A 1 332 ? 29.484 23.75 2.125 1 37.62 332 ASN A CA 1
ATOM 2510 C C . ASN A 1 332 ? 30.203 25.031 2.537 1 37.62 332 ASN A C 1
ATOM 2512 O O . ASN A 1 332 ? 29.594 26.094 2.566 1 37.62 332 ASN A O 1
ATOM 2516 N N . GLY A 1 333 ? 31.547 25.062 3.158 1 28.97 333 GLY A N 1
ATOM 2517 C CA . GLY A 1 333 ? 32.688 25.953 3.131 1 28.97 333 GLY A CA 1
ATOM 2518 C C . GLY A 1 333 ? 32.75 26.797 1.87 1 28.97 333 GLY A C 1
ATOM 2519 O O . GLY A 1 333 ? 32.75 26.266 0.76 1 28.97 333 GLY A O 1
ATOM 2520 N N . LYS A 1 334 ? 32.438 28.141 1.821 1 21.36 334 LYS A N 1
ATOM 2521 C CA . LYS A 1 334 ? 33.406 28.891 1.054 1 21.36 334 LYS A CA 1
ATOM 2522 C C . LYS A 1 334 ? 34.812 28.688 1.611 1 21.36 334 LYS A C 1
ATOM 2524 O O . LYS A 1 334 ? 35 28.656 2.828 1 21.36 334 LYS A O 1
ATOM 2529 N N . MET B 1 1 ? 22.266 -9.383 10.203 1 50.16 1 MET B N 1
ATOM 2530 C CA . MET B 1 1 ? 21.594 -10.391 9.375 1 50.16 1 MET B CA 1
ATOM 2531 C C . MET B 1 1 ? 20.141 -10.023 9.141 1 50.16 1 MET B C 1
ATOM 2533 O O . MET B 1 1 ? 19.453 -9.57 10.062 1 50.16 1 MET B O 1
ATOM 2537 N N . ILE B 1 2 ? 19.688 -9.945 7.852 1 68.12 2 ILE B N 1
ATOM 2538 C CA . ILE B 1 2 ? 18.312 -9.602 7.531 1 68.12 2 ILE B CA 1
ATOM 2539 C C . ILE B 1 2 ? 17.375 -10.68 8.07 1 68.12 2 ILE B C 1
ATOM 2541 O O . ILE B 1 2 ? 17.625 -11.875 7.879 1 68.12 2 ILE B O 1
ATOM 2545 N N . ALA B 1 3 ? 16.453 -10.352 8.93 1 81.31 3 ALA B N 1
ATOM 2546 C CA . ALA B 1 3 ? 15.531 -11.289 9.555 1 81.31 3 ALA B CA 1
ATOM 2547 C C . ALA B 1 3 ? 14.805 -12.125 8.508 1 81.31 3 ALA B C 1
ATOM 2549 O O . ALA B 1 3 ? 14.383 -11.602 7.469 1 81.31 3 ALA B O 1
ATOM 2550 N N . PRO B 1 4 ? 14.781 -13.406 8.758 1 89.81 4 PRO B N 1
ATOM 2551 C CA . PRO B 1 4 ? 14.086 -14.258 7.801 1 89.81 4 PRO B CA 1
ATOM 2552 C C . PRO B 1 4 ? 12.586 -13.961 7.727 1 89.81 4 PRO B C 1
ATOM 2554 O O . PRO B 1 4 ? 11.977 -13.609 8.734 1 89.81 4 PRO B O 1
ATOM 2557 N N . VAL B 1 5 ? 12.031 -14.008 6.551 1 96.12 5 VAL B N 1
ATOM 2558 C CA . VAL B 1 5 ? 10.602 -13.844 6.293 1 96.12 5 VAL B CA 1
ATOM 2559 C C . VAL B 1 5 ? 10.031 -15.125 5.695 1 96.12 5 VAL B C 1
ATOM 2561 O O . VAL B 1 5 ? 10.625 -15.711 4.789 1 96.12 5 VAL B O 1
ATOM 2564 N N . ALA B 1 6 ? 8.945 -15.609 6.258 1 97 6 ALA B N 1
ATOM 2565 C CA . ALA B 1 6 ? 8.305 -16.828 5.77 1 97 6 ALA B CA 1
ATOM 2566 C C . ALA B 1 6 ? 6.961 -16.516 5.121 1 97 6 ALA B C 1
ATOM 2568 O O . ALA B 1 6 ? 6.203 -15.68 5.621 1 97 6 ALA B O 1
ATOM 2569 N N . LEU B 1 7 ? 6.719 -17.109 4.008 1 97.69 7 LEU B N 1
ATOM 2570 C CA . LEU B 1 7 ? 5.336 -17.312 3.594 1 97.69 7 LEU B CA 1
ATOM 2571 C C . LEU B 1 7 ? 4.691 -18.438 4.398 1 97.69 7 LEU B C 1
ATOM 2573 O O . LEU B 1 7 ? 4.871 -19.609 4.086 1 97.69 7 LEU B O 1
ATOM 2577 N N . HIS B 1 8 ? 3.994 -18.047 5.375 1 96.81 8 HIS B N 1
ATOM 2578 C CA . HIS B 1 8 ? 3.467 -18.984 6.359 1 96.81 8 HIS B CA 1
ATOM 2579 C C . HIS B 1 8 ? 2.404 -19.891 5.746 1 96.81 8 HIS B C 1
ATOM 2581 O O . HIS B 1 8 ? 2.465 -21.109 5.887 1 96.81 8 HIS B O 1
ATOM 2587 N N . SER B 1 9 ? 1.43 -19.328 5.078 1 96.94 9 SER B N 1
ATOM 2588 C CA . SER B 1 9 ? 0.342 -20.062 4.457 1 96.94 9 SER B CA 1
ATOM 2589 C C . SER B 1 9 ? -0.238 -19.312 3.266 1 96.94 9 SER B C 1
ATOM 2591 O O . SER B 1 9 ? -0.095 -18.094 3.168 1 96.94 9 SER B O 1
ATOM 2593 N N . ILE B 1 10 ? -0.756 -20.031 2.354 1 98.06 10 ILE B N 1
ATOM 2594 C CA . ILE B 1 10 ? -1.465 -19.531 1.181 1 98.06 10 ILE B CA 1
ATOM 2595 C C . ILE B 1 10 ? -2.857 -20.141 1.114 1 98.06 10 ILE B C 1
ATOM 2597 O O . ILE B 1 10 ? -3.012 -21.359 1.285 1 98.06 10 ILE B O 1
ATOM 2601 N N . ALA B 1 11 ? -3.881 -19.312 0.94 1 98.62 11 ALA B N 1
ATOM 2602 C CA . ALA B 1 11 ? -5.238 -19.781 0.695 1 98.62 11 ALA B CA 1
ATOM 2603 C C . ALA B 1 11 ? -5.785 -19.234 -0.621 1 98.62 11 ALA B C 1
ATOM 2605 O O . ALA B 1 11 ? -5.551 -18.078 -0.959 1 98.62 11 ALA B O 1
ATOM 2606 N N . LEU B 1 12 ? -6.453 -20.109 -1.31 1 98.62 12 LEU B N 1
ATOM 2607 C CA . LEU B 1 12 ? -7.098 -19.766 -2.572 1 98.62 12 LEU B CA 1
ATOM 2608 C C . LEU B 1 12 ? -8.617 -19.891 -2.457 1 98.62 12 LEU B C 1
ATOM 2610 O O . LEU B 1 12 ? -9.117 -20.672 -1.653 1 98.62 12 LEU B O 1
ATOM 2614 N N . TRP B 1 13 ? -9.312 -19.062 -3.24 1 98.44 13 TRP B N 1
ATOM 2615 C CA . TRP B 1 13 ? -10.766 -19.156 -3.359 1 98.44 13 TRP B CA 1
ATOM 2616 C C . TRP B 1 13 ? -11.203 -18.969 -4.805 1 98.44 13 TRP B C 1
ATOM 2618 O O . TRP B 1 13 ? -10.711 -18.078 -5.5 1 98.44 13 TRP B O 1
ATOM 2628 N N . PHE B 1 14 ? -12.102 -19.812 -5.203 1 98.31 14 PHE B N 1
ATOM 2629 C CA . PHE B 1 14 ? -12.68 -19.734 -6.539 1 98.31 14 PHE B CA 1
ATOM 2630 C C . PHE B 1 14 ? -14.203 -19.812 -6.473 1 98.31 14 PHE B C 1
ATOM 2632 O O . PHE B 1 14 ? -14.758 -20.547 -5.645 1 98.31 14 PHE B O 1
ATOM 2639 N N . PRO B 1 15 ? -14.836 -19.078 -7.441 1 97.25 15 PRO B N 1
ATOM 2640 C CA . PRO B 1 15 ? -16.281 -19.281 -7.562 1 97.25 15 PRO B CA 1
ATOM 2641 C C . PRO B 1 15 ? -16.656 -20.703 -7.984 1 97.25 15 PRO B C 1
ATOM 2643 O O . PRO B 1 15 ? -15.844 -21.391 -8.625 1 97.25 15 PRO B O 1
ATOM 2646 N N . ASP B 1 16 ? -17.828 -21.078 -7.727 1 95.62 16 ASP B N 1
ATOM 2647 C CA . ASP B 1 16 ? -18.281 -22.438 -8.008 1 95.62 16 ASP B CA 1
ATOM 2648 C C . ASP B 1 16 ? -18.578 -22.609 -9.5 1 95.62 16 ASP B C 1
ATOM 2650 O O . ASP B 1 16 ? -18.438 -23.719 -10.031 1 95.62 16 ASP B O 1
ATOM 2654 N N . ASP B 1 17 ? -18.953 -21.609 -10.203 1 95.62 17 ASP B N 1
ATOM 2655 C CA . ASP B 1 17 ? -19.344 -21.703 -11.609 1 95.62 17 ASP B CA 1
ATOM 2656 C C . ASP B 1 17 ? -18.125 -21.953 -12.5 1 95.62 17 ASP B C 1
ATOM 2658 O O . ASP B 1 17 ? -17.25 -21.094 -12.625 1 95.62 17 ASP B O 1
ATOM 2662 N N . GLU B 1 18 ? -18.047 -23.062 -13.055 1 96.81 18 GLU B N 1
ATOM 2663 C CA . GLU B 1 18 ? -17 -23.453 -13.992 1 96.81 18 GLU B CA 1
ATOM 2664 C C . GLU B 1 18 ? -17.531 -23.531 -15.422 1 96.81 18 GLU B C 1
ATOM 2666 O O . GLU B 1 18 ? -18.562 -24.156 -15.664 1 96.81 18 GLU B O 1
ATOM 2671 N N . VAL B 1 19 ? -16.891 -22.922 -16.359 1 96.25 19 VAL B N 1
ATOM 2672 C CA . VAL B 1 19 ? -17.312 -22.906 -17.766 1 96.25 19 VAL B CA 1
ATOM 2673 C C . VAL B 1 19 ? -16.172 -23.375 -18.656 1 96.25 19 VAL B C 1
ATOM 2675 O O . VAL B 1 19 ? -15.016 -23 -18.438 1 96.25 19 VAL B O 1
ATOM 2678 N N . THR B 1 20 ? -16.5 -24.188 -19.594 1 97.38 20 THR B N 1
ATOM 2679 C CA . THR B 1 20 ? -15.516 -24.562 -20.594 1 97.38 20 THR B CA 1
ATOM 2680 C C . THR B 1 20 ? -15.258 -23.391 -21.547 1 97.38 20 THR B C 1
ATOM 2682 O O . THR B 1 20 ? -16.188 -22.656 -21.906 1 97.38 20 THR B O 1
ATOM 2685 N N . VAL B 1 21 ? -14.047 -23.281 -21.938 1 97 21 VAL B N 1
ATOM 2686 C CA . VAL B 1 21 ? -13.68 -22.188 -22.844 1 97 21 VAL B CA 1
ATOM 2687 C C . VAL B 1 21 ? -14.453 -22.312 -24.156 1 97 21 VAL B C 1
ATOM 2689 O O . VAL B 1 21 ? -14.953 -21.312 -24.672 1 97 21 VAL B O 1
ATOM 2692 N N . ALA B 1 22 ? -14.617 -23.453 -24.656 1 94.5 22 ALA B N 1
ATOM 2693 C CA . ALA B 1 22 ? -15.344 -23.688 -25.891 1 94.5 22 ALA B CA 1
ATOM 2694 C C . ALA B 1 22 ? -16.812 -23.266 -25.766 1 94.5 22 ALA B C 1
ATOM 2696 O O . ALA B 1 22 ? -17.469 -22.984 -26.766 1 94.5 22 ALA B O 1
ATOM 2697 N N . GLY B 1 23 ? -17.281 -23.203 -24.562 1 93.38 23 GLY B N 1
ATOM 2698 C CA . GLY B 1 23 ? -18.672 -22.875 -24.297 1 93.38 23 GLY B CA 1
ATOM 2699 C C . GLY B 1 23 ? -18.891 -21.406 -24 1 93.38 23 GLY B C 1
ATOM 2700 O O . GLY B 1 23 ? -20.016 -20.969 -23.781 1 93.38 23 GLY B O 1
ATOM 2701 N N . LEU B 1 24 ? -17.875 -20.578 -23.984 1 94.38 24 LEU B N 1
ATOM 2702 C CA . LEU B 1 24 ? -18.031 -19.156 -23.719 1 94.38 24 LEU B CA 1
ATOM 2703 C C . LEU B 1 24 ? -18.766 -18.469 -24.875 1 94.38 24 LEU B C 1
ATOM 2705 O O . LEU B 1 24 ? -18.344 -18.547 -26.016 1 94.38 24 LEU B O 1
ATOM 2709 N N . PRO B 1 25 ? -19.859 -17.719 -24.562 1 90.19 25 PRO B N 1
ATOM 2710 C CA . PRO B 1 25 ? -20.656 -17.078 -25.609 1 90.19 25 PRO B CA 1
ATOM 2711 C C . PRO B 1 25 ? -19.875 -16.047 -26.406 1 90.19 25 PRO B C 1
ATOM 2713 O O . PRO B 1 25 ? -20.141 -15.844 -27.594 1 90.19 25 PRO B O 1
ATOM 2716 N N . GLU B 1 26 ? -18.953 -15.422 -25.812 1 90.06 26 GLU B N 1
ATOM 2717 C CA . GLU B 1 26 ? -18.219 -14.344 -26.469 1 90.06 26 GLU B CA 1
ATOM 2718 C C . GLU B 1 26 ? -17.391 -14.883 -27.625 1 90.06 26 GLU B C 1
ATOM 2720 O O . GLU B 1 26 ? -17.062 -14.141 -28.562 1 90.06 26 GLU B O 1
ATOM 2725 N N . LEU B 1 27 ? -17.047 -16.094 -27.594 1 91.62 27 LEU B N 1
ATOM 2726 C CA . LEU B 1 27 ? -16.188 -16.656 -28.625 1 91.62 27 LEU B CA 1
ATOM 2727 C C . LEU B 1 27 ? -16.938 -16.734 -29.953 1 91.62 27 LEU B C 1
ATOM 2729 O O . LEU B 1 27 ? -16.328 -16.625 -31.016 1 91.62 27 LEU B O 1
ATOM 2733 N N . ASP B 1 28 ? -18.203 -16.875 -29.844 1 90.06 28 ASP B N 1
ATOM 2734 C CA . ASP B 1 28 ? -19.016 -16.969 -31.062 1 90.06 28 ASP B CA 1
ATOM 2735 C C . ASP B 1 28 ? -19.078 -15.617 -31.781 1 90.06 28 ASP B C 1
ATOM 2737 O O . ASP B 1 28 ? -19.438 -15.555 -32.969 1 90.06 28 ASP B O 1
ATOM 2741 N N . GLN B 1 29 ? -18.766 -14.672 -31.094 1 89.19 29 GLN B N 1
ATOM 2742 C CA . GLN B 1 29 ? -18.844 -13.32 -31.656 1 89.19 29 GLN B CA 1
ATOM 2743 C C . GLN B 1 29 ? -17.5 -12.891 -32.25 1 89.19 29 GLN B C 1
ATOM 2745 O O . GLN B 1 29 ? -17.391 -11.82 -32.844 1 89.19 29 GLN B O 1
ATOM 2750 N N . LEU B 1 30 ? -16.5 -13.742 -32.125 1 90.12 30 LEU B N 1
ATOM 2751 C CA . LEU B 1 30 ? -15.148 -13.398 -32.562 1 90.12 30 LEU B CA 1
ATOM 2752 C C . LEU B 1 30 ? -14.922 -13.844 -34 1 90.12 30 LEU B C 1
ATOM 2754 O O . LEU B 1 30 ? -15.531 -14.82 -34.469 1 90.12 30 LEU B O 1
ATOM 2758 N N . PRO B 1 31 ? -14.016 -13.078 -34.75 1 92 31 PRO B N 1
ATOM 2759 C CA . PRO B 1 31 ? -13.531 -13.633 -36.031 1 92 31 PRO B CA 1
ATOM 2760 C C . PRO B 1 31 ? -12.922 -15.023 -35.844 1 92 31 PRO B C 1
ATOM 2762 O O . PRO B 1 31 ? -12.406 -15.352 -34.781 1 92 31 PRO B O 1
ATOM 2765 N N . VAL B 1 32 ? -12.953 -15.805 -36.906 1 93.06 32 VAL B N 1
ATOM 2766 C CA . VAL B 1 32 ? -12.539 -17.203 -36.906 1 93.06 32 VAL B CA 1
ATOM 2767 C C . VAL B 1 32 ? -11.109 -17.328 -36.375 1 93.06 32 VAL B C 1
ATOM 2769 O O . VAL B 1 32 ? -10.812 -18.156 -35.531 1 93.06 32 VAL B O 1
ATOM 2772 N N . ALA B 1 33 ? -10.203 -16.531 -36.812 1 91.69 33 ALA B N 1
ATOM 2773 C CA . ALA B 1 33 ? -8.797 -16.594 -36.438 1 91.69 33 ALA B CA 1
ATOM 2774 C C . ALA B 1 33 ? -8.633 -16.359 -34.938 1 91.69 33 ALA B C 1
ATOM 2776 O O . ALA B 1 33 ? -7.832 -17.031 -34.281 1 91.69 33 ALA B O 1
ATOM 2777 N N . GLN B 1 34 ? -9.391 -15.492 -34.375 1 90.88 34 GLN B N 1
ATOM 2778 C CA . GLN B 1 34 ? -9.32 -15.195 -32.969 1 90.88 34 GLN B CA 1
ATOM 2779 C C . GLN B 1 34 ? -9.922 -16.312 -32.125 1 90.88 34 GLN B C 1
ATOM 2781 O O . GLN B 1 34 ? -9.406 -16.656 -31.062 1 90.88 34 GLN B O 1
ATOM 2786 N N . ARG B 1 35 ? -11.023 -16.812 -32.656 1 93 35 ARG B N 1
ATOM 2787 C CA . ARG B 1 35 ? -11.656 -17.938 -31.953 1 93 35 ARG B CA 1
ATOM 2788 C C . ARG B 1 35 ? -10.711 -19.125 -31.891 1 93 35 ARG B C 1
ATOM 2790 O O . ARG B 1 35 ? -10.562 -19.734 -30.828 1 93 35 ARG B O 1
ATOM 2797 N N . GLU B 1 36 ? -10.109 -19.453 -33 1 94.06 36 GLU B N 1
ATOM 2798 C CA . GLU B 1 36 ? -9.164 -20.562 -33.031 1 94.06 36 GLU B CA 1
ATOM 2799 C C . GLU B 1 36 ? -7.98 -20.312 -32.125 1 94.06 36 GLU B C 1
ATOM 2801 O O . GLU B 1 36 ? -7.512 -21.234 -31.438 1 94.06 36 GLU B O 1
ATOM 2806 N N . HIS B 1 37 ? -7.555 -19.078 -32.062 1 93.44 37 HIS B N 1
ATOM 2807 C CA . HIS B 1 37 ? -6.465 -18.734 -31.156 1 93.44 37 HIS B CA 1
ATOM 2808 C C . HIS B 1 37 ? -6.875 -18.938 -29.703 1 93.44 37 HIS B C 1
ATOM 2810 O O . HIS B 1 37 ? -6.141 -19.531 -28.922 1 93.44 37 HIS B O 1
ATOM 2816 N N . ALA B 1 38 ? -8.016 -18.453 -29.375 1 94.31 38 ALA B N 1
ATOM 2817 C CA . ALA B 1 38 ? -8.531 -18.594 -28.016 1 94.31 38 ALA B CA 1
ATOM 2818 C C . ALA B 1 38 ? -8.57 -20.062 -27.594 1 94.31 38 ALA B C 1
ATOM 2820 O O . ALA B 1 38 ? -8.211 -20.391 -26.453 1 94.31 38 ALA B O 1
ATOM 2821 N N . LEU B 1 39 ? -8.961 -20.906 -28.5 1 95.75 39 LEU B N 1
ATOM 2822 C CA . LEU B 1 39 ? -9.117 -22.328 -28.219 1 95.75 39 LEU B CA 1
ATOM 2823 C C . LEU B 1 39 ? -7.758 -23.031 -28.156 1 95.75 39 LEU B C 1
ATOM 2825 O O . LEU B 1 39 ? -7.648 -24.156 -27.656 1 95.75 39 LEU B O 1
ATOM 2829 N N . SER B 1 40 ? -6.707 -22.344 -28.625 1 96.12 40 SER B N 1
ATOM 2830 C CA . SER B 1 40 ? -5.383 -22.953 -28.703 1 96.12 40 SER B CA 1
ATOM 2831 C C . SER B 1 40 ? -4.504 -22.531 -27.531 1 96.12 40 SER B C 1
ATOM 2833 O O . SER B 1 40 ? -3.344 -22.938 -27.438 1 96.12 40 SER B O 1
ATOM 2835 N N . LEU B 1 41 ? -4.988 -21.797 -26.547 1 97 41 LEU B N 1
ATOM 2836 C CA . LEU B 1 41 ? -4.211 -21.172 -25.484 1 97 41 LEU B CA 1
ATOM 2837 C C . LEU B 1 41 ? -3.846 -22.188 -24.406 1 97 41 LEU B C 1
ATOM 2839 O O . LEU B 1 41 ? -3.035 -21.891 -23.516 1 97 41 LEU B O 1
ATOM 2843 N N . GLY B 1 42 ? -4.406 -23.391 -24.438 1 97.81 42 GLY B N 1
ATOM 2844 C CA . GLY B 1 42 ? -4.18 -24.375 -23.391 1 97.81 42 GLY B CA 1
ATOM 2845 C C . GLY B 1 42 ? -5.059 -24.172 -22.172 1 97.81 42 GLY B C 1
ATOM 2846 O O . GLY B 1 42 ? -4.703 -24.594 -21.062 1 97.81 42 GLY B O 1
ATOM 2847 N N . ILE B 1 43 ? -6.168 -23.422 -22.328 1 98.44 43 ILE B N 1
ATOM 2848 C CA . ILE B 1 43 ? -7.133 -23.156 -21.25 1 98.44 43 ILE B CA 1
ATOM 2849 C C . ILE B 1 43 ? -8.43 -23.922 -21.531 1 98.44 43 ILE B C 1
ATOM 2851 O O . ILE B 1 43 ? -9.094 -23.672 -22.547 1 98.44 43 ILE B O 1
ATOM 2855 N N . ASP B 1 44 ? -8.75 -24.797 -20.641 1 98.38 44 ASP B N 1
ATOM 2856 C CA . ASP B 1 44 ? -9.914 -25.656 -20.844 1 98.38 44 ASP B CA 1
ATOM 2857 C C . ASP B 1 44 ? -11.156 -25.078 -20.156 1 98.38 44 ASP B C 1
ATOM 2859 O O . ASP B 1 44 ? -12.25 -25.109 -20.719 1 98.38 44 ASP B O 1
ATOM 2863 N N . THR B 1 45 ? -10.938 -24.578 -18.922 1 98.44 45 THR B N 1
ATOM 2864 C CA . THR B 1 45 ? -12.039 -24.047 -18.141 1 98.44 45 THR B CA 1
ATOM 2865 C C . THR B 1 45 ? -11.633 -22.75 -17.438 1 98.44 45 THR B C 1
ATOM 2867 O O . THR B 1 45 ? -10.445 -22.453 -17.312 1 98.44 45 THR B O 1
ATOM 2870 N N . VAL B 1 46 ? -12.602 -21.984 -17.125 1 97.88 46 VAL B N 1
ATOM 2871 C CA . VAL B 1 46 ? -12.422 -20.828 -16.25 1 97.88 46 VAL B CA 1
ATOM 2872 C C . VAL B 1 46 ? -13.531 -20.797 -15.195 1 97.88 46 VAL B C 1
ATOM 2874 O O . VAL B 1 46 ? -14.609 -21.344 -15.414 1 97.88 46 VAL B O 1
ATOM 2877 N N . ARG B 1 47 ? -13.211 -20.266 -14.023 1 98.06 47 ARG B N 1
ATOM 2878 C CA . ARG B 1 47 ? -14.188 -20.016 -12.977 1 98.06 47 ARG B CA 1
ATOM 2879 C C . ARG B 1 47 ? -14.805 -18.625 -13.125 1 98.06 47 ARG B C 1
ATOM 2881 O O . ARG B 1 47 ? -14.102 -17.672 -13.453 1 98.06 47 ARG B O 1
ATOM 2888 N N . ILE B 1 48 ? -16.109 -18.547 -12.938 1 95.75 48 ILE B N 1
ATOM 2889 C CA . ILE B 1 48 ? -16.812 -17.281 -13.148 1 95.75 48 ILE B CA 1
ATOM 2890 C C . ILE B 1 48 ? -17.594 -16.906 -11.891 1 95.75 48 ILE B C 1
ATOM 2892 O O . ILE B 1 48 ? -18.453 -17.672 -11.43 1 95.75 48 ILE B O 1
ATOM 2896 N N . GLY B 1 49 ? -17.219 -15.773 -11.281 1 93.69 49 GLY B N 1
ATOM 2897 C CA . GLY B 1 49 ? -17.922 -15.266 -10.117 1 93.69 49 GLY B CA 1
ATOM 2898 C C . GLY B 1 49 ? -19.125 -14.406 -10.477 1 93.69 49 GLY B C 1
ATOM 2899 O O . GLY B 1 49 ? -19.094 -13.188 -10.32 1 93.69 49 GLY B O 1
ATOM 2900 N N . ILE B 1 50 ? -20.203 -15.039 -10.828 1 88.94 50 ILE B N 1
ATOM 2901 C CA . ILE B 1 50 ? -21.422 -14.312 -11.18 1 88.94 50 ILE B CA 1
ATOM 2902 C C . ILE B 1 50 ? -21.953 -13.57 -9.961 1 88.94 50 ILE B C 1
ATOM 2904 O O . ILE B 1 50 ? -22.125 -14.164 -8.891 1 88.94 50 ILE B O 1
ATOM 2908 N N . GLY B 1 51 ? -22.078 -12.281 -10.086 1 86.62 51 GLY B N 1
ATOM 2909 C CA . GLY B 1 51 ? -22.641 -11.477 -9.016 1 86.62 51 GLY B CA 1
ATOM 2910 C C . GLY B 1 51 ? -21.656 -11.195 -7.898 1 86.62 51 GLY B C 1
ATOM 2911 O O . GLY B 1 51 ? -22 -10.562 -6.898 1 86.62 51 GLY B O 1
ATOM 2912 N N . GLN B 1 52 ? -20.453 -11.609 -8.062 1 90.31 52 GLN B N 1
ATOM 2913 C CA . GLN B 1 52 ? -19.438 -11.391 -7.035 1 90.31 52 GLN B CA 1
ATOM 2914 C C . GLN B 1 52 ? -18.484 -10.273 -7.434 1 90.31 52 GLN B C 1
ATOM 2916 O O . GLN B 1 52 ? -18.109 -10.148 -8.602 1 90.31 52 GLN B O 1
ATOM 2921 N N . TYR B 1 53 ? -18.156 -9.445 -6.391 1 88.44 53 TYR B N 1
ATOM 2922 C CA . TYR B 1 53 ? -17.125 -8.438 -6.578 1 88.44 53 TYR B CA 1
ATOM 2923 C C . TYR B 1 53 ? -15.758 -8.969 -6.145 1 88.44 53 TYR B C 1
ATOM 2925 O O . TYR B 1 53 ? -15.672 -10.008 -5.492 1 88.44 53 TYR B O 1
ATOM 2933 N N . GLU B 1 54 ? -14.719 -8.297 -6.656 1 91.88 54 GLU B N 1
ATOM 2934 C CA . GLU B 1 54 ? -13.359 -8.656 -6.262 1 91.88 54 GLU B CA 1
ATOM 2935 C C . GLU B 1 54 ? -13.211 -8.664 -4.746 1 91.88 54 GLU B C 1
ATOM 2937 O O . GLU B 1 54 ? -12.539 -9.531 -4.188 1 91.88 54 GLU B O 1
ATOM 2942 N N . SER B 1 55 ? -13.914 -7.738 -4.09 1 91.06 55 SER B N 1
ATOM 2943 C CA . SER B 1 55 ? -13.828 -7.621 -2.639 1 91.06 55 SER B CA 1
ATOM 2944 C C . SER B 1 55 ? -14.414 -8.852 -1.952 1 91.06 55 SER B C 1
ATOM 2946 O O . SER B 1 55 ? -13.938 -9.266 -0.895 1 91.06 55 SER B O 1
ATOM 2948 N N . ASP B 1 56 ? -15.445 -9.43 -2.561 1 94.38 56 ASP B N 1
ATOM 2949 C CA . ASP B 1 56 ? -16.047 -10.633 -2.014 1 94.38 56 ASP B CA 1
ATOM 2950 C C . ASP B 1 56 ? -15.078 -11.812 -2.078 1 94.38 56 ASP B C 1
ATOM 2952 O O . ASP B 1 56 ? -14.93 -12.555 -1.104 1 94.38 56 ASP B O 1
ATOM 2956 N N . MET B 1 57 ? -14.461 -11.914 -3.16 1 96.81 57 MET B N 1
ATOM 2957 C CA . MET B 1 57 ? -13.531 -13.023 -3.361 1 96.81 57 MET B CA 1
ATOM 2958 C C . MET B 1 57 ? -12.297 -12.867 -2.48 1 96.81 57 MET B C 1
ATOM 2960 O O . MET B 1 57 ? -11.828 -13.844 -1.89 1 96.81 57 MET B O 1
ATOM 2964 N N . ALA B 1 58 ? -11.797 -11.609 -2.395 1 97.75 58 ALA B N 1
ATOM 2965 C CA . ALA B 1 58 ? -10.672 -11.328 -1.509 1 97.75 58 ALA B CA 1
ATOM 2966 C C . ALA B 1 58 ? -11.008 -11.695 -0.066 1 97.75 58 ALA B C 1
ATOM 2968 O O . ALA B 1 58 ? -10.195 -12.32 0.623 1 97.75 58 ALA B O 1
ATOM 2969 N N . HIS B 1 59 ? -12.203 -11.367 0.387 1 98.19 59 HIS B N 1
ATOM 2970 C CA . HIS B 1 59 ? -12.641 -11.672 1.743 1 98.19 59 HIS B CA 1
ATOM 2971 C C . HIS B 1 59 ? -12.703 -13.172 1.978 1 98.19 59 HIS B C 1
ATOM 2973 O O . HIS B 1 59 ? -12.273 -13.664 3.027 1 98.19 59 HIS B O 1
ATOM 2979 N N . ALA B 1 60 ? -13.211 -13.867 1.009 1 98.5 60 ALA B N 1
ATOM 2980 C CA . ALA B 1 60 ? -13.336 -15.32 1.127 1 98.5 60 ALA B CA 1
ATOM 2981 C C . ALA B 1 60 ? -11.969 -15.977 1.265 1 98.5 60 ALA B C 1
ATOM 2983 O O . ALA B 1 60 ? -11.773 -16.844 2.127 1 98.5 60 ALA B O 1
ATOM 2984 N N . ALA B 1 61 ? -11.023 -15.594 0.435 1 98.75 61 ALA B N 1
ATOM 2985 C CA . ALA B 1 61 ? -9.672 -16.156 0.497 1 98.75 61 ALA B CA 1
ATOM 2986 C C . ALA B 1 61 ? -9.008 -15.836 1.83 1 98.75 61 ALA B C 1
ATOM 2988 O O . ALA B 1 61 ? -8.398 -16.719 2.457 1 98.75 61 ALA B O 1
ATOM 2989 N N . ALA B 1 62 ? -9.109 -14.586 2.295 1 98.88 62 ALA B N 1
ATOM 2990 C CA . ALA B 1 62 ? -8.5 -14.148 3.547 1 98.88 62 ALA B CA 1
ATOM 2991 C C . ALA B 1 62 ? -9.102 -14.883 4.738 1 98.88 62 ALA B C 1
ATOM 2993 O O . ALA B 1 62 ? -8.375 -15.32 5.641 1 98.88 62 ALA B O 1
ATOM 2994 N N . THR B 1 63 ? -10.43 -15.016 4.711 1 98.69 63 THR B N 1
ATOM 2995 C CA . THR B 1 63 ? -11.125 -15.719 5.777 1 98.69 63 THR B CA 1
ATOM 2996 C C . THR B 1 63 ? -10.664 -17.172 5.848 1 98.69 63 THR B C 1
ATOM 2998 O O . THR B 1 63 ? -10.391 -17.703 6.93 1 98.69 63 THR B O 1
ATOM 3001 N N . ALA B 1 64 ? -10.586 -17.797 4.691 1 98.56 64 ALA B N 1
ATOM 3002 C CA . ALA B 1 64 ? -10.141 -19.188 4.629 1 98.56 64 ALA B CA 1
ATOM 3003 C C . ALA B 1 64 ? -8.734 -19.344 5.203 1 98.56 64 ALA B C 1
ATOM 3005 O O . ALA B 1 64 ? -8.469 -20.281 5.945 1 98.56 64 ALA B O 1
ATOM 3006 N N . LEU B 1 65 ? -7.863 -18.391 4.887 1 98.62 65 LEU B N 1
ATOM 3007 C CA . LEU B 1 65 ? -6.488 -18.453 5.375 1 98.62 65 LEU B CA 1
ATOM 3008 C C . LEU B 1 65 ? -6.445 -18.328 6.895 1 98.62 65 LEU B C 1
ATOM 3010 O O . LEU B 1 65 ? -5.789 -19.125 7.566 1 98.62 65 LEU B O 1
ATOM 3014 N N . LEU B 1 66 ? -7.07 -17.328 7.402 1 98.38 66 LEU B N 1
ATOM 3015 C CA . LEU B 1 66 ? -7.023 -17.047 8.836 1 98.38 66 LEU B CA 1
ATOM 3016 C C . LEU B 1 66 ? -7.605 -18.219 9.625 1 98.38 66 LEU B C 1
ATOM 3018 O O . LEU B 1 66 ? -7.074 -18.578 10.68 1 98.38 66 LEU B O 1
ATOM 3022 N N . ARG B 1 67 ? -8.672 -18.797 9.094 1 97.75 67 ARG B N 1
ATOM 3023 C CA . ARG B 1 67 ? -9.266 -19.969 9.727 1 97.75 67 ARG B CA 1
ATOM 3024 C C . ARG B 1 67 ? -8.289 -21.141 9.734 1 97.75 67 ARG B C 1
ATOM 3026 O O . ARG B 1 67 ? -8.062 -21.766 10.766 1 97.75 67 ARG B O 1
ATOM 3033 N N . ALA B 1 68 ? -7.688 -21.453 8.617 1 96.25 68 ALA B N 1
ATOM 3034 C CA . ALA B 1 68 ? -6.773 -22.578 8.484 1 96.25 68 ALA B CA 1
ATOM 3035 C C . ALA B 1 68 ? -5.531 -22.391 9.344 1 96.25 68 ALA B C 1
ATOM 3037 O O . ALA B 1 68 ? -4.98 -23.359 9.875 1 96.25 68 ALA B O 1
ATOM 3038 N N . ALA B 1 69 ? -5.039 -21.125 9.422 1 94.44 69 ALA B N 1
ATOM 3039 C CA . ALA B 1 69 ? -3.826 -20.828 10.172 1 94.44 69 ALA B CA 1
ATOM 3040 C C . ALA B 1 69 ? -4.133 -20.625 11.648 1 94.44 69 ALA B C 1
ATOM 3042 O O . ALA B 1 69 ? -3.219 -20.453 12.461 1 94.44 69 ALA B O 1
ATOM 3043 N N . ASP B 1 70 ? -5.41 -20.562 12.031 1 95.69 70 ASP B N 1
ATOM 3044 C CA . ASP B 1 70 ? -5.844 -20.297 13.406 1 95.69 70 ASP B CA 1
ATOM 3045 C C . ASP B 1 70 ? -5.285 -18.984 13.922 1 95.69 70 ASP B C 1
ATOM 3047 O O . ASP B 1 70 ? -4.68 -18.938 14.992 1 95.69 70 ASP B O 1
ATOM 3051 N N . ILE B 1 71 ? -5.391 -18.016 13.188 1 96.06 71 ILE B N 1
ATOM 3052 C CA . ILE B 1 71 ? -4.961 -16.672 13.531 1 96.06 71 ILE B CA 1
ATOM 3053 C C . ILE B 1 71 ? -6.18 -15.766 13.703 1 96.06 71 ILE B C 1
ATOM 3055 O O . ILE B 1 71 ? -7.035 -15.688 12.82 1 96.06 71 ILE B O 1
ATOM 3059 N N . ASP B 1 72 ? -6.293 -15.164 14.852 1 98.12 72 ASP B N 1
ATOM 3060 C CA . ASP B 1 72 ? -7.312 -14.141 15.062 1 98.12 72 ASP B CA 1
ATOM 3061 C C . ASP B 1 72 ? -7.023 -12.898 14.227 1 98.12 72 ASP B C 1
ATOM 3063 O O . ASP B 1 72 ? -5.887 -12.422 14.18 1 98.12 72 ASP B O 1
ATOM 3067 N N . PRO B 1 73 ? -8.062 -12.461 13.562 1 98.31 73 PRO B N 1
ATOM 3068 C CA . PRO B 1 73 ? -7.844 -11.297 12.703 1 98.31 73 PRO B CA 1
ATOM 3069 C C . PRO B 1 73 ? -7.191 -10.133 13.438 1 98.31 73 PRO B C 1
ATOM 3071 O O . PRO B 1 73 ? -6.48 -9.328 12.828 1 98.31 73 PRO B O 1
ATOM 3074 N N . THR B 1 74 ? -7.363 -9.984 14.766 1 97.69 74 THR B N 1
ATOM 3075 C CA . THR B 1 74 ? -6.781 -8.898 15.547 1 97.69 74 THR B CA 1
ATOM 3076 C C . THR B 1 74 ? -5.277 -9.086 15.695 1 97.69 74 THR B C 1
ATOM 3078 O O . THR B 1 74 ? -4.57 -8.164 16.125 1 97.69 74 THR B O 1
ATOM 3081 N N . GLN B 1 75 ? -4.707 -10.227 15.289 1 97.5 75 GLN B N 1
ATOM 3082 C CA . GLN B 1 75 ? -3.281 -10.516 15.375 1 97.5 75 GLN B CA 1
ATOM 3083 C C . GLN B 1 75 ? -2.549 -10.078 14.109 1 97.5 75 GLN B C 1
ATOM 3085 O O . GLN B 1 75 ? -1.321 -10.156 14.039 1 97.5 75 GLN B O 1
ATOM 3090 N N . LEU B 1 76 ? -3.33 -9.609 13.141 1 98.38 76 LEU B N 1
ATOM 3091 C CA . LEU B 1 76 ? -2.693 -9.047 11.953 1 98.38 76 LEU B CA 1
ATOM 3092 C C . LEU B 1 76 ? -2.127 -7.656 12.242 1 98.38 76 LEU B C 1
ATOM 3094 O O . LEU B 1 76 ? -2.828 -6.797 12.781 1 98.38 76 LEU B O 1
ATOM 3098 N N . ASP B 1 77 ? -0.878 -7.488 11.898 1 98.38 77 ASP B N 1
ATOM 3099 C CA . ASP B 1 77 ? -0.23 -6.191 12.086 1 98.38 77 ASP B CA 1
ATOM 3100 C C . ASP B 1 77 ? -0.382 -5.316 10.844 1 98.38 77 ASP B C 1
ATOM 3102 O O . ASP B 1 77 ? -0.38 -4.086 10.945 1 98.38 77 ASP B O 1
ATOM 3106 N N . ALA B 1 78 ? -0.463 -5.969 9.719 1 98.69 78 ALA B N 1
ATOM 3107 C CA . ALA B 1 78 ? -0.683 -5.23 8.477 1 98.69 78 ALA B CA 1
ATOM 3108 C C . ALA B 1 78 ? -1.506 -6.051 7.484 1 98.69 78 ALA B C 1
ATOM 3110 O O . ALA B 1 78 ? -1.437 -7.281 7.484 1 98.69 78 ALA B O 1
ATOM 3111 N N . LEU B 1 79 ? -2.32 -5.422 6.727 1 98.81 79 LEU B N 1
ATOM 3112 C CA . LEU B 1 79 ? -3.123 -5.949 5.629 1 98.81 79 LEU B CA 1
ATOM 3113 C C . LEU B 1 79 ? -2.877 -5.156 4.348 1 98.81 79 LEU B C 1
ATOM 3115 O O . LEU B 1 79 ? -3.205 -3.971 4.273 1 98.81 79 LEU B O 1
ATOM 3119 N N . LEU B 1 80 ? -2.236 -5.762 3.359 1 98.88 80 LEU B N 1
ATOM 3120 C CA . LEU B 1 80 ? -1.979 -5.164 2.053 1 98.88 80 LEU B CA 1
ATOM 3121 C C . LEU B 1 80 ? -2.896 -5.762 0.991 1 98.88 80 LEU B C 1
ATOM 3123 O O . LEU B 1 80 ? -2.82 -6.957 0.703 1 98.88 80 LEU B O 1
ATOM 3127 N N . LEU B 1 81 ? -3.768 -4.969 0.437 1 98.44 81 LEU B N 1
ATOM 3128 C CA . LEU B 1 81 ? -4.645 -5.414 -0.642 1 98.44 81 LEU B CA 1
ATOM 3129 C C . LEU B 1 81 ? -4.051 -5.062 -2.002 1 98.44 81 LEU B C 1
ATOM 3131 O O . LEU B 1 81 ? -3.793 -3.891 -2.287 1 98.44 81 LEU B O 1
ATOM 3135 N N . VAL B 1 82 ? -3.801 -6.051 -2.812 1 98 82 VAL B N 1
ATOM 3136 C CA . VAL B 1 82 ? -3.35 -5.852 -4.184 1 98 82 VAL B CA 1
ATOM 3137 C C . VAL B 1 82 ? -4.508 -5.352 -5.043 1 98 82 VAL B C 1
ATOM 3139 O O . VAL B 1 82 ? -5.574 -5.969 -5.078 1 98 82 VAL B O 1
ATOM 3142 N N . GLN B 1 83 ? -4.258 -4.223 -5.672 1 90.62 83 GLN B N 1
ATOM 3143 C CA . GLN B 1 83 ? -5.293 -3.561 -6.457 1 90.62 83 GLN B CA 1
ATOM 3144 C C . GLN B 1 83 ? -5.785 -4.457 -7.59 1 90.62 83 GLN B C 1
ATOM 3146 O O . GLN B 1 83 ? -4.988 -5.117 -8.258 1 90.62 83 GLN B O 1
ATOM 3151 N N . GLY B 1 84 ? -7.027 -4.492 -7.766 1 84.88 84 GLY B N 1
ATOM 3152 C CA . GLY B 1 84 ? -7.648 -5.223 -8.859 1 84.88 84 GLY B CA 1
ATOM 3153 C C . GLY B 1 84 ? -7.547 -4.504 -10.195 1 84.88 84 GLY B C 1
ATOM 3154 O O . GLY B 1 84 ? -6.75 -3.576 -10.344 1 84.88 84 GLY B O 1
ATOM 3155 N N . ARG B 1 85 ? -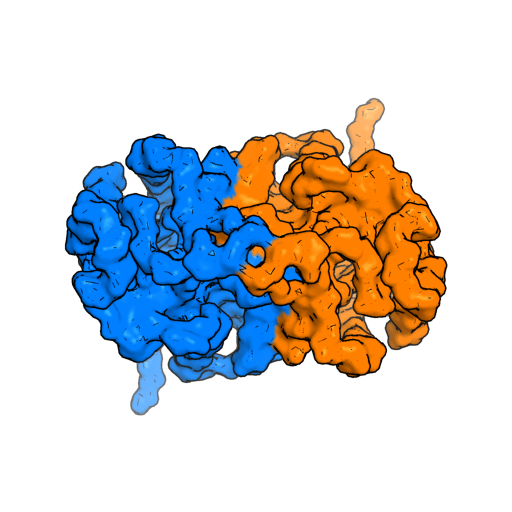8.312 -5.027 -11.062 1 82.12 85 ARG B N 1
ATOM 3156 C CA . ARG B 1 85 ? -8.25 -4.484 -12.414 1 82.12 85 ARG B CA 1
ATOM 3157 C C . ARG B 1 85 ? -9.102 -3.225 -12.539 1 82.12 85 ARG B C 1
ATOM 3159 O O . ARG B 1 85 ? -8.656 -2.219 -13.094 1 82.12 85 ARG B O 1
ATOM 3166 N N . VAL B 1 86 ? -10.32 -3.322 -12.008 1 85.19 86 VAL B N 1
ATOM 3167 C CA . VAL B 1 86 ? -11.242 -2.188 -12.07 1 85.19 86 VAL B CA 1
ATOM 3168 C C . VAL B 1 86 ? -11.914 -1.991 -10.719 1 85.19 86 VAL B C 1
ATOM 3170 O O . VAL B 1 86 ? -12.43 -2.943 -10.133 1 85.19 86 VAL B O 1
ATOM 3173 N N . PRO B 1 87 ? -11.898 -0.773 -10.25 1 85.38 87 PRO B N 1
ATOM 3174 C CA . PRO B 1 87 ? -12.57 -0.534 -8.969 1 85.38 87 PRO B CA 1
ATOM 3175 C C . PRO B 1 87 ? -14.086 -0.519 -9.086 1 85.38 87 PRO B C 1
ATOM 3177 O O . PRO B 1 87 ? -14.625 -0.155 -10.133 1 85.38 87 PRO B O 1
ATOM 3180 N N . GLN B 1 88 ? -14.75 -0.941 -8.016 1 83.62 88 GLN B N 1
ATOM 3181 C CA . GLN B 1 88 ? -16.203 -0.861 -7.984 1 83.62 88 GLN B CA 1
ATOM 3182 C C . GLN B 1 88 ? -16.688 0.591 -7.988 1 83.62 88 GLN B C 1
ATOM 3184 O O . GLN B 1 88 ? -17.594 0.948 -8.734 1 83.62 88 GLN B O 1
ATOM 3189 N N . TYR B 1 89 ? -16.047 1.438 -7.121 1 86.5 89 TYR B N 1
ATOM 3190 C CA . TYR B 1 89 ? -16.281 2.875 -7.023 1 86.5 89 TYR B CA 1
ATOM 3191 C C . TYR B 1 89 ? -14.969 3.643 -7.066 1 86.5 89 TYR B C 1
ATOM 3193 O O . TYR B 1 89 ? -13.914 3.092 -6.758 1 86.5 89 TYR B O 1
ATOM 3201 N N . LEU B 1 90 ? -15.148 4.781 -7.516 1 87.44 90 LEU B N 1
ATOM 3202 C CA . LEU B 1 90 ? -14.008 5.676 -7.352 1 87.44 90 LEU B CA 1
ATOM 3203 C C . LEU B 1 90 ? -14.062 6.383 -6.004 1 87.44 90 LEU B C 1
ATOM 3205 O O . LEU B 1 90 ? -15.148 6.66 -5.484 1 87.44 90 LEU B O 1
ATOM 3209 N N . LEU B 1 91 ? -12.938 6.676 -5.34 1 85.38 91 LEU B N 1
ATOM 3210 C CA . LEU B 1 91 ? -12.758 7.422 -4.102 1 85.38 91 LEU B CA 1
ATOM 3211 C C . LEU B 1 91 ? -13.133 6.566 -2.895 1 85.38 91 LEU B C 1
ATOM 3213 O O . LEU B 1 91 ? -12.93 6.977 -1.749 1 85.38 91 LEU B O 1
ATOM 3217 N N . ALA B 1 92 ? -13.609 5.332 -3.066 1 86.12 92 ALA B N 1
ATOM 3218 C CA . ALA B 1 92 ? -13.867 4.41 -1.964 1 86.12 92 ALA B CA 1
ATOM 3219 C C . ALA B 1 92 ? -12.617 3.605 -1.614 1 86.12 92 ALA B C 1
ATOM 3221 O O . ALA B 1 92 ? -11.555 3.807 -2.207 1 86.12 92 ALA B O 1
ATOM 3222 N N . SER B 1 93 ? -12.773 2.848 -0.509 1 92.06 93 SER B N 1
ATOM 3223 C CA . SER B 1 93 ? -11.633 2.043 -0.086 1 92.06 93 SER B CA 1
ATOM 3224 C C . SER B 1 93 ? -11.992 0.563 -0.024 1 92.06 93 SER B C 1
ATOM 3226 O O . SER B 1 93 ? -12.773 0.144 0.836 1 92.06 93 SER B O 1
ATOM 3228 N N . GLU B 1 94 ? -11.367 -0.263 -0.906 1 93.12 94 GLU B N 1
ATOM 3229 C CA . GLU B 1 94 ? -11.547 -1.711 -0.859 1 93.12 94 GLU B CA 1
ATOM 3230 C C . GLU B 1 94 ? -10.688 -2.34 0.231 1 93.12 94 GLU B C 1
ATOM 3232 O O . GLU B 1 94 ? -11.078 -3.34 0.838 1 93.12 94 GLU B O 1
ATOM 3237 N N . ALA B 1 95 ? -9.555 -1.666 0.5 1 95.88 95 ALA B N 1
ATOM 3238 C CA . ALA B 1 95 ? -8.641 -2.197 1.509 1 95.88 95 ALA B CA 1
ATOM 3239 C C . ALA B 1 95 ? -9.258 -2.117 2.902 1 95.88 95 ALA B C 1
ATOM 3241 O O . ALA B 1 95 ? -9.258 -3.102 3.645 1 95.88 95 ALA B O 1
ATOM 3242 N N . THR B 1 96 ? -9.836 -1.006 3.264 1 95.81 96 THR B N 1
ATOM 3243 C CA . THR B 1 96 ? -10.414 -0.858 4.594 1 95.81 96 THR B CA 1
ATOM 3244 C C . THR B 1 96 ? -11.727 -1.631 4.707 1 95.81 96 THR B C 1
ATOM 3246 O O . THR B 1 96 ? -12.062 -2.146 5.773 1 95.81 96 THR B O 1
ATOM 3249 N N . ARG B 1 97 ? -12.445 -1.725 3.568 1 94.75 97 ARG B N 1
ATOM 3250 C CA . ARG B 1 97 ? -13.625 -2.582 3.566 1 94.75 97 ARG B CA 1
ATOM 3251 C C . ARG B 1 97 ? -13.266 -4.012 3.947 1 94.75 97 ARG B C 1
ATOM 3253 O O . ARG B 1 97 ? -13.922 -4.625 4.789 1 94.75 97 ARG B O 1
ATOM 3260 N N . LEU B 1 98 ? -12.234 -4.512 3.309 1 97.06 98 LEU B N 1
ATOM 3261 C CA . LEU B 1 98 ? -11.773 -5.859 3.623 1 97.06 98 LEU B CA 1
ATOM 3262 C C . LEU B 1 98 ? -11.344 -5.957 5.082 1 97.06 98 LEU B C 1
ATOM 3264 O O . LEU B 1 98 ? -11.656 -6.934 5.766 1 97.06 98 LEU B O 1
ATOM 3268 N N . GLN B 1 99 ? -10.609 -4.984 5.555 1 97.81 99 GLN B N 1
ATOM 3269 C CA . GLN B 1 99 ? -10.172 -4.918 6.945 1 97.81 99 GLN B CA 1
ATOM 3270 C C . GLN B 1 99 ? -11.352 -5.074 7.898 1 97.81 99 GLN B C 1
ATOM 3272 O O . GLN B 1 99 ? -11.305 -5.879 8.836 1 97.81 99 GLN B O 1
ATOM 3277 N N . HIS B 1 100 ? -12.367 -4.32 7.645 1 96.69 100 HIS B N 1
ATOM 3278 C CA . HIS B 1 100 ? -13.555 -4.32 8.492 1 96.69 100 HIS B CA 1
ATOM 3279 C C . HIS B 1 100 ? -14.266 -5.668 8.453 1 96.69 100 HIS B C 1
ATOM 3281 O O . HIS B 1 100 ? -14.594 -6.234 9.492 1 96.69 100 HIS B O 1
ATOM 3287 N N . ARG B 1 101 ? -14.469 -6.188 7.25 1 97.31 101 ARG B N 1
ATOM 3288 C CA . ARG B 1 101 ? -15.18 -7.449 7.074 1 97.31 101 ARG B CA 1
ATOM 3289 C C . ARG B 1 101 ? -14.438 -8.594 7.758 1 97.31 101 ARG B C 1
ATOM 3291 O O . ARG B 1 101 ? -15.055 -9.531 8.266 1 97.31 101 ARG B O 1
ATOM 3298 N N . LEU B 1 102 ? -13.094 -8.508 7.801 1 98.19 102 LEU B N 1
ATOM 3299 C CA . LEU B 1 102 ? -12.266 -9.562 8.391 1 98.19 102 LEU B CA 1
ATOM 3300 C C . LEU B 1 102 ? -12.203 -9.414 9.906 1 98.19 102 LEU B C 1
ATOM 3302 O O . LEU B 1 102 ? -11.867 -10.375 10.609 1 98.19 102 LEU B O 1
ATOM 3306 N N . GLY B 1 103 ? -12.422 -8.203 10.391 1 98.06 103 GLY B N 1
ATOM 3307 C CA . GLY B 1 103 ? -12.195 -7.922 11.797 1 98.06 103 GLY B CA 1
ATOM 3308 C C . GLY B 1 103 ? -10.742 -7.645 12.133 1 98.06 103 GLY B C 1
ATOM 3309 O O . GLY B 1 103 ? -10.32 -7.836 13.273 1 98.06 103 GLY B O 1
ATOM 3310 N N . ALA B 1 104 ? -9.953 -7.27 11.172 1 98.06 104 ALA B N 1
ATOM 3311 C CA . ALA B 1 104 ? -8.539 -6.953 11.359 1 98.06 104 ALA B CA 1
ATOM 3312 C C . ALA B 1 104 ? -8.359 -5.52 11.852 1 98.06 104 ALA B C 1
ATOM 3314 O O . ALA B 1 104 ? -7.641 -4.73 11.234 1 98.06 104 ALA B O 1
ATOM 3315 N N . THR B 1 105 ? -8.836 -5.199 13.031 1 95.62 105 THR B N 1
ATOM 3316 C CA . THR B 1 105 ? -9.016 -3.84 13.531 1 95.62 105 THR B CA 1
ATOM 3317 C C . THR B 1 105 ? -7.672 -3.23 13.922 1 95.62 105 THR B C 1
ATOM 3319 O O . THR B 1 105 ? -7.551 -2.01 14.062 1 95.62 105 THR B O 1
ATOM 3322 N N . GLN B 1 106 ? -6.625 -4.023 14.078 1 96.12 106 GLN B N 1
ATOM 3323 C CA . GLN B 1 106 ? -5.332 -3.52 14.531 1 96.12 106 GLN B CA 1
ATOM 3324 C C . GLN B 1 106 ? -4.363 -3.361 13.367 1 96.12 106 GLN B C 1
ATOM 3326 O O . GLN B 1 106 ? -3.264 -2.828 13.539 1 96.12 106 GLN B O 1
ATOM 3331 N N . ALA B 1 107 ? -4.773 -3.783 12.227 1 98.06 107 ALA B N 1
ATOM 3332 C CA . ALA B 1 107 ? -3.848 -3.885 11.102 1 98.06 107 ALA B CA 1
ATOM 3333 C C . ALA B 1 107 ? -3.641 -2.527 10.438 1 98.06 107 ALA B C 1
ATOM 3335 O O . ALA B 1 107 ? -4.605 -1.803 10.172 1 98.06 107 ALA B O 1
ATOM 3336 N N . PHE B 1 108 ? -2.328 -2.158 10.305 1 97.75 108 PHE B N 1
ATOM 3337 C CA . PHE B 1 108 ? -2.025 -1.175 9.273 1 97.75 108 PHE B CA 1
ATOM 3338 C C . PHE B 1 108 ? -2.521 -1.646 7.91 1 97.75 108 PHE B C 1
ATOM 3340 O O . PHE B 1 108 ? -2.166 -2.736 7.457 1 97.75 108 PHE B O 1
ATOM 3347 N N . THR B 1 109 ? -3.418 -0.857 7.242 1 98.19 109 THR B N 1
ATOM 3348 C CA . THR B 1 109 ? -4.09 -1.312 6.027 1 98.19 109 THR B CA 1
ATOM 3349 C C . THR B 1 109 ? -3.883 -0.316 4.891 1 98.19 109 THR B C 1
ATOM 3351 O O . THR B 1 109 ? -3.984 0.896 5.094 1 98.19 109 THR B O 1
ATOM 3354 N N . THR B 1 110 ? -3.488 -0.801 3.654 1 98.12 110 THR B N 1
ATOM 3355 C CA . THR B 1 110 ? -3.361 0.046 2.473 1 98.12 110 THR B CA 1
ATOM 3356 C C . THR B 1 110 ? -3.432 -0.79 1.198 1 98.12 110 THR B C 1
ATOM 3358 O O . THR B 1 110 ? -3.365 -2.02 1.252 1 98.12 110 THR B O 1
ATOM 3361 N N . GLY B 1 111 ? -3.688 -0.171 0.107 1 97.19 111 GLY B N 1
ATOM 3362 C CA . GLY B 1 111 ? -3.631 -0.788 -1.209 1 97.19 111 GLY B CA 1
ATOM 3363 C C . GLY B 1 111 ? -2.258 -0.701 -1.849 1 97.19 111 GLY B C 1
ATOM 3364 O O . GLY B 1 111 ? -1.532 0.275 -1.646 1 97.19 111 GLY B O 1
ATOM 3365 N N . VAL B 1 112 ? -1.88 -1.741 -2.635 1 97.81 112 VAL B N 1
ATOM 3366 C CA . VAL B 1 112 ? -0.646 -1.825 -3.41 1 97.81 112 VAL B CA 1
ATOM 3367 C C . VAL B 1 112 ? -0.971 -2.154 -4.863 1 97.81 112 VAL B C 1
ATOM 3369 O O . VAL B 1 112 ? -1.808 -3.018 -5.141 1 97.81 112 VAL B O 1
ATOM 3372 N N . GLY B 1 113 ? -0.311 -1.348 -5.84 1 96 113 GLY B N 1
ATOM 3373 C CA . GLY B 1 113 ? -0.706 -1.639 -7.211 1 96 113 GLY B CA 1
ATOM 3374 C C . GLY B 1 113 ? 0.206 -1.002 -8.242 1 96 113 GLY B C 1
ATOM 3375 O O . GLY B 1 113 ? 1.391 -0.781 -7.98 1 96 113 GLY B O 1
ATOM 3376 N N . ASP B 1 114 ? -0.194 -0.945 -9.5 1 93.88 114 ASP B N 1
ATOM 3377 C CA . ASP B 1 114 ? 0.365 -0.221 -10.641 1 93.88 114 ASP B CA 1
ATOM 3378 C C . ASP B 1 114 ? 1.375 -1.081 -11.391 1 93.88 114 ASP B C 1
ATOM 3380 O O . ASP B 1 114 ? 2.064 -0.594 -12.289 1 93.88 114 ASP B O 1
ATOM 3384 N N . LEU B 1 115 ? 1.441 -2.418 -11.055 1 95.81 115 LEU B N 1
ATOM 3385 C CA . LEU B 1 115 ? 2.389 -3.264 -11.773 1 95.81 115 LEU B CA 1
ATOM 3386 C C . LEU B 1 115 ? 1.678 -4.445 -12.43 1 95.81 115 LEU B C 1
ATOM 3388 O O . LEU B 1 115 ? 2.293 -5.484 -12.68 1 95.81 115 LEU B O 1
ATOM 3392 N N . GLY B 1 116 ? 0.345 -4.348 -12.594 1 92.94 116 GLY B N 1
ATOM 3393 C CA . GLY B 1 116 ? -0.39 -5.469 -13.148 1 92.94 116 GLY B CA 1
ATOM 3394 C C . GLY B 1 116 ? -0.256 -6.738 -12.328 1 92.94 116 GLY B C 1
ATOM 3395 O O . GLY B 1 116 ? -0.377 -6.703 -11.102 1 92.94 116 GLY B O 1
ATOM 3396 N N . CYS B 1 117 ? 0.023 -7.793 -13 1 94.44 117 CYS B N 1
ATOM 3397 C CA . CYS B 1 117 ? 0.146 -9.086 -12.336 1 94.44 117 CYS B CA 1
ATOM 3398 C C . CYS B 1 117 ? 1.318 -9.086 -11.359 1 94.44 117 CYS B C 1
ATOM 3400 O O . CYS B 1 117 ? 1.352 -9.891 -10.43 1 94.44 117 CYS B O 1
ATOM 3402 N N . VAL B 1 118 ? 2.238 -8.234 -11.547 1 97.56 118 VAL B N 1
ATOM 3403 C CA . VAL B 1 118 ? 3.443 -8.195 -10.727 1 97.56 118 VAL B CA 1
ATOM 3404 C C . VAL B 1 118 ? 3.158 -7.441 -9.422 1 97.56 118 VAL B C 1
ATOM 3406 O O . VAL B 1 118 ? 3.988 -7.426 -8.516 1 97.56 118 VAL B O 1
ATOM 3409 N N . SER B 1 119 ? 2 -6.879 -9.25 1 97.88 119 SER B N 1
ATOM 3410 C CA . SER B 1 119 ? 1.655 -6.113 -8.055 1 97.88 119 SER B CA 1
ATOM 3411 C C . SER B 1 119 ? 1.705 -6.98 -6.805 1 97.88 119 SER B C 1
ATOM 3413 O O . SER B 1 119 ? 2.025 -6.496 -5.719 1 97.88 119 SER B O 1
ATOM 3415 N N . ILE B 1 120 ? 1.452 -8.25 -6.926 1 98.62 120 ILE B N 1
ATOM 3416 C CA . ILE B 1 120 ? 1.523 -9.125 -5.758 1 98.62 120 ILE B CA 1
ATOM 3417 C C . ILE B 1 120 ? 2.971 -9.234 -5.285 1 98.62 120 ILE B C 1
ATOM 3419 O O . ILE B 1 120 ? 3.232 -9.336 -4.086 1 98.62 120 ILE B O 1
ATOM 3423 N N . SER B 1 121 ? 3.924 -9.234 -6.227 1 98.5 121 SER B N 1
ATOM 3424 C CA . SER B 1 121 ? 5.34 -9.258 -5.867 1 98.5 121 SER B CA 1
ATOM 3425 C C . SER B 1 121 ? 5.738 -7.98 -5.133 1 98.5 121 SER B C 1
ATOM 3427 O O . SER B 1 121 ? 6.551 -8.023 -4.207 1 98.5 121 SER B O 1
ATOM 3429 N N . ALA B 1 122 ? 5.176 -6.852 -5.559 1 98.38 122 ALA B N 1
ATOM 3430 C CA . ALA B 1 122 ? 5.371 -5.621 -4.797 1 98.38 122 ALA B CA 1
ATOM 3431 C C . ALA B 1 122 ? 4.801 -5.754 -3.385 1 98.38 122 ALA B C 1
ATOM 3433 O O . ALA B 1 122 ? 5.402 -5.273 -2.42 1 98.38 122 ALA B O 1
ATOM 3434 N N . GLY B 1 123 ? 3.623 -6.398 -3.305 1 98.69 123 GLY B N 1
ATOM 3435 C CA . GLY B 1 123 ? 3.055 -6.691 -1.998 1 98.69 123 GLY B CA 1
ATOM 3436 C C . GLY B 1 123 ? 3.986 -7.488 -1.105 1 98.69 123 GLY B C 1
ATOM 3437 O O . GLY B 1 123 ? 4.152 -7.164 0.073 1 98.69 123 GLY B O 1
ATOM 3438 N N . PHE B 1 124 ? 4.652 -8.5 -1.657 1 98.5 124 PHE B N 1
ATOM 3439 C CA . PHE B 1 124 ? 5.598 -9.312 -0.902 1 98.5 124 PHE B CA 1
ATOM 3440 C C . PHE B 1 124 ? 6.797 -8.484 -0.462 1 98.5 124 PHE B C 1
ATOM 3442 O O . PHE B 1 124 ? 7.266 -8.609 0.672 1 98.5 124 PHE B O 1
ATOM 3449 N N . ALA B 1 125 ? 7.293 -7.648 -1.358 1 97.81 125 ALA B N 1
ATOM 3450 C CA . ALA B 1 125 ? 8.438 -6.801 -1.045 1 97.81 125 ALA B CA 1
ATOM 3451 C C . ALA B 1 125 ? 8.125 -5.859 0.113 1 97.81 125 ALA B C 1
ATOM 3453 O O . ALA B 1 125 ? 8.922 -5.727 1.048 1 97.81 125 ALA B O 1
ATOM 3454 N N . LEU B 1 126 ? 6.961 -5.238 0.105 1 98.31 126 LEU B N 1
ATOM 3455 C CA . LEU B 1 126 ? 6.559 -4.293 1.141 1 98.31 126 LEU B CA 1
ATOM 3456 C C . LEU B 1 126 ? 6.254 -5.016 2.449 1 98.31 126 LEU B C 1
ATOM 3458 O O . LEU B 1 126 ? 6.578 -4.52 3.529 1 98.31 126 LEU B O 1
ATOM 3462 N N . ALA B 1 127 ? 5.582 -6.199 2.32 1 98.44 127 ALA B N 1
ATOM 3463 C CA . ALA B 1 127 ? 5.34 -7.012 3.51 1 98.44 127 ALA B CA 1
ATOM 3464 C C . ALA B 1 127 ? 6.652 -7.395 4.191 1 98.44 127 ALA B C 1
ATOM 3466 O O . ALA B 1 127 ? 6.785 -7.273 5.41 1 98.44 127 ALA B O 1
ATOM 3467 N N . SER B 1 128 ? 7.656 -7.805 3.393 1 97.19 128 SER B N 1
ATOM 3468 C CA . SER B 1 128 ? 8.969 -8.164 3.918 1 97.19 128 SER B CA 1
ATOM 3469 C C . SER B 1 128 ? 9.648 -6.973 4.582 1 97.19 128 SER B C 1
ATOM 3471 O O . SER B 1 128 ? 10.258 -7.109 5.645 1 97.19 128 SER B O 1
ATOM 3473 N N . ALA B 1 129 ? 9.531 -5.816 3.986 1 96.94 129 ALA B N 1
ATOM 3474 C CA . ALA B 1 129 ? 10.102 -4.598 4.547 1 96.94 129 ALA B CA 1
ATOM 3475 C C . ALA B 1 129 ? 9.477 -4.266 5.898 1 96.94 129 ALA B C 1
ATOM 3477 O O . ALA B 1 129 ? 10.18 -3.904 6.844 1 96.94 129 ALA B O 1
ATOM 3478 N N . LEU B 1 130 ? 8.133 -4.375 5.992 1 97.19 130 LEU B N 1
ATOM 3479 C CA . LEU B 1 130 ? 7.43 -4.113 7.242 1 97.19 130 LEU B CA 1
ATOM 3480 C C . LEU B 1 130 ? 7.898 -5.066 8.336 1 97.19 130 LEU B C 1
ATOM 3482 O O . LEU B 1 130 ? 8.164 -4.645 9.461 1 97.19 130 LEU B O 1
ATOM 3486 N N . LEU B 1 131 ? 8.008 -6.301 8 1 96.69 131 LEU B N 1
ATOM 3487 C CA . LEU B 1 131 ? 8.398 -7.34 8.945 1 96.69 131 LEU B CA 1
ATOM 3488 C C . LEU B 1 131 ? 9.828 -7.121 9.43 1 96.69 131 LEU B C 1
ATOM 3490 O O . LEU B 1 131 ? 10.117 -7.297 10.617 1 96.69 131 LEU B O 1
ATOM 3494 N N . ARG B 1 132 ? 10.711 -6.699 8.555 1 94.5 132 ARG B N 1
ATOM 3495 C CA . ARG B 1 132 ? 12.117 -6.531 8.883 1 94.5 132 ARG B CA 1
ATOM 3496 C C . ARG B 1 132 ? 12.367 -5.184 9.547 1 94.5 132 ARG B C 1
ATOM 3498 O O . ARG B 1 132 ? 13.273 -5.051 10.375 1 94.5 132 ARG B O 1
ATOM 3505 N N . GLY B 1 133 ? 11.562 -4.18 9.148 1 91.88 133 GLY B N 1
ATOM 3506 C CA . GLY B 1 133 ? 11.836 -2.811 9.555 1 91.88 133 GLY B CA 1
ATOM 3507 C C . GLY B 1 133 ? 11.141 -2.42 10.844 1 91.88 133 GLY B C 1
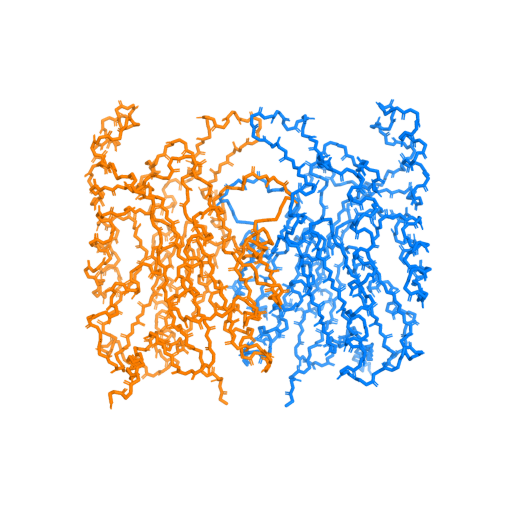ATOM 3508 O O . GLY B 1 133 ? 11.484 -1.411 11.461 1 91.88 133 GLY B O 1
ATOM 3509 N N . ASP B 1 134 ? 10.141 -3.105 11.242 1 87.75 134 ASP B N 1
ATOM 3510 C CA . ASP B 1 134 ? 9.367 -2.828 12.445 1 87.75 134 ASP B CA 1
ATOM 3511 C C . ASP B 1 134 ? 9.375 -4.027 13.391 1 87.75 134 ASP B C 1
ATOM 3513 O O . ASP B 1 134 ? 8.742 -5.047 13.117 1 87.75 134 ASP B O 1
ATOM 3517 N N . PRO B 1 135 ? 9.961 -3.934 14.5 1 84.5 135 PRO B N 1
ATOM 3518 C CA . PRO B 1 135 ? 10.07 -5.07 15.422 1 84.5 135 PRO B CA 1
ATOM 3519 C C . PRO B 1 135 ? 8.719 -5.504 15.984 1 84.5 135 PRO B C 1
ATOM 3521 O O . PRO B 1 135 ? 8.594 -6.602 16.531 1 84.5 135 PRO B O 1
ATOM 3524 N N . HIS B 1 136 ? 7.711 -4.652 15.812 1 87.5 136 HIS B N 1
ATOM 3525 C CA . HIS B 1 136 ? 6.395 -4.98 16.344 1 87.5 136 HIS B CA 1
ATOM 3526 C C . HIS B 1 136 ? 5.496 -5.582 15.273 1 87.5 136 HIS B C 1
ATOM 3528 O O . HIS B 1 136 ? 4.363 -5.98 15.555 1 87.5 136 HIS B O 1
ATOM 3534 N N . CYS B 1 137 ? 5.93 -5.711 14.125 1 94.44 137 CYS B N 1
ATOM 3535 C CA . CYS B 1 137 ? 5.184 -6.309 13.023 1 94.44 137 CYS B CA 1
ATOM 3536 C C . CYS B 1 137 ? 5.574 -7.77 12.828 1 94.44 137 CYS B C 1
ATOM 3538 O O . CYS B 1 137 ? 6.715 -8.07 12.484 1 94.44 137 CYS B O 1
ATOM 3540 N N . HIS B 1 138 ? 4.625 -8.672 12.977 1 96.06 138 HIS B N 1
ATOM 3541 C CA . HIS B 1 138 ? 4.941 -10.102 12.938 1 96.06 138 HIS B CA 1
ATOM 3542 C C . HIS B 1 138 ? 4.09 -10.828 11.906 1 96.06 138 HIS B C 1
ATOM 3544 O O . HIS B 1 138 ? 4.465 -11.906 11.43 1 96.06 138 HIS B O 1
ATOM 3550 N N . ASN B 1 139 ? 2.875 -10.352 11.664 1 97.81 139 ASN B N 1
ATOM 3551 C CA . ASN B 1 139 ? 1.926 -10.961 10.742 1 97.81 139 ASN B CA 1
ATOM 3552 C C . ASN B 1 139 ? 1.436 -9.953 9.703 1 97.81 139 ASN B C 1
ATOM 3554 O O . ASN B 1 139 ? 0.756 -8.984 10.039 1 97.81 139 ASN B O 1
ATOM 3558 N N . VAL B 1 140 ? 1.824 -10.164 8.453 1 98.69 140 VAL B N 1
ATOM 3559 C CA . VAL B 1 140 ? 1.348 -9.328 7.359 1 98.69 140 VAL B CA 1
ATOM 3560 C C . VAL B 1 140 ? 0.543 -10.18 6.375 1 98.69 140 VAL B C 1
ATOM 3562 O O . VAL B 1 140 ? 1.033 -11.195 5.879 1 98.69 140 VAL B O 1
ATOM 3565 N N . LEU B 1 141 ? -0.712 -9.812 6.137 1 98.94 141 LEU B N 1
ATOM 3566 C CA . LEU B 1 141 ? -1.584 -10.492 5.184 1 98.94 141 LEU B CA 1
ATOM 3567 C C . LEU B 1 141 ? -1.596 -9.766 3.846 1 98.94 141 LEU B C 1
ATOM 3569 O O . LEU B 1 141 ? -1.874 -8.562 3.791 1 98.94 141 LEU B O 1
ATOM 3573 N N . VAL B 1 142 ? -1.192 -10.43 2.764 1 98.94 142 VAL B N 1
ATOM 3574 C CA . VAL B 1 142 ? -1.296 -9.922 1.398 1 98.94 142 VAL B CA 1
ATOM 3575 C C . VAL B 1 142 ? -2.439 -10.625 0.672 1 98.94 142 VAL B C 1
ATOM 3577 O O . VAL B 1 142 ? -2.479 -11.859 0.608 1 98.94 142 VAL B O 1
ATOM 3580 N N . VAL B 1 143 ? -3.412 -9.844 0.107 1 98.88 143 VAL B N 1
ATOM 3581 C CA . VAL B 1 143 ? -4.602 -10.422 -0.514 1 98.88 143 VAL B CA 1
ATOM 3582 C C . VAL B 1 143 ? -4.75 -9.891 -1.937 1 98.88 143 VAL B C 1
ATOM 3584 O O . VAL B 1 143 ? -4.566 -8.695 -2.18 1 98.88 143 VAL B O 1
ATOM 3587 N N . ALA B 1 144 ? -5.023 -10.742 -2.895 1 98.38 144 ALA B N 1
ATOM 3588 C CA . ALA B 1 144 ? -5.293 -10.391 -4.289 1 98.38 144 ALA B CA 1
ATOM 3589 C C . ALA B 1 144 ? -6.559 -11.086 -4.789 1 98.38 144 ALA B C 1
ATOM 3591 O O . ALA B 1 144 ? -6.844 -12.227 -4.414 1 98.38 144 ALA B O 1
ATOM 3592 N N . ALA B 1 145 ? -7.293 -10.391 -5.621 1 97.38 145 ALA B N 1
ATOM 3593 C CA . ALA B 1 145 ? -8.453 -10.953 -6.309 1 97.38 145 ALA B CA 1
ATOM 3594 C C . ALA B 1 145 ? -8.422 -10.609 -7.797 1 97.38 145 ALA B C 1
ATOM 3596 O O . ALA B 1 145 ? -7.906 -9.562 -8.195 1 97.38 145 ALA B O 1
ATOM 3597 N N . ALA B 1 146 ? -8.914 -11.531 -8.555 1 94.31 146 ALA B N 1
ATOM 3598 C CA . ALA B 1 146 ? -8.977 -11.391 -10.008 1 94.31 146 ALA B CA 1
ATOM 3599 C C . ALA B 1 146 ? -10.422 -11.484 -10.5 1 94.31 146 ALA B C 1
ATOM 3601 O O . ALA B 1 146 ? -11.102 -12.484 -10.281 1 94.31 146 ALA B O 1
ATOM 3602 N N . LYS B 1 147 ? -10.844 -10.469 -11.094 1 93.5 147 LYS B N 1
ATOM 3603 C CA . LYS B 1 147 ? -12.133 -10.422 -11.773 1 93.5 147 LYS B CA 1
ATOM 3604 C C . LYS B 1 147 ? -12 -9.797 -13.164 1 93.5 147 LYS B C 1
ATOM 3606 O O . LYS B 1 147 ? -11.297 -8.797 -13.336 1 93.5 147 LYS B O 1
ATOM 3611 N N . THR B 1 148 ? -12.656 -10.422 -14.117 1 91.5 148 THR B N 1
ATOM 3612 C CA . THR B 1 148 ? -12.633 -9.836 -15.453 1 91.5 148 THR B CA 1
ATOM 3613 C C . THR B 1 148 ? -13.125 -8.391 -15.422 1 91.5 148 THR B C 1
ATOM 3615 O O . THR B 1 148 ? -14.164 -8.094 -14.82 1 91.5 148 THR B O 1
ATOM 3618 N N . PRO B 1 149 ? -12.352 -7.465 -16.016 1 86.56 149 PRO B N 1
ATOM 3619 C CA . PRO B 1 149 ? -12.734 -6.055 -15.977 1 86.56 149 PRO B CA 1
ATOM 3620 C C . PRO B 1 149 ? -13.844 -5.719 -16.984 1 86.56 149 PRO B C 1
ATOM 3622 O O . PRO B 1 149 ? -14.477 -4.668 -16.875 1 86.56 149 PRO B O 1
ATOM 3625 N N . THR B 1 150 ? -14 -6.574 -17.984 1 86.31 150 THR B N 1
ATOM 3626 C CA . THR B 1 150 ? -14.977 -6.359 -19.047 1 86.31 150 THR B CA 1
ATOM 3627 C C . THR B 1 150 ? -15.812 -7.613 -19.281 1 86.31 150 THR B C 1
ATOM 3629 O O . THR B 1 150 ? -15.57 -8.648 -18.656 1 86.31 150 THR B O 1
ATOM 3632 N N . ARG B 1 151 ? -16.688 -7.426 -20.203 1 84.12 151 ARG B N 1
ATOM 3633 C CA . ARG B 1 151 ? -17.531 -8.562 -20.547 1 84.12 151 ARG B CA 1
ATOM 3634 C C . ARG B 1 151 ? -16.719 -9.656 -21.234 1 84.12 151 ARG B C 1
ATOM 3636 O O . ARG B 1 151 ? -17.031 -10.844 -21.109 1 84.12 151 ARG B O 1
ATOM 3643 N N . ALA B 1 152 ? -15.742 -9.273 -21.875 1 86.94 152 ALA B N 1
ATOM 3644 C CA . ALA B 1 152 ? -14.922 -10.227 -22.609 1 86.94 152 ALA B CA 1
ATOM 3645 C C . ALA B 1 152 ? -13.836 -10.828 -21.719 1 86.94 152 ALA B C 1
ATOM 3647 O O . ALA B 1 152 ? -13.117 -10.094 -21.031 1 86.94 152 ALA B O 1
ATOM 3648 N N . ARG B 1 153 ? -13.758 -12.125 -21.719 1 92.5 153 ARG B N 1
ATOM 3649 C CA . ARG B 1 153 ? -12.719 -12.828 -20.969 1 92.5 153 ARG B CA 1
ATOM 3650 C C . ARG B 1 153 ? -11.492 -13.078 -21.844 1 92.5 153 ARG B C 1
ATOM 3652 O O . ARG B 1 153 ? -10.375 -13.203 -21.328 1 92.5 153 ARG B O 1
ATOM 3659 N N . TYR B 1 154 ? -11.766 -13.195 -23.141 1 92.19 154 TYR B N 1
ATOM 3660 C CA . TYR B 1 154 ? -10.664 -13.336 -24.078 1 92.19 154 TYR B CA 1
ATOM 3661 C C . TYR B 1 154 ? -9.945 -12.008 -24.281 1 92.19 154 TYR B C 1
ATOM 3663 O O . TYR B 1 154 ? -10.547 -11.031 -24.719 1 92.19 154 TYR B O 1
ATOM 3671 N N . ARG B 1 155 ? -8.703 -11.977 -23.828 1 87 155 ARG B N 1
ATOM 3672 C CA . ARG B 1 155 ? -7.828 -10.828 -24.031 1 87 155 ARG B CA 1
ATOM 3673 C C . ARG B 1 155 ? -6.906 -11.055 -25.234 1 87 155 ARG B C 1
ATOM 3675 O O . ARG B 1 155 ? -5.797 -11.57 -25.078 1 87 155 ARG B O 1
ATOM 3682 N N . SER B 1 156 ? -7.297 -10.664 -26.344 1 79.31 156 SER B N 1
ATOM 3683 C CA . SER B 1 156 ? -6.543 -10.852 -27.578 1 79.31 156 SER B CA 1
ATOM 3684 C C . SER B 1 156 ? -5.242 -10.047 -27.562 1 79.31 156 SER B C 1
ATOM 3686 O O . SER B 1 156 ? -5.242 -8.867 -27.203 1 79.31 156 SER B O 1
ATOM 3688 N N . PRO B 1 157 ? -4.258 -10.695 -27.969 1 74.56 157 PRO B N 1
ATOM 3689 C CA . PRO B 1 157 ? -3.984 -12.094 -28.328 1 74.56 157 PRO B CA 1
ATOM 3690 C C . PRO B 1 157 ? -3.326 -12.875 -27.188 1 74.56 157 PRO B C 1
ATOM 3692 O O . PRO B 1 157 ? -2.482 -13.742 -27.438 1 74.56 157 PRO B O 1
ATOM 3695 N N . MET B 1 158 ? -3.705 -12.562 -26 1 81.62 158 MET B N 1
ATOM 3696 C CA . MET B 1 158 ? -2.791 -12.945 -24.922 1 81.62 158 MET B CA 1
ATOM 3697 C C . MET B 1 158 ? -3.34 -14.141 -24.141 1 81.62 158 MET B C 1
ATOM 3699 O O . MET B 1 158 ? -2.615 -15.102 -23.875 1 81.62 158 MET B O 1
ATOM 3703 N N . THR B 1 159 ? -4.535 -14.07 -23.75 1 92.94 159 THR B N 1
ATOM 3704 C CA . THR B 1 159 ? -4.953 -15.062 -22.766 1 92.94 159 THR B CA 1
ATOM 3705 C C . THR B 1 159 ? -6.461 -15 -22.547 1 92.94 159 THR B C 1
ATOM 3707 O O . THR B 1 159 ? -7.172 -14.305 -23.266 1 92.94 159 THR B O 1
ATOM 3710 N N . LEU B 1 160 ? -7.016 -15.891 -21.688 1 96.31 160 LEU B N 1
ATOM 3711 C CA . LEU B 1 160 ? -8.391 -15.922 -21.203 1 96.31 160 LEU B CA 1
ATOM 3712 C C . LEU B 1 160 ? -8.445 -15.805 -19.688 1 96.31 160 LEU B C 1
ATOM 3714 O O . LEU B 1 160 ? -7.719 -16.516 -18.984 1 96.31 160 LEU B O 1
ATOM 3718 N N . LEU B 1 161 ? -9.32 -14.93 -19.25 1 96.5 161 LEU B N 1
ATOM 3719 C CA . LEU B 1 161 ? -9.344 -14.555 -17.844 1 96.5 161 LEU B CA 1
ATOM 3720 C C . LEU B 1 161 ? -10.312 -15.438 -17.062 1 96.5 161 LEU B C 1
ATOM 3722 O O . LEU B 1 161 ? -11.43 -15.688 -17.516 1 96.5 161 LEU B O 1
ATOM 3726 N N . GLY B 1 162 ? -9.875 -15.922 -15.93 1 97.19 162 GLY B N 1
ATOM 3727 C CA . GLY B 1 162 ? -10.742 -16.484 -14.914 1 97.19 162 GLY B CA 1
ATOM 3728 C C . GLY B 1 162 ? -10.898 -15.586 -13.703 1 97.19 162 GLY B C 1
ATOM 3729 O O . GLY B 1 162 ? -10.273 -14.523 -13.617 1 97.19 162 GLY B O 1
ATOM 3730 N N . ASP B 1 163 ? -11.844 -16 -12.758 1 97.56 163 ASP B N 1
ATOM 3731 C CA . ASP B 1 163 ? -12.047 -15.281 -11.5 1 97.56 163 ASP B CA 1
ATOM 3732 C C . ASP B 1 163 ? -11.523 -16.094 -10.32 1 97.56 163 ASP B C 1
ATOM 3734 O O . ASP B 1 163 ? -11.586 -17.328 -10.328 1 97.56 163 ASP B O 1
ATOM 3738 N N . GLY B 1 164 ? -10.992 -15.391 -9.336 1 98.12 164 GLY B N 1
ATOM 3739 C CA . GLY B 1 164 ? -10.484 -16.031 -8.133 1 98.12 164 GLY B CA 1
ATOM 3740 C C . GLY B 1 164 ? -9.758 -15.078 -7.215 1 98.12 164 GLY B C 1
ATOM 3741 O O . GLY B 1 164 ? -9.711 -13.875 -7.469 1 98.12 164 GLY B O 1
ATOM 3742 N N . ALA B 1 165 ? -9.297 -15.641 -6.082 1 98.62 165 ALA B N 1
ATOM 3743 C CA . ALA B 1 165 ? -8.578 -14.812 -5.113 1 98.62 165 ALA B CA 1
ATOM 3744 C C . ALA B 1 165 ? -7.535 -15.641 -4.359 1 98.62 165 ALA B C 1
ATOM 3746 O O . ALA B 1 165 ? -7.621 -16.875 -4.324 1 98.62 165 ALA B O 1
ATOM 3747 N N . ALA B 1 166 ? -6.57 -14.977 -3.855 1 98.81 166 ALA B N 1
ATOM 3748 C CA . ALA B 1 166 ? -5.52 -15.578 -3.037 1 98.81 166 ALA B CA 1
ATOM 3749 C C . ALA B 1 166 ? -5.191 -14.703 -1.834 1 98.81 166 ALA B C 1
ATOM 3751 O O . ALA B 1 166 ? -5.207 -13.477 -1.932 1 98.81 166 ALA B O 1
ATOM 3752 N N . ALA B 1 167 ? -4.953 -15.281 -0.717 1 98.88 167 ALA B N 1
ATOM 3753 C CA . ALA B 1 167 ? -4.395 -14.656 0.481 1 98.88 167 ALA B CA 1
ATOM 3754 C C . ALA B 1 167 ? -3.084 -15.328 0.885 1 98.88 167 ALA B C 1
ATOM 3756 O O . ALA B 1 167 ? -2.965 -16.547 0.839 1 98.88 167 ALA B O 1
ATOM 3757 N N . VAL B 1 168 ? -2.094 -14.539 1.194 1 98.81 168 VAL B N 1
ATOM 3758 C CA . VAL B 1 168 ? -0.784 -15.031 1.612 1 98.81 168 VAL B CA 1
ATOM 3759 C C . VAL B 1 168 ? -0.388 -14.375 2.936 1 98.81 168 VAL B C 1
ATOM 3761 O O . VAL B 1 168 ? -0.394 -13.148 3.059 1 98.81 168 VAL B O 1
ATOM 3764 N N . LEU B 1 169 ? -0.077 -15.164 3.941 1 98.56 169 LEU B N 1
ATOM 3765 C CA . LEU B 1 169 ? 0.377 -14.68 5.238 1 98.56 169 LEU B CA 1
ATOM 3766 C C . LEU B 1 169 ? 1.898 -14.727 5.336 1 98.56 169 LEU B C 1
ATOM 3768 O O . LEU B 1 169 ? 2.496 -15.797 5.215 1 98.56 169 LEU B O 1
ATOM 3772 N N . LEU B 1 170 ? 2.525 -13.562 5.449 1 98.31 170 LEU B N 1
ATOM 3773 C CA . LEU B 1 170 ? 3.963 -13.469 5.688 1 98.31 170 LEU B CA 1
ATOM 3774 C C . LEU B 1 170 ? 4.258 -13.211 7.16 1 98.31 170 LEU B C 1
ATOM 3776 O O . LEU B 1 170 ? 3.58 -12.406 7.801 1 98.31 170 LEU B O 1
ATOM 3780 N N . THR B 1 171 ? 5.25 -13.914 7.684 1 96.94 171 THR B N 1
ATOM 3781 C CA . THR B 1 171 ? 5.566 -13.805 9.102 1 96.94 171 THR B CA 1
ATOM 3782 C C . THR B 1 171 ? 7.074 -13.836 9.328 1 96.94 171 THR B C 1
ATOM 3784 O O . THR B 1 171 ? 7.84 -14.086 8.391 1 96.94 171 THR B O 1
ATOM 3787 N N . THR B 1 172 ? 7.438 -13.547 10.562 1 91.88 172 THR B N 1
ATOM 3788 C CA . THR B 1 172 ? 8.82 -13.68 11 1 91.88 172 THR B CA 1
ATOM 3789 C C . THR B 1 172 ? 9.008 -14.945 11.828 1 91.88 172 THR B C 1
ATOM 3791 O O . THR B 1 172 ? 10.062 -15.148 12.438 1 91.88 172 THR B O 1
ATOM 3794 N N . SER B 1 173 ? 8.039 -15.789 11.961 1 82.12 173 SER B N 1
ATOM 3795 C CA . SER B 1 173 ? 8.047 -16.938 12.867 1 82.12 173 SER B CA 1
ATOM 3796 C C . SER B 1 173 ? 9.062 -17.984 12.43 1 82.12 173 SER B C 1
ATOM 3798 O O . SER B 1 173 ? 9.469 -18.828 13.219 1 82.12 173 SER B O 1
ATOM 3800 N N . GLY B 1 174 ? 9.484 -18 11.227 1 78.56 174 GLY B N 1
ATOM 3801 C CA . GLY B 1 174 ? 10.414 -19 10.719 1 78.56 174 GLY B CA 1
ATOM 3802 C C . GLY B 1 174 ? 9.734 -20.297 10.32 1 78.56 174 GLY B C 1
ATOM 3803 O O . GLY B 1 174 ? 10.383 -21.219 9.82 1 78.56 174 GLY B O 1
ATOM 3804 N N . THR B 1 175 ? 8.445 -20.375 10.602 1 86.06 175 THR B N 1
ATOM 3805 C CA . THR B 1 175 ? 7.668 -21.531 10.188 1 86.06 175 THR B CA 1
ATOM 3806 C C . THR B 1 175 ? 6.688 -21.172 9.078 1 86.06 175 THR B C 1
ATOM 3808 O O . THR B 1 175 ? 6.316 -20 8.938 1 86.06 175 THR B O 1
ATOM 3811 N N . GLY B 1 176 ? 6.465 -22.125 8.172 1 91.62 176 GLY B N 1
ATOM 3812 C CA . GLY B 1 176 ? 5.52 -21.906 7.086 1 91.62 176 GLY B CA 1
ATOM 3813 C C . GLY B 1 176 ? 5.816 -22.734 5.852 1 91.62 176 GLY B C 1
ATOM 3814 O O . GLY B 1 176 ? 6.414 -23.812 5.949 1 91.62 176 GLY B O 1
ATOM 3815 N N . ARG B 1 177 ? 5.238 -22.344 4.785 1 93.88 177 ARG B N 1
ATOM 3816 C CA . ARG B 1 177 ? 5.375 -23.047 3.518 1 93.88 177 ARG B CA 1
ATOM 3817 C C . ARG B 1 177 ? 6.758 -22.828 2.912 1 93.88 177 ARG B C 1
ATOM 3819 O O . ARG B 1 177 ? 7.434 -23.781 2.527 1 93.88 177 ARG B O 1
ATOM 3826 N N . TYR B 1 178 ? 7.188 -21.547 2.857 1 97 178 TYR B N 1
ATOM 3827 C CA . TYR B 1 178 ? 8.438 -21.141 2.219 1 97 178 TYR B CA 1
ATOM 3828 C C . TYR B 1 178 ? 9.133 -20.047 3.018 1 97 178 TYR B C 1
ATOM 3830 O O . TYR B 1 178 ? 8.477 -19.234 3.662 1 97 178 TYR B O 1
ATOM 3838 N N . GLU B 1 179 ? 10.453 -20.078 3.047 1 97 179 GLU B N 1
ATOM 3839 C CA . GLU B 1 179 ? 11.234 -18.891 3.35 1 97 179 GLU B CA 1
ATOM 3840 C C . GLU B 1 179 ? 11.391 -18 2.117 1 97 179 GLU B C 1
ATOM 3842 O O . GLU B 1 179 ? 11.727 -18.484 1.036 1 97 179 GLU B O 1
ATOM 3847 N N . LEU B 1 180 ? 11 -16.781 2.221 1 97.12 180 LEU B N 1
ATOM 3848 C CA . LEU B 1 180 ? 11.352 -15.812 1.19 1 97.12 180 LEU B CA 1
ATOM 3849 C C . LEU B 1 180 ? 12.797 -15.359 1.335 1 97.12 180 LEU B C 1
ATOM 3851 O O . LEU B 1 180 ? 13.094 -14.422 2.08 1 97.12 180 LEU B O 1
ATOM 3855 N N . VAL B 1 181 ? 13.711 -15.992 0.602 1 96.31 181 VAL B N 1
ATOM 3856 C CA . VAL B 1 181 ? 15.148 -15.766 0.734 1 96.31 181 VAL B CA 1
ATOM 3857 C C . VAL B 1 181 ? 15.508 -14.391 0.172 1 96.31 181 VAL B C 1
ATOM 3859 O O . VAL B 1 181 ? 16.266 -13.641 0.795 1 96.31 181 VAL B O 1
ATOM 3862 N N . ASP B 1 182 ? 14.992 -14.125 -0.985 1 96.56 182 ASP B N 1
ATOM 3863 C CA . ASP B 1 182 ? 15.312 -12.891 -1.683 1 96.56 182 ASP B CA 1
ATOM 3864 C C . ASP B 1 182 ? 14.312 -12.609 -2.799 1 96.56 182 ASP B C 1
ATOM 3866 O O . ASP B 1 182 ? 13.578 -13.508 -3.223 1 96.56 182 ASP B O 1
ATOM 3870 N N . GLN B 1 183 ? 14.234 -11.391 -3.219 1 97.5 183 GLN B N 1
ATOM 3871 C CA . GLN B 1 183 ? 13.336 -10.992 -4.297 1 97.5 183 GLN B CA 1
ATOM 3872 C C . GLN B 1 183 ? 13.859 -9.758 -5.027 1 97.5 183 GLN B C 1
ATOM 3874 O O . GLN B 1 183 ? 14.422 -8.859 -4.406 1 97.5 183 GLN B O 1
ATOM 3879 N N . ILE B 1 184 ? 13.719 -9.711 -6.332 1 97.5 184 ILE B N 1
ATOM 3880 C CA . ILE B 1 184 ? 14.016 -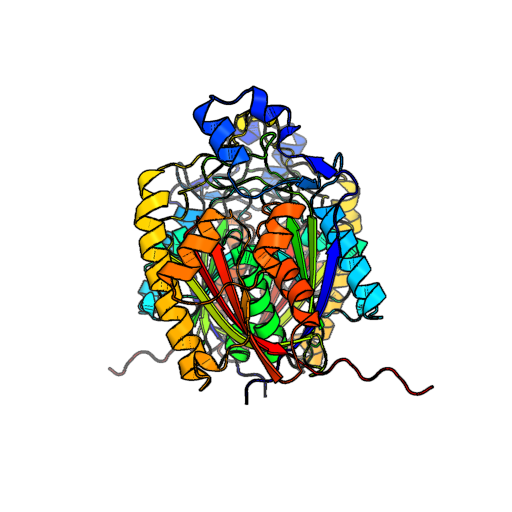8.547 -7.156 1 97.5 184 ILE B CA 1
ATOM 3881 C C . ILE B 1 184 ? 12.789 -8.164 -7.98 1 97.5 184 ILE B C 1
ATOM 3883 O O . ILE B 1 184 ? 12.18 -9.016 -8.625 1 97.5 184 ILE B O 1
ATOM 3887 N N . VAL B 1 185 ? 12.32 -6.934 -7.898 1 97.88 185 VAL B N 1
ATOM 3888 C CA . VAL B 1 185 ? 11.242 -6.367 -8.695 1 97.88 185 VAL B CA 1
ATOM 3889 C C . VAL B 1 185 ? 11.773 -5.203 -9.531 1 97.88 185 VAL B C 1
ATOM 3891 O O . VAL B 1 185 ? 12.406 -4.289 -9.008 1 97.88 185 VAL B O 1
ATOM 3894 N N . ARG B 1 186 ? 11.555 -5.227 -10.859 1 97.5 186 ARG B N 1
ATOM 3895 C CA . ARG B 1 186 ? 11.992 -4.191 -11.789 1 97.5 186 ARG B CA 1
ATOM 3896 C C . ARG B 1 186 ? 10.844 -3.764 -12.703 1 97.5 186 ARG B C 1
ATOM 3898 O O . ARG B 1 186 ? 9.875 -4.508 -12.891 1 97.5 186 ARG B O 1
ATOM 3905 N N . SER B 1 187 ? 10.906 -2.551 -13.219 1 97 187 SER B N 1
ATOM 3906 C CA . SER B 1 187 ? 9.914 -2.047 -14.164 1 97 187 SER B CA 1
ATOM 3907 C C . SER B 1 187 ? 10.547 -1.094 -15.172 1 97 187 SER B C 1
ATOM 3909 O O . SER B 1 187 ? 11.664 -0.608 -14.961 1 97 187 SER B O 1
ATOM 3911 N N . ASP B 1 188 ? 9.938 -0.965 -16.281 1 93.69 188 ASP B N 1
ATOM 3912 C CA . ASP B 1 188 ? 10.258 0.014 -17.312 1 93.69 188 ASP B CA 1
ATOM 3913 C C . ASP B 1 188 ? 9 0.737 -17.797 1 93.69 188 ASP B C 1
ATOM 3915 O O . ASP B 1 188 ? 8.227 0.189 -18.578 1 93.69 188 ASP B O 1
ATOM 3919 N N . GLY B 1 189 ? 8.859 1.952 -17.406 1 91.31 189 GLY B N 1
ATOM 3920 C CA . GLY B 1 189 ? 7.637 2.711 -17.641 1 91.31 189 GLY B CA 1
ATOM 3921 C C . GLY B 1 189 ? 7.473 3.176 -19.062 1 91.31 189 GLY B C 1
ATOM 3922 O O . GLY B 1 189 ? 6.473 3.807 -19.422 1 91.31 189 GLY B O 1
ATOM 3923 N N . LYS B 1 190 ? 8.453 2.836 -19.922 1 88.31 190 LYS B N 1
ATOM 3924 C CA . LYS B 1 190 ? 8.305 3.158 -21.344 1 88.31 190 LYS B CA 1
ATOM 3925 C C . LYS B 1 190 ? 7.062 2.486 -21.922 1 88.31 190 LYS B C 1
ATOM 3927 O O . LYS B 1 190 ? 6.484 2.979 -22.906 1 88.31 190 LYS B O 1
ATOM 3932 N N . TYR B 1 191 ? 6.57 1.381 -21.234 1 85.5 191 TYR B N 1
ATOM 3933 C CA . TYR B 1 191 ? 5.438 0.596 -21.719 1 85.5 191 TYR B CA 1
ATOM 3934 C C . TYR B 1 191 ? 4.23 0.764 -20.812 1 85.5 191 TYR B C 1
ATOM 3936 O O . TYR B 1 191 ? 3.375 -0.121 -20.734 1 85.5 191 TYR B O 1
ATOM 3944 N N . SER B 1 192 ? 4.086 1.915 -20.078 1 85.44 192 SER B N 1
ATOM 3945 C CA . SER B 1 192 ? 3.129 2.105 -19 1 85.44 192 SER B CA 1
ATOM 3946 C C . SER B 1 192 ? 1.693 2.045 -19.516 1 85.44 192 SER B C 1
ATOM 3948 O O . SER B 1 192 ? 0.769 1.756 -18.75 1 85.44 192 SER B O 1
ATOM 3950 N N . ASP B 1 193 ? 1.446 2.252 -20.812 1 81.56 193 ASP B N 1
ATOM 3951 C CA . ASP B 1 193 ? 0.076 2.318 -21.312 1 81.56 193 ASP B CA 1
ATOM 3952 C C . ASP B 1 193 ? -0.109 1.419 -22.531 1 81.56 193 ASP B C 1
ATOM 3954 O O . ASP B 1 193 ? -0.955 1.69 -23.391 1 81.56 193 ASP B O 1
ATOM 3958 N N . LEU B 1 194 ? 0.739 0.414 -22.609 1 84.25 194 LEU B N 1
ATOM 3959 C CA . LEU B 1 194 ? 0.577 -0.533 -23.719 1 84.25 194 LEU B CA 1
ATOM 3960 C C . LEU B 1 194 ? -0.81 -1.167 -23.688 1 84.25 194 LEU B C 1
ATOM 3962 O O . LEU B 1 194 ? -1.408 -1.412 -24.734 1 84.25 194 LEU B O 1
ATOM 3966 N N . PHE B 1 195 ? -1.312 -1.464 -22.5 1 83.44 195 PHE B N 1
ATOM 3967 C CA . PHE B 1 195 ? -2.676 -1.943 -22.312 1 83.44 195 PHE B CA 1
ATOM 3968 C C . PHE B 1 195 ? -3.469 -0.972 -21.438 1 83.44 195 PHE B C 1
ATOM 3970 O O . PHE B 1 195 ? -2.965 -0.475 -20.438 1 83.44 195 PHE B O 1
ATOM 3977 N N . ARG B 1 196 ? -4.656 -0.645 -21.906 1 86.62 196 ARG B N 1
ATOM 3978 C CA . ARG B 1 196 ? -5.492 0.258 -21.125 1 86.62 196 ARG B CA 1
ATOM 3979 C C . ARG B 1 196 ? -6.965 0.09 -21.484 1 86.62 196 ARG B C 1
ATOM 3981 O O . ARG B 1 196 ? -7.297 -0.497 -22.516 1 86.62 196 ARG B O 1
ATOM 3988 N N . ILE B 1 197 ? -7.844 0.51 -20.594 1 89.69 197 ILE B N 1
ATOM 3989 C CA . ILE B 1 197 ? -9.273 0.676 -20.844 1 89.69 197 ILE B CA 1
ATOM 3990 C C . ILE B 1 197 ? -9.633 2.16 -20.812 1 89.69 197 ILE B C 1
ATOM 3992 O O . ILE B 1 197 ? -9.453 2.828 -19.781 1 89.69 197 ILE B O 1
ATOM 3996 N N . ASP B 1 198 ? -10.016 2.648 -21.938 1 91.06 198 ASP B N 1
ATOM 3997 C CA . ASP B 1 198 ? -10.609 3.979 -21.984 1 91.06 198 ASP B CA 1
ATOM 3998 C C . ASP B 1 198 ? -12.062 3.943 -21.5 1 91.06 198 ASP B C 1
ATOM 4000 O O . ASP B 1 198 ? -12.977 3.732 -22.281 1 91.06 198 ASP B O 1
ATOM 4004 N N . TYR B 1 199 ? -12.234 4.246 -20.25 1 91.25 199 TYR B N 1
ATOM 4005 C CA . TYR B 1 199 ? -13.508 3.965 -19.594 1 91.25 199 TYR B CA 1
ATOM 4006 C C . TYR B 1 199 ? -14.375 5.215 -19.531 1 91.25 199 TYR B C 1
ATOM 4008 O O . TYR B 1 199 ? -15.594 5.125 -19.328 1 91.25 199 TYR B O 1
ATOM 4016 N N . ARG B 1 200 ? -13.797 6.395 -19.703 1 91.12 200 ARG B N 1
ATOM 4017 C CA . ARG B 1 200 ? -14.523 7.652 -19.547 1 91.12 200 ARG B CA 1
ATOM 4018 C C . ARG B 1 200 ? -15.492 7.863 -20.703 1 91.12 200 ARG B C 1
ATOM 4020 O O . ARG B 1 200 ? -15.109 7.742 -21.875 1 91.12 200 ARG B O 1
ATOM 4027 N N . ASP B 1 201 ? -16.688 8.148 -20.422 1 93.44 201 ASP B N 1
ATOM 4028 C CA . ASP B 1 201 ? -17.75 8.438 -21.359 1 93.44 201 ASP B CA 1
ATOM 4029 C C . ASP B 1 201 ? -18.016 7.25 -22.281 1 93.44 201 ASP B C 1
ATOM 4031 O O . ASP B 1 201 ? -18.406 7.422 -23.438 1 93.44 201 ASP B O 1
ATOM 4035 N N . VAL B 1 202 ? -17.641 6.074 -21.844 1 93.75 202 VAL B N 1
ATOM 4036 C CA . VAL B 1 202 ? -17.938 4.816 -22.516 1 93.75 202 VAL B CA 1
ATOM 4037 C C . VAL B 1 202 ? -18.797 3.93 -21.641 1 93.75 202 VAL B C 1
ATOM 4039 O O . VAL B 1 202 ? -18.531 3.783 -20.438 1 93.75 202 VAL B O 1
ATOM 4042 N N . ARG B 1 203 ? -19.938 3.332 -22.312 1 92.69 203 ARG B N 1
ATOM 4043 C CA . ARG B 1 203 ? -20.75 2.412 -21.531 1 92.69 203 ARG B CA 1
ATOM 4044 C C . ARG B 1 203 ? -19.953 1.202 -21.078 1 92.69 203 ARG B C 1
ATOM 4046 O O . ARG B 1 203 ? -19.125 0.672 -21.828 1 92.69 203 ARG B O 1
ATOM 4053 N N . GLU B 1 204 ? -20.156 0.797 -19.797 1 91.25 204 GLU B N 1
ATOM 4054 C CA . GLU B 1 204 ? -19.406 -0.324 -19.234 1 91.25 204 GLU B CA 1
ATOM 4055 C C . GLU B 1 204 ? -19.453 -1.538 -20.156 1 91.25 204 GLU B C 1
ATOM 4057 O O . GLU B 1 204 ? -18.438 -2.211 -20.344 1 91.25 204 GLU B O 1
ATOM 4062 N N . VAL B 1 205 ? -20.578 -1.821 -20.734 1 90.44 205 VAL B N 1
ATOM 4063 C CA . VAL B 1 205 ? -20.766 -2.988 -21.594 1 90.44 205 VAL B CA 1
ATOM 4064 C C . VAL B 1 205 ? -19.859 -2.877 -22.812 1 90.44 205 VAL B C 1
ATOM 4066 O O . VAL B 1 205 ? -19.531 -3.885 -23.453 1 90.44 205 VAL B O 1
ATOM 4069 N N . ASP B 1 206 ? -19.359 -1.645 -23.109 1 92.5 206 ASP B N 1
ATOM 4070 C CA . ASP B 1 206 ? -18.531 -1.39 -24.297 1 92.5 206 ASP B CA 1
ATOM 4071 C C . ASP B 1 206 ? -17.062 -1.252 -23.922 1 92.5 206 ASP B C 1
ATOM 4073 O O . ASP B 1 206 ? -16.219 -0.976 -24.781 1 92.5 206 ASP B O 1
ATOM 4077 N N . TRP B 1 207 ? -16.75 -1.479 -22.641 1 91.06 207 TRP B N 1
ATOM 4078 C CA . TRP B 1 207 ? -15.359 -1.437 -22.219 1 91.06 207 TRP B CA 1
ATOM 4079 C C . TRP B 1 207 ? -14.547 -2.521 -22.938 1 91.06 207 TRP B C 1
ATOM 4081 O O . TRP B 1 207 ? -14.992 -3.666 -23.031 1 91.06 207 TRP B O 1
ATOM 4091 N N . THR B 1 208 ? -13.414 -2.086 -23.484 1 86.31 208 THR B N 1
ATOM 4092 C CA . THR B 1 208 ? -12.461 -3.023 -24.078 1 86.31 208 THR B CA 1
ATOM 4093 C C . THR B 1 208 ? -11.039 -2.721 -23.609 1 86.31 208 THR B C 1
ATOM 4095 O O . THR B 1 208 ? -10.68 -1.56 -23.406 1 86.31 208 THR B O 1
ATOM 4098 N N . GLU B 1 209 ? -10.391 -3.801 -23.297 1 86.62 209 GLU B N 1
ATOM 4099 C CA . GLU B 1 209 ? -8.953 -3.633 -23.094 1 86.62 209 GLU B CA 1
ATOM 4100 C C . GLU B 1 209 ? -8.227 -3.52 -24.438 1 86.62 209 GLU B C 1
ATOM 4102 O O . GLU B 1 209 ? -8.305 -4.422 -25.266 1 86.62 209 GLU B O 1
ATOM 4107 N N . GLU B 1 210 ? -7.516 -2.373 -24.641 1 84.38 210 GLU B N 1
ATOM 4108 C CA . GLU B 1 210 ? -6.84 -2.125 -25.906 1 84.38 210 GLU B CA 1
ATOM 4109 C C . GLU B 1 210 ? -5.324 -2.223 -25.766 1 84.38 210 GLU B C 1
ATOM 4111 O O . GLU B 1 210 ? -4.762 -1.757 -24.766 1 84.38 210 GLU B O 1
ATOM 4116 N N . CYS B 1 211 ? -4.785 -2.971 -26.656 1 84.56 211 CYS B N 1
ATOM 4117 C CA . CYS B 1 211 ? -3.342 -2.891 -26.844 1 84.56 211 CYS B CA 1
ATOM 4118 C C . CYS B 1 211 ? -2.98 -1.788 -27.844 1 84.56 211 CYS B C 1
ATOM 4120 O O . CYS B 1 211 ? -3.309 -1.88 -29.031 1 84.56 211 CYS B O 1
ATOM 4122 N N . THR B 1 212 ? -2.273 -0.803 -27.391 1 82.5 212 THR B N 1
ATOM 4123 C CA . THR B 1 212 ? -2.012 0.379 -28.203 1 82.5 212 THR B CA 1
ATOM 4124 C C . THR B 1 212 ? -0.977 0.074 -29.281 1 82.5 212 THR B C 1
ATOM 4126 O O . THR B 1 212 ? -0.891 0.784 -30.297 1 82.5 212 THR B O 1
ATOM 4129 N N . ASP B 1 213 ? -0.134 -0.944 -29.078 1 85.06 213 ASP B N 1
ATOM 4130 C CA . ASP B 1 213 ? 0.914 -1.332 -30.016 1 85.06 213 ASP B CA 1
ATOM 4131 C C . ASP B 1 213 ? 1.22 -2.824 -29.922 1 85.06 213 ASP B C 1
ATOM 4133 O O . ASP B 1 213 ? 2.168 -3.225 -29.234 1 85.06 213 ASP B O 1
ATOM 4137 N N . GLU B 1 214 ? 0.528 -3.617 -30.719 1 81.88 214 GLU B N 1
ATOM 4138 C CA . GLU B 1 214 ? 0.615 -5.07 -30.625 1 81.88 214 GLU B CA 1
ATOM 4139 C C . GLU B 1 214 ? 2.002 -5.57 -31.016 1 81.88 214 GLU B C 1
ATOM 4141 O O . GLU B 1 214 ? 2.576 -6.422 -30.328 1 81.88 214 GLU B O 1
ATOM 4146 N N . PRO B 1 215 ? 2.57 -5 -32.062 1 80.69 215 PRO B N 1
ATOM 4147 C CA . PRO B 1 215 ? 3.93 -5.422 -32.406 1 80.69 215 PRO B CA 1
ATOM 4148 C C . PRO B 1 215 ? 4.934 -5.152 -31.281 1 80.69 215 PRO B C 1
ATOM 4150 O O . PRO B 1 215 ? 5.816 -5.977 -31.031 1 80.69 215 PRO B O 1
ATOM 4153 N N . THR B 1 216 ? 4.707 -4.082 -30.688 1 80.44 216 THR B N 1
ATOM 4154 C CA . THR B 1 216 ? 5.582 -3.76 -29.562 1 80.44 216 THR B CA 1
ATOM 4155 C C . THR B 1 216 ? 5.406 -4.77 -28.438 1 80.44 216 THR B C 1
ATOM 4157 O O . THR B 1 216 ? 6.391 -5.238 -27.859 1 80.44 216 THR B O 1
ATOM 4160 N N . TYR B 1 217 ? 4.32 -5.109 -28.203 1 79.31 217 TYR B N 1
ATOM 4161 C CA . TYR B 1 217 ? 4.066 -6.082 -27.141 1 79.31 217 TYR B CA 1
ATOM 4162 C C . TYR B 1 217 ? 4.621 -7.453 -27.516 1 79.31 217 TYR B C 1
ATOM 4164 O O . TYR B 1 217 ? 5.375 -8.055 -26.75 1 79.31 217 TYR B O 1
ATOM 4172 N N . SER B 1 218 ? 4.266 -7.926 -28.703 1 77.5 218 SER B N 1
ATOM 4173 C CA . SER B 1 218 ? 4.535 -9.305 -29.094 1 77.5 218 SER B CA 1
ATOM 4174 C C . SER B 1 218 ? 6.02 -9.523 -29.375 1 77.5 218 SER B C 1
ATOM 4176 O O . SER B 1 218 ? 6.543 -10.617 -29.156 1 77.5 218 SER B O 1
ATOM 4178 N N . PHE B 1 219 ? 6.719 -8.414 -29.672 1 80.88 219 PHE B N 1
ATOM 4179 C CA . PHE B 1 219 ? 8.109 -8.602 -30.062 1 80.88 219 PHE B CA 1
ATOM 4180 C C . PHE B 1 219 ? 9.039 -7.855 -29.094 1 80.88 219 PHE B C 1
ATOM 4182 O O . PHE B 1 219 ? 9.812 -8.477 -28.375 1 80.88 219 PHE B O 1
ATOM 4189 N N . ARG B 1 220 ? 8.844 -6.602 -29.031 1 82.25 220 ARG B N 1
ATOM 4190 C CA . ARG B 1 220 ? 9.805 -5.793 -28.281 1 82.25 220 ARG B CA 1
ATOM 4191 C C . ARG B 1 220 ? 9.75 -6.105 -26.797 1 82.25 220 ARG B C 1
ATOM 4193 O O . ARG B 1 220 ? 10.781 -6.297 -26.156 1 82.25 220 ARG B O 1
ATOM 4200 N N . LEU B 1 221 ? 8.578 -6.184 -26.25 1 84.81 221 LEU B N 1
ATOM 4201 C CA . LEU B 1 221 ? 8.445 -6.441 -24.812 1 84.81 221 LEU B CA 1
ATOM 4202 C C . LEU B 1 221 ? 8.844 -7.875 -24.484 1 84.81 221 LEU B C 1
ATOM 4204 O O . LEU B 1 221 ? 9.414 -8.133 -23.422 1 84.81 221 LEU B O 1
ATOM 4208 N N . ALA B 1 222 ? 8.617 -8.766 -25.453 1 85.5 222 ALA B N 1
ATOM 4209 C CA . ALA B 1 222 ? 9.031 -10.148 -25.234 1 85.5 222 ALA B CA 1
ATOM 4210 C C . ALA B 1 222 ? 10.555 -10.258 -25.141 1 85.5 222 ALA B C 1
ATOM 4212 O O . ALA B 1 222 ? 11.078 -10.922 -24.25 1 85.5 222 ALA B O 1
ATOM 4213 N N . VAL B 1 223 ? 11.195 -9.578 -26.031 1 88.88 223 VAL B N 1
ATOM 4214 C CA . VAL B 1 223 ? 12.656 -9.578 -26.047 1 88.88 223 VAL B CA 1
ATOM 4215 C C . VAL B 1 223 ? 13.195 -8.906 -24.797 1 88.88 223 VAL B C 1
ATOM 4217 O O . VAL B 1 223 ? 14.102 -9.422 -24.141 1 88.88 223 VAL B O 1
ATOM 4220 N N . GLU B 1 224 ? 12.625 -7.844 -24.469 1 91.5 224 GLU B N 1
ATOM 4221 C CA . GLU B 1 224 ? 13.023 -7.125 -23.266 1 91.5 224 GLU B CA 1
ATOM 4222 C C . GLU B 1 224 ? 12.797 -7.969 -22 1 91.5 224 GLU B C 1
ATOM 4224 O O . GLU B 1 224 ? 13.633 -7.988 -21.109 1 91.5 224 GLU B O 1
ATOM 4229 N N . SER B 1 225 ? 11.703 -8.625 -22 1 93.94 225 SER B N 1
ATOM 4230 C CA . SER B 1 225 ? 11.375 -9.461 -20.844 1 93.94 225 SER B CA 1
ATOM 4231 C C . SER B 1 225 ? 12.375 -10.602 -20.688 1 93.94 225 SER B C 1
ATOM 4233 O O . SER B 1 225 ? 12.75 -10.953 -19.562 1 93.94 225 SER B O 1
ATOM 4235 N N . ARG B 1 226 ? 12.812 -11.164 -21.828 1 94.69 226 ARG B N 1
ATOM 4236 C CA . ARG B 1 226 ? 13.828 -12.203 -21.781 1 94.69 226 ARG B CA 1
ATOM 4237 C C . ARG B 1 226 ? 15.117 -11.688 -21.141 1 94.69 226 ARG B C 1
ATOM 4239 O O . ARG B 1 226 ? 15.688 -12.336 -20.266 1 94.69 226 ARG B O 1
ATOM 4246 N N . LYS B 1 227 ? 15.5 -10.586 -21.609 1 95.81 227 LYS B N 1
ATOM 4247 C CA . LYS B 1 227 ? 16.719 -9.969 -21.078 1 95.81 227 LYS B CA 1
ATOM 4248 C C . LYS B 1 227 ? 16.578 -9.656 -19.594 1 95.81 227 LYS B C 1
ATOM 4250 O O . LYS B 1 227 ? 17.484 -9.945 -18.797 1 95.81 227 LYS B O 1
ATOM 4255 N N . ARG B 1 228 ? 15.453 -9.125 -19.172 1 96.12 228 ARG B N 1
ATOM 4256 C CA . ARG B 1 228 ? 15.211 -8.742 -17.781 1 96.12 228 ARG B CA 1
ATOM 4257 C C . ARG B 1 228 ? 15.203 -9.961 -16.859 1 96.12 228 ARG B C 1
ATOM 4259 O O . ARG B 1 228 ? 15.875 -9.977 -15.828 1 96.12 228 ARG B O 1
ATOM 4266 N N . PHE B 1 229 ? 14.523 -11.008 -17.281 1 97.25 229 PHE B N 1
ATOM 4267 C CA . PHE B 1 229 ? 14.484 -12.211 -16.469 1 97.25 229 PHE B CA 1
ATOM 4268 C C . PHE B 1 229 ? 15.867 -12.836 -16.359 1 97.25 229 PHE B C 1
ATOM 4270 O O . PHE B 1 229 ? 16.25 -13.312 -15.289 1 97.25 229 PHE B O 1
ATOM 4277 N N . THR B 1 230 ? 16.609 -12.844 -17.5 1 97.12 230 THR B N 1
ATOM 4278 C CA . THR B 1 230 ? 17.953 -13.375 -17.469 1 97.12 230 THR B CA 1
ATOM 4279 C C . THR B 1 230 ? 18.812 -12.625 -16.469 1 97.12 230 THR B C 1
ATOM 4281 O O . THR B 1 230 ? 19.469 -13.242 -15.609 1 97.12 230 THR B O 1
ATOM 4284 N N . ASP B 1 231 ? 18.766 -11.352 -16.484 1 97.5 231 ASP B N 1
ATOM 4285 C CA . ASP B 1 231 ? 19.562 -10.508 -15.594 1 97.5 231 ASP B CA 1
ATOM 4286 C C . ASP B 1 231 ? 19.094 -10.648 -14.148 1 97.5 231 ASP B C 1
ATOM 4288 O O . ASP B 1 231 ? 19.922 -10.789 -13.234 1 97.5 231 ASP B O 1
ATOM 4292 N N . ILE B 1 232 ? 17.781 -10.641 -13.914 1 97.75 232 ILE B N 1
ATOM 4293 C CA . ILE B 1 232 ? 17.203 -10.711 -12.578 1 97.75 232 ILE B CA 1
ATOM 4294 C C . ILE B 1 232 ? 17.547 -12.047 -11.93 1 97.75 232 ILE B C 1
ATOM 4296 O O . ILE B 1 232 ? 18 -12.102 -10.781 1 97.75 232 ILE B O 1
ATOM 4300 N N . ASN B 1 233 ? 17.328 -13.125 -12.695 1 97.62 233 ASN B N 1
ATOM 4301 C CA . ASN B 1 233 ? 17.594 -14.453 -12.156 1 97.62 233 ASN B CA 1
ATOM 4302 C C . ASN B 1 233 ? 19.078 -14.648 -11.852 1 97.62 233 ASN B C 1
ATOM 4304 O O . ASN B 1 233 ? 19.438 -15.219 -10.82 1 97.62 233 ASN B O 1
ATOM 4308 N N . ALA B 1 234 ? 19.969 -14.141 -12.727 1 97.25 234 ALA B N 1
ATOM 4309 C CA . ALA B 1 234 ? 21.406 -14.227 -12.492 1 97.25 234 ALA B CA 1
ATOM 4310 C C . ALA B 1 234 ? 21.797 -13.477 -11.227 1 97.25 234 ALA B C 1
ATOM 4312 O O . ALA B 1 234 ? 22.547 -14 -10.383 1 97.25 234 ALA B O 1
ATOM 4313 N N . ALA B 1 235 ? 21.312 -12.297 -11.039 1 97.44 235 ALA B N 1
ATOM 4314 C CA . ALA B 1 235 ? 21.609 -11.484 -9.867 1 97.44 235 ALA B CA 1
ATOM 4315 C C . ALA B 1 235 ? 21.062 -12.125 -8.594 1 97.44 235 ALA B C 1
ATOM 4317 O O . ALA B 1 235 ? 21.75 -12.18 -7.574 1 97.44 235 ALA B O 1
ATOM 4318 N N . LEU B 1 236 ? 19.812 -12.602 -8.68 1 97.25 236 LEU B N 1
ATOM 4319 C CA . LEU B 1 236 ? 19.109 -13.227 -7.566 1 97.25 236 LEU B CA 1
ATOM 4320 C C . LEU B 1 236 ? 19.875 -14.453 -7.066 1 97.25 236 LEU B C 1
ATOM 4322 O O . LEU B 1 236 ? 20.156 -14.57 -5.871 1 97.25 236 LEU B O 1
ATOM 4326 N N . LEU B 1 237 ? 20.234 -15.359 -7.953 1 97.62 237 LEU B N 1
ATOM 4327 C CA . LEU B 1 237 ? 20.938 -16.578 -7.582 1 97.62 237 LEU B CA 1
ATOM 4328 C C . LEU B 1 237 ? 22.375 -16.281 -7.172 1 97.62 237 LEU B C 1
ATOM 4330 O O . LEU B 1 237 ? 22.875 -16.828 -6.18 1 97.62 237 LEU B O 1
ATOM 4334 N N . GLY B 1 238 ? 23.031 -15.344 -7.887 1 97.06 238 GLY B N 1
ATOM 4335 C CA . GLY B 1 238 ? 24.406 -14.984 -7.605 1 97.06 238 GLY B CA 1
ATOM 4336 C C . GLY B 1 238 ? 24.609 -14.406 -6.219 1 97.06 238 GLY B C 1
ATOM 4337 O O . GLY B 1 238 ? 25.484 -14.836 -5.477 1 97.06 238 GLY B O 1
ATOM 4338 N N . ARG B 1 239 ? 23.781 -13.492 -5.809 1 94.56 239 ARG B N 1
ATOM 4339 C CA . ARG B 1 239 ? 23.984 -12.789 -4.543 1 94.56 239 ARG B CA 1
ATOM 4340 C C . ARG B 1 239 ? 23.594 -13.664 -3.361 1 94.56 239 ARG B C 1
ATOM 4342 O O . ARG B 1 239 ? 23.906 -13.352 -2.213 1 94.56 239 ARG B O 1
ATOM 4349 N N . ASN B 1 240 ? 22.891 -14.82 -3.662 1 96 240 ASN B N 1
ATOM 4350 C CA . ASN B 1 240 ? 22.516 -15.742 -2.596 1 96 240 ASN B CA 1
ATOM 4351 C C . ASN B 1 240 ? 23.344 -17.016 -2.646 1 96 240 ASN B C 1
ATOM 4353 O O . ASN B 1 240 ? 23.109 -17.953 -1.88 1 96 240 ASN B O 1
ATOM 4357 N N . GLY B 1 241 ? 24.266 -17.141 -3.654 1 97.06 241 GLY B N 1
ATOM 4358 C CA . GLY B 1 241 ? 25.156 -18.281 -3.762 1 97.06 241 GLY B CA 1
ATOM 4359 C C . GLY B 1 241 ? 24.453 -19.562 -4.145 1 97.06 241 GLY B C 1
ATOM 4360 O O . GLY B 1 241 ? 24.812 -20.641 -3.684 1 97.06 241 GLY B O 1
ATOM 4361 N N . VAL B 1 242 ? 23.391 -19.469 -4.852 1 96.94 242 VAL B N 1
ATOM 4362 C CA . VAL B 1 242 ? 22.609 -20.625 -5.285 1 96.94 242 VAL B CA 1
ATOM 4363 C C . VAL B 1 242 ? 22.906 -20.922 -6.758 1 96.94 242 VAL B C 1
ATOM 4365 O O . VAL B 1 242 ? 22.719 -20.047 -7.613 1 96.94 242 VAL B O 1
ATOM 4368 N N . GLU B 1 243 ? 23.375 -22.109 -7.02 1 94.62 243 GLU B N 1
ATOM 4369 C CA . GLU B 1 243 ? 23.609 -22.531 -8.398 1 94.62 243 GLU B CA 1
ATOM 4370 C C . GLU B 1 243 ? 22.297 -22.828 -9.109 1 94.62 243 GLU B C 1
ATOM 4372 O O . GLU B 1 243 ? 21.359 -23.344 -8.5 1 94.62 243 GLU B O 1
ATOM 4377 N N . HIS B 1 244 ? 22.344 -22.562 -10.344 1 91.38 244 HIS B N 1
ATOM 4378 C CA . HIS B 1 244 ? 21.156 -22.734 -11.172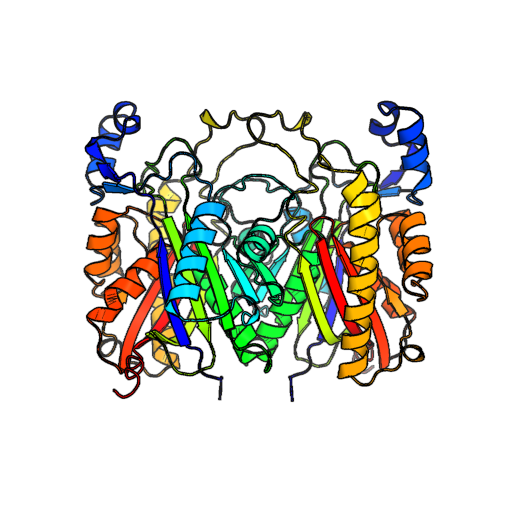 1 91.38 244 HIS B CA 1
ATOM 4379 C C . HIS B 1 244 ? 20.609 -24.156 -11.062 1 91.38 244 HIS B C 1
ATOM 4381 O O . HIS B 1 244 ? 19.391 -24.359 -10.992 1 91.38 244 HIS B O 1
ATOM 4387 N N . ASP B 1 245 ? 21.469 -25.109 -10.992 1 89.38 245 ASP B N 1
ATOM 4388 C CA . ASP B 1 245 ? 21.078 -26.516 -10.992 1 89.38 245 ASP B CA 1
ATOM 4389 C C . ASP B 1 245 ? 20.5 -26.922 -9.633 1 89.38 245 ASP B C 1
ATOM 4391 O O . ASP B 1 245 ? 19.922 -28 -9.5 1 89.38 245 ASP B O 1
ATOM 4395 N N . ARG B 1 246 ? 20.625 -26.078 -8.641 1 91.38 246 ARG B N 1
ATOM 4396 C CA . ARG B 1 246 ? 20.109 -26.359 -7.305 1 91.38 246 ARG B CA 1
ATOM 4397 C C . ARG B 1 246 ? 18.672 -25.891 -7.172 1 91.38 246 ARG B C 1
ATOM 4399 O O . ARG B 1 246 ? 18 -26.188 -6.176 1 91.38 246 ARG B O 1
ATOM 4406 N N . VAL B 1 247 ? 18.203 -25.156 -8.125 1 95.44 247 VAL B N 1
ATOM 4407 C CA . VAL B 1 247 ? 16.812 -24.719 -8.102 1 95.44 247 VAL B CA 1
ATOM 4408 C C . VAL B 1 247 ? 15.906 -25.859 -8.555 1 95.44 247 VAL B C 1
ATOM 4410 O O . VAL B 1 247 ? 16.031 -26.344 -9.68 1 95.44 247 VAL B O 1
ATOM 4413 N N . GLY B 1 248 ? 15.031 -26.266 -7.645 1 89.75 248 GLY B N 1
ATOM 4414 C CA . GLY B 1 248 ? 14.172 -27.422 -7.906 1 89.75 248 GLY B CA 1
ATOM 4415 C C . GLY B 1 248 ? 13.008 -27.094 -8.828 1 89.75 248 GLY B C 1
ATOM 4416 O O . GLY B 1 248 ? 12.531 -27.953 -9.555 1 89.75 248 GLY B O 1
ATOM 4417 N N . THR B 1 249 ? 12.547 -25.922 -8.703 1 94.56 249 THR B N 1
ATOM 4418 C CA . THR B 1 249 ? 11.336 -25.609 -9.453 1 94.56 249 THR B CA 1
ATOM 4419 C C . THR B 1 249 ? 11.336 -24.156 -9.883 1 94.56 249 THR B C 1
ATOM 4421 O O . THR B 1 249 ? 11.766 -23.281 -9.133 1 94.56 249 THR B O 1
ATOM 4424 N N . PHE B 1 250 ? 10.984 -23.875 -11.148 1 97.81 250 PHE B N 1
ATOM 4425 C CA . PHE B 1 250 ? 10.688 -22.547 -11.68 1 97.81 250 PHE B CA 1
ATOM 4426 C C . PHE B 1 250 ? 9.195 -22.391 -11.93 1 97.81 250 PHE B C 1
ATOM 4428 O O . PHE B 1 250 ? 8.57 -23.234 -12.57 1 97.81 250 PHE B O 1
ATOM 4435 N N . LEU B 1 251 ? 8.641 -21.375 -11.336 1 98.44 251 LEU B N 1
ATOM 4436 C CA . LEU B 1 251 ? 7.223 -21.062 -11.477 1 98.44 251 LEU B CA 1
ATOM 4437 C C . LEU B 1 251 ? 7.035 -19.688 -12.117 1 98.44 251 LEU B C 1
ATOM 4439 O O . LEU B 1 251 ? 7.926 -18.844 -12.047 1 98.44 251 LEU B O 1
ATOM 4443 N N . MET B 1 252 ? 5.938 -19.453 -12.711 1 97.81 252 MET B N 1
ATOM 4444 C CA . MET B 1 252 ? 5.621 -18.156 -13.312 1 97.81 252 MET B CA 1
ATOM 4445 C C . MET B 1 252 ? 4.117 -18 -13.484 1 97.81 252 MET B C 1
ATOM 4447 O O . MET B 1 252 ? 3.344 -18.891 -13.133 1 97.81 252 MET B O 1
ATOM 4451 N N . GLN B 1 253 ? 3.629 -16.875 -13.977 1 96.88 253 GLN B N 1
ATOM 4452 C CA . GLN B 1 253 ? 2.213 -16.594 -14.18 1 96.88 253 GLN B CA 1
ATOM 4453 C C . GLN B 1 253 ? 1.64 -17.438 -15.312 1 96.88 253 GLN B C 1
ATOM 4455 O O . GLN B 1 253 ? 2.385 -17.938 -16.156 1 96.88 253 GLN B O 1
ATOM 4460 N N . ASN B 1 254 ? 0.383 -17.453 -15.383 1 96.69 254 ASN B N 1
ATOM 4461 C CA . ASN B 1 254 ? -0.362 -18.297 -16.312 1 96.69 254 ASN B CA 1
ATOM 4462 C C . ASN B 1 254 ? -0.911 -17.484 -17.484 1 96.69 254 ASN B C 1
ATOM 4464 O O . ASN B 1 254 ? -1.955 -16.828 -17.359 1 96.69 254 ASN B O 1
ATOM 4468 N N . LEU B 1 255 ? -0.26 -17.547 -18.609 1 94.88 255 LEU B N 1
ATOM 4469 C CA . LEU B 1 255 ? -0.763 -16.797 -19.75 1 94.88 255 LEU B CA 1
ATOM 4470 C C . LEU B 1 255 ? -1.332 -17.734 -20.812 1 94.88 255 LEU B C 1
ATOM 4472 O O . LEU B 1 255 ? -2.492 -17.594 -21.203 1 94.88 255 LEU B O 1
ATOM 4476 N N . SER B 1 256 ? -0.49 -18.609 -21.375 1 96.19 256 SER B N 1
ATOM 4477 C CA . SER B 1 256 ? -0.854 -19.594 -22.375 1 96.19 256 SER B CA 1
ATOM 4478 C C . SER B 1 256 ? 0.161 -20.734 -22.422 1 96.19 256 SER B C 1
ATOM 4480 O O . SER B 1 256 ? 1.271 -20.609 -21.906 1 96.19 256 SER B O 1
ATOM 4482 N N . ALA B 1 257 ? -0.296 -21.859 -22.953 1 96.38 257 ALA B N 1
ATOM 4483 C CA . ALA B 1 257 ? 0.63 -22.969 -23.156 1 96.38 257 ALA B CA 1
ATOM 4484 C C . ALA B 1 257 ? 1.822 -22.547 -24.016 1 96.38 257 ALA B C 1
ATOM 4486 O O . ALA B 1 257 ? 2.959 -22.938 -23.75 1 96.38 257 ALA B O 1
ATOM 4487 N N . GLY B 1 258 ? 1.56 -21.719 -24.984 1 94.25 258 GLY B N 1
ATOM 4488 C CA . GLY B 1 258 ? 2.619 -21.203 -25.828 1 94.25 258 GLY B CA 1
ATOM 4489 C C . GLY B 1 258 ? 3.6 -20.312 -25.094 1 94.25 258 GLY B C 1
ATOM 4490 O O . GLY B 1 258 ? 4.805 -20.359 -25.344 1 94.25 258 GLY B O 1
ATOM 4491 N N . ALA B 1 259 ? 3.076 -19.547 -24.188 1 93.38 259 ALA B N 1
ATOM 4492 C CA . ALA B 1 259 ? 3.939 -18.688 -23.391 1 93.38 259 ALA B CA 1
ATOM 4493 C C . ALA B 1 259 ? 4.898 -19.5 -22.531 1 93.38 259 ALA B C 1
ATOM 4495 O O . ALA B 1 259 ? 6.074 -19.156 -22.391 1 93.38 259 ALA B O 1
ATOM 4496 N N . PHE B 1 260 ? 4.422 -20.562 -21.953 1 96.19 260 PHE B N 1
ATOM 4497 C CA . PHE B 1 260 ? 5.285 -21.438 -21.156 1 96.19 260 PHE B CA 1
ATOM 4498 C C . PHE B 1 260 ? 6.402 -22.016 -22 1 96.19 260 PHE B C 1
ATOM 4500 O O . PHE B 1 260 ? 7.562 -22.031 -21.594 1 96.19 260 PHE B O 1
ATOM 4507 N N . ALA B 1 261 ? 6.023 -22.5 -23.141 1 94.75 261 ALA B N 1
ATOM 4508 C CA . ALA B 1 261 ? 7.012 -23.062 -24.047 1 94.75 261 ALA B CA 1
ATOM 4509 C C . ALA B 1 261 ? 8.062 -22.016 -24.438 1 94.75 261 ALA B C 1
ATOM 4511 O O . ALA B 1 261 ? 9.258 -22.297 -24.422 1 94.75 261 ALA B O 1
ATOM 4512 N N . PHE B 1 262 ? 7.598 -20.844 -24.719 1 92.75 262 PHE B N 1
ATOM 4513 C CA . PHE B 1 262 ? 8.477 -19.734 -25.078 1 92.75 262 PHE B CA 1
ATOM 4514 C C . PHE B 1 262 ? 9.469 -19.453 -23.953 1 92.75 262 PHE B C 1
ATOM 4516 O O . PHE B 1 262 ? 10.68 -19.375 -24.203 1 92.75 262 PHE B O 1
ATOM 4523 N N . TRP B 1 263 ? 9 -19.328 -22.734 1 94.62 263 TRP B N 1
ATOM 4524 C CA . TRP B 1 263 ? 9.844 -18.922 -21.609 1 94.62 263 TRP B CA 1
ATOM 4525 C C . TRP B 1 263 ? 10.82 -20.047 -21.234 1 94.62 263 TRP B C 1
ATOM 4527 O O . TRP B 1 263 ? 11.969 -19.781 -20.875 1 94.62 263 TRP B O 1
ATOM 4537 N N . GLN B 1 264 ? 10.359 -21.281 -21.312 1 94.94 264 GLN B N 1
ATOM 4538 C CA . GLN B 1 264 ? 11.258 -22.406 -21.078 1 94.94 264 GLN B CA 1
ATOM 4539 C C . GLN B 1 264 ? 12.461 -22.359 -22.016 1 94.94 264 GLN B C 1
ATOM 4541 O O . GLN B 1 264 ? 13.602 -22.531 -21.578 1 94.94 264 GLN B O 1
ATOM 4546 N N . GLU B 1 265 ? 12.195 -22.094 -23.219 1 94.56 265 GLU B N 1
ATOM 4547 C CA . GLU B 1 265 ? 13.25 -22.031 -24.219 1 94.56 265 GLU B CA 1
ATOM 4548 C C . GLU B 1 265 ? 14.102 -20.781 -24.031 1 94.56 265 GLU B C 1
ATOM 4550 O O . GLU B 1 265 ? 15.336 -20.844 -24 1 94.56 265 GLU B O 1
ATOM 4555 N N . ALA B 1 266 ? 13.445 -19.656 -23.891 1 93.81 266 ALA B N 1
ATOM 4556 C CA . ALA B 1 266 ? 14.109 -18.359 -23.844 1 93.81 266 ALA B CA 1
ATOM 4557 C C . ALA B 1 266 ? 15.031 -18.25 -22.625 1 93.81 266 ALA B C 1
ATOM 4559 O O . ALA B 1 266 ? 16.094 -17.641 -22.688 1 93.81 266 ALA B O 1
ATOM 4560 N N . LEU B 1 267 ? 14.594 -18.859 -21.469 1 95.38 267 LEU B N 1
ATOM 4561 C CA . LEU B 1 267 ? 15.344 -18.719 -20.219 1 95.38 267 LEU B CA 1
ATOM 4562 C C . LEU B 1 267 ? 16.141 -20 -19.922 1 95.38 267 LEU B C 1
ATOM 4564 O O . LEU B 1 267 ? 16.938 -20.016 -19 1 95.38 267 LEU B O 1
ATOM 4568 N N . ASP B 1 268 ? 15.914 -21 -20.656 1 93.94 268 ASP B N 1
ATOM 4569 C CA . ASP B 1 268 ? 16.547 -22.312 -20.484 1 93.94 268 ASP B CA 1
ATOM 4570 C C . ASP B 1 268 ? 16.312 -22.844 -19.078 1 93.94 268 ASP B C 1
ATOM 4572 O O . ASP B 1 268 ? 17.266 -23.219 -18.375 1 93.94 268 ASP B O 1
ATOM 4576 N N . VAL B 1 269 ? 15.047 -22.828 -18.641 1 94.19 269 VAL B N 1
ATOM 4577 C CA . VAL B 1 269 ? 14.648 -23.359 -17.344 1 94.19 269 VAL B CA 1
ATOM 4578 C C . VAL B 1 269 ? 13.391 -24.219 -17.484 1 94.19 269 VAL B C 1
ATOM 4580 O O . VAL B 1 269 ? 12.555 -23.953 -18.359 1 94.19 269 VAL B O 1
ATOM 4583 N N . PRO B 1 270 ? 13.289 -25.25 -16.719 1 92.62 270 PRO B N 1
ATOM 4584 C CA . PRO B 1 270 ? 12.07 -26.062 -16.75 1 92.62 270 PRO B CA 1
ATOM 4585 C C . PRO B 1 270 ? 10.922 -25.438 -15.953 1 92.62 270 PRO B C 1
ATOM 4587 O O . PRO B 1 270 ? 10.945 -25.438 -14.719 1 92.62 270 PRO B O 1
ATOM 4590 N N . ILE B 1 271 ? 9.953 -24.922 -16.594 1 96.31 271 ILE B N 1
ATOM 4591 C CA . ILE B 1 271 ? 8.766 -24.422 -15.906 1 96.31 271 ILE B CA 1
ATOM 4592 C C . ILE B 1 271 ? 7.977 -25.594 -15.328 1 96.31 271 ILE B C 1
ATOM 4594 O O . ILE B 1 271 ? 7.66 -26.547 -16.047 1 96.31 271 ILE B O 1
ATOM 4598 N N . ASP B 1 272 ? 7.691 -25.531 -14.086 1 97.38 272 ASP B N 1
ATOM 4599 C CA . ASP B 1 272 ? 7.008 -26.609 -13.391 1 97.38 272 ASP B CA 1
ATOM 4600 C C . ASP B 1 272 ? 5.668 -26.938 -14.047 1 97.38 272 ASP B C 1
ATOM 4602 O O . ASP B 1 272 ? 4.895 -26.031 -14.367 1 97.38 272 ASP B O 1
ATOM 4606 N N . PRO B 1 273 ? 5.312 -28.203 -14.242 1 96.69 273 PRO B N 1
ATOM 4607 C CA . PRO B 1 273 ? 4.086 -28.625 -14.922 1 96.69 273 PRO B CA 1
ATOM 4608 C C . PRO B 1 273 ? 2.824 -28.172 -14.188 1 96.69 273 PRO B C 1
ATOM 4610 O O . PRO B 1 273 ? 1.748 -28.094 -14.789 1 96.69 273 PRO B O 1
ATOM 4613 N N . VAL B 1 274 ? 2.955 -27.797 -12.953 1 97.88 274 VAL B N 1
ATOM 4614 C CA . VAL B 1 274 ? 1.797 -27.344 -12.188 1 97.88 274 VAL B CA 1
ATOM 4615 C C . VAL B 1 274 ? 1.253 -26.047 -12.797 1 97.88 274 VAL B C 1
ATOM 4617 O O . VAL B 1 274 ? 0.047 -25.797 -12.75 1 97.88 274 VAL B O 1
ATOM 4620 N N . CYS B 1 275 ? 2.127 -25.25 -13.406 1 98.38 275 CYS B N 1
ATOM 4621 C CA . CYS B 1 275 ? 1.693 -24.016 -14.047 1 98.38 275 CYS B CA 1
ATOM 4622 C C . CYS B 1 275 ? 0.736 -24.297 -15.195 1 98.38 275 CYS B C 1
ATOM 4624 O O . CYS B 1 275 ? -0.323 -23.688 -15.297 1 98.38 275 CYS B O 1
ATOM 4626 N N . ARG B 1 276 ? 1.08 -25.281 -16 1 98.06 276 ARG B N 1
ATOM 4627 C CA . ARG B 1 276 ? 0.238 -25.656 -17.141 1 98.06 276 ARG B CA 1
ATOM 4628 C C . ARG B 1 276 ? -1.087 -26.25 -16.656 1 98.06 276 ARG B C 1
ATOM 4630 O O . ARG B 1 276 ? -2.141 -25.953 -17.234 1 98.06 276 ARG B O 1
ATOM 4637 N N . ALA B 1 277 ? -0.989 -27.094 -15.672 1 98.5 277 ALA B N 1
ATOM 4638 C CA . ALA B 1 277 ? -2.203 -27.703 -15.141 1 98.5 277 ALA B CA 1
ATOM 4639 C C . ALA B 1 277 ? -3.158 -26.656 -14.586 1 98.5 277 ALA B C 1
ATOM 4641 O O . ALA B 1 277 ? -4.363 -26.703 -14.844 1 98.5 277 ALA B O 1
ATOM 4642 N N . ASN B 1 278 ? -2.631 -25.719 -13.859 1 98.75 278 ASN B N 1
ATOM 4643 C CA . ASN B 1 278 ? -3.441 -24.641 -13.281 1 98.75 278 ASN B CA 1
ATOM 4644 C C . ASN B 1 278 ? -3.979 -23.703 -14.359 1 98.75 278 ASN B C 1
ATOM 4646 O O . ASN B 1 278 ? -5.121 -23.25 -14.281 1 98.75 278 ASN B O 1
ATOM 4650 N N . LEU B 1 279 ? -3.139 -23.422 -15.391 1 98.69 279 LEU B N 1
ATOM 4651 C CA . LEU B 1 279 ? -3.617 -22.656 -16.531 1 98.69 279 LEU B CA 1
ATOM 4652 C C . LEU B 1 279 ? -4.828 -23.312 -17.172 1 98.69 279 LEU B C 1
ATOM 4654 O O . LEU B 1 279 ? -5.84 -22.656 -17.438 1 98.69 279 LEU B O 1
ATOM 4658 N N . ALA B 1 280 ? -4.758 -24.594 -17.391 1 98.75 280 ALA B N 1
ATOM 4659 C CA . ALA B 1 280 ? -5.82 -25.344 -18.062 1 98.75 280 ALA B CA 1
ATOM 4660 C C . ALA B 1 280 ? -7.125 -25.266 -17.281 1 98.75 280 ALA B C 1
ATOM 4662 O O . ALA B 1 280 ? -8.203 -25.141 -17.859 1 98.75 280 ALA B O 1
ATOM 4663 N N . ARG B 1 281 ? -6.973 -25.25 -16.016 1 98.5 281 ARG B N 1
ATOM 4664 C CA . ARG B 1 281 ? -8.148 -25.375 -15.164 1 98.5 281 ARG B CA 1
ATOM 4665 C C . ARG B 1 281 ? -8.742 -24.016 -14.836 1 98.5 281 ARG B C 1
ATOM 4667 O O . ARG B 1 281 ? -9.953 -23.875 -14.703 1 98.5 281 ARG B O 1
ATOM 4674 N N . PHE B 1 282 ? -7.871 -22.938 -14.672 1 98.5 282 PHE B N 1
ATOM 4675 C CA . PHE B 1 282 ? -8.367 -21.703 -14.055 1 98.5 282 PHE B CA 1
ATOM 4676 C C . PHE B 1 282 ? -8.172 -20.516 -14.984 1 98.5 282 PHE B C 1
ATOM 4678 O O . PHE B 1 282 ? -8.695 -19.422 -14.727 1 98.5 282 PHE B O 1
ATOM 4685 N N . GLY B 1 283 ? -7.422 -20.656 -16.109 1 98.31 283 GLY B N 1
ATOM 4686 C CA . GLY B 1 283 ? -7.098 -19.531 -16.953 1 98.31 283 GLY B CA 1
ATOM 4687 C C . GLY B 1 283 ? -6.133 -18.547 -16.312 1 98.31 283 GLY B C 1
ATOM 4688 O O . GLY B 1 283 ? -5.328 -18.938 -15.461 1 98.31 283 GLY B O 1
ATOM 4689 N N . HIS B 1 284 ? -6.082 -17.375 -16.828 1 97.5 284 HIS B N 1
ATOM 4690 C CA . HIS B 1 284 ? -5.223 -16.312 -16.312 1 97.5 284 HIS B CA 1
ATOM 4691 C C . HIS B 1 284 ? -5.906 -15.555 -15.172 1 97.5 284 HIS B C 1
ATOM 4693 O O . HIS B 1 284 ? -7.004 -15.023 -15.352 1 97.5 284 HIS B O 1
ATOM 4699 N N . LEU B 1 285 ? -5.258 -15.461 -14.062 1 97.44 285 LEU B N 1
ATOM 4700 C CA . LEU B 1 285 ? -5.855 -14.875 -12.867 1 97.44 285 LEU B CA 1
ATOM 47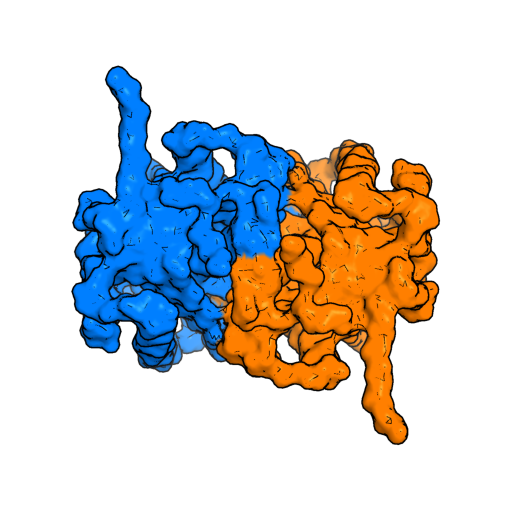01 C C . LEU B 1 285 ? -5.074 -13.648 -12.406 1 97.44 285 LEU B C 1
ATOM 4703 O O . LEU B 1 285 ? -5.223 -13.203 -11.266 1 97.44 285 LEU B O 1
ATOM 4707 N N . GLY B 1 286 ? -4.156 -13.102 -13.203 1 95.31 286 GLY B N 1
ATOM 4708 C CA . GLY B 1 286 ? -3.375 -11.938 -12.812 1 95.31 286 GLY B CA 1
ATOM 4709 C C . GLY B 1 286 ? -2.463 -12.211 -11.633 1 95.31 286 GLY B C 1
ATOM 4710 O O . GLY B 1 286 ? -1.688 -13.172 -11.641 1 95.31 286 GLY B O 1
ATOM 4711 N N . SER B 1 287 ? -2.555 -11.43 -10.617 1 97 287 SER B N 1
ATOM 4712 C CA . SER B 1 287 ? -1.722 -11.523 -9.422 1 97 287 SER B CA 1
ATOM 4713 C C . SER B 1 287 ? -1.95 -12.836 -8.68 1 97 287 SER B C 1
ATOM 4715 O O . SER B 1 287 ? -1.12 -13.25 -7.871 1 97 287 SER B O 1
ATOM 4717 N N . VAL B 1 288 ? -3.012 -13.508 -8.906 1 98.44 288 VAL B N 1
ATOM 4718 C CA . VAL B 1 288 ? -3.379 -14.719 -8.188 1 98.44 288 VAL B CA 1
ATOM 4719 C C . VAL B 1 288 ? -2.594 -15.906 -8.734 1 98.44 288 VAL B C 1
ATOM 4721 O O . VAL B 1 288 ? -2.363 -16.891 -8.023 1 98.44 288 VAL B O 1
ATOM 4724 N N . ASP B 1 289 ? -2.117 -15.812 -9.977 1 98.56 289 ASP B N 1
ATOM 4725 C CA . ASP B 1 289 ? -1.491 -16.922 -10.688 1 98.56 289 ASP B CA 1
ATOM 4726 C C . ASP B 1 289 ? -0.316 -17.484 -9.891 1 98.56 289 ASP B C 1
ATOM 4728 O O . ASP B 1 289 ? -0.235 -18.703 -9.6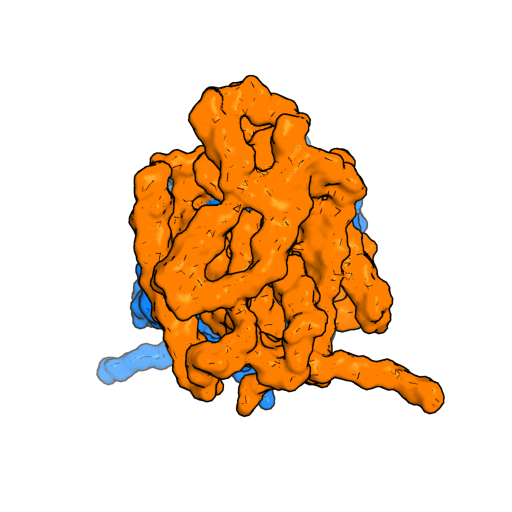72 1 98.56 289 ASP B O 1
ATOM 4732 N N . VAL B 1 290 ? 0.569 -16.609 -9.422 1 98.56 290 VAL B N 1
ATOM 4733 C CA . VAL B 1 290 ? 1.825 -17.078 -8.844 1 98.56 290 VAL B CA 1
ATOM 4734 C C . VAL B 1 290 ? 1.568 -17.672 -7.461 1 98.56 290 VAL B C 1
ATOM 4736 O O . VAL B 1 290 ? 2.254 -18.609 -7.047 1 98.56 290 VAL B O 1
ATOM 4739 N N . ALA B 1 291 ? 0.566 -17.188 -6.711 1 98.56 291 ALA B N 1
ATOM 4740 C CA . ALA B 1 291 ? 0.201 -17.781 -5.43 1 98.56 291 ALA B CA 1
ATOM 4741 C C . ALA B 1 291 ? -0.382 -19.172 -5.621 1 98.56 291 ALA B C 1
ATOM 4743 O O . ALA B 1 291 ? -0.046 -20.109 -4.883 1 98.56 291 ALA B O 1
ATOM 4744 N N . LEU B 1 292 ? -1.233 -19.281 -6.629 1 98.75 292 LEU B N 1
ATOM 4745 C CA . LEU B 1 292 ? -1.827 -20.578 -6.973 1 98.75 292 LEU B CA 1
ATOM 4746 C C . LEU B 1 292 ? -0.749 -21.594 -7.312 1 98.75 292 LEU B C 1
ATOM 4748 O O . LEU B 1 292 ? -0.749 -22.703 -6.777 1 98.75 292 LEU B O 1
ATOM 4752 N N . ASN B 1 293 ? 0.173 -21.203 -8.219 1 98.69 293 ASN B N 1
ATOM 4753 C CA . ASN B 1 293 ? 1.23 -22.094 -8.664 1 98.69 293 ASN B CA 1
ATOM 4754 C C . ASN B 1 293 ? 2.16 -22.484 -7.523 1 98.69 293 ASN B C 1
ATOM 4756 O O . ASN B 1 293 ? 2.57 -23.641 -7.41 1 98.69 293 ASN B O 1
ATOM 4760 N N . LEU B 1 294 ? 2.484 -21.5 -6.672 1 98.31 294 LEU B N 1
ATOM 4761 C CA . LEU B 1 294 ? 3.375 -21.75 -5.543 1 98.31 294 LEU B CA 1
ATOM 4762 C C . LEU B 1 294 ? 2.752 -22.734 -4.566 1 98.31 294 LEU B C 1
ATOM 4764 O O . LEU B 1 294 ? 3.418 -23.672 -4.117 1 98.31 294 LEU B O 1
ATOM 4768 N N . GLU B 1 295 ? 1.505 -22.562 -4.238 1 97.75 295 GLU B N 1
ATOM 4769 C CA . GLU B 1 295 ? 0.802 -23.453 -3.324 1 97.75 295 GLU B CA 1
ATOM 4770 C C . GLU B 1 295 ? 0.729 -24.875 -3.883 1 97.75 295 GLU B C 1
ATOM 4772 O O . GLU B 1 295 ? 0.98 -25.844 -3.166 1 97.75 295 GLU B O 1
ATOM 4777 N N . ALA B 1 296 ? 0.434 -25 -5.129 1 97.81 296 ALA B N 1
ATOM 4778 C CA . ALA B 1 296 ? 0.289 -26.297 -5.773 1 97.81 296 ALA B CA 1
ATOM 4779 C C . ALA B 1 296 ? 1.63 -27.031 -5.852 1 97.81 296 ALA B C 1
ATOM 4781 O O . ALA B 1 296 ? 1.686 -28.25 -5.758 1 97.81 296 ALA B O 1
ATOM 4782 N N . ALA B 1 297 ? 2.715 -26.25 -6.031 1 97.31 297 ALA B N 1
ATOM 4783 C CA . ALA B 1 297 ? 4.039 -26.844 -6.215 1 97.31 297 ALA B CA 1
ATOM 4784 C C . ALA B 1 297 ? 4.594 -27.359 -4.895 1 97.31 297 ALA B C 1
ATOM 4786 O O . ALA B 1 297 ? 5.504 -28.188 -4.879 1 97.31 297 ALA B O 1
ATOM 4787 N N . ALA B 1 298 ? 4.102 -26.906 -3.756 1 95.12 298 ALA B N 1
ATOM 4788 C CA . ALA B 1 298 ? 4.668 -27.172 -2.436 1 95.12 298 ALA B CA 1
ATOM 4789 C C . ALA B 1 298 ? 4.68 -28.672 -2.139 1 95.12 298 ALA B C 1
ATOM 4791 O O . ALA B 1 298 ? 5.629 -29.188 -1.546 1 95.12 298 ALA B O 1
ATOM 4792 N N . ALA B 1 299 ? 3.633 -29.359 -2.574 1 91.94 299 ALA B N 1
ATOM 4793 C CA . ALA B 1 299 ? 3.465 -30.781 -2.24 1 91.94 299 ALA B CA 1
ATOM 4794 C C . ALA B 1 299 ? 4.562 -31.625 -2.875 1 91.94 299 ALA B C 1
ATOM 4796 O O . ALA B 1 299 ? 4.898 -32.688 -2.367 1 91.94 299 ALA B O 1
ATOM 4797 N N . SER B 1 300 ? 5.148 -31.141 -3.928 1 93.94 300 SER B N 1
ATOM 4798 C CA . SER B 1 300 ? 6.137 -31.922 -4.656 1 93.94 300 SER B CA 1
ATOM 4799 C C . SER B 1 300 ? 7.555 -31.547 -4.25 1 93.94 300 SER B C 1
ATOM 4801 O O . SER B 1 300 ? 8.523 -32.125 -4.758 1 93.94 300 SER B O 1
ATOM 4803 N N . GLN B 1 301 ? 7.727 -30.578 -3.328 1 94.62 301 GLN B N 1
ATOM 4804 C CA . GLN B 1 301 ? 9.039 -30.094 -2.928 1 94.62 301 GLN B CA 1
ATOM 4805 C C . GLN B 1 301 ? 9.422 -30.625 -1.545 1 94.62 301 GLN B C 1
ATOM 4807 O O . GLN B 1 301 ? 8.57 -30.75 -0.67 1 94.62 301 GLN B O 1
ATOM 4812 N N . ARG B 1 302 ? 10.711 -30.953 -1.3 1 95 302 ARG B N 1
ATOM 4813 C CA . ARG B 1 302 ? 11.25 -31.328 0.002 1 95 302 ARG B CA 1
ATOM 4814 C C . ARG B 1 302 ? 11.75 -30.109 0.763 1 95 302 ARG B C 1
ATOM 4816 O O . ARG B 1 302 ? 12.164 -29.125 0.155 1 95 302 ARG B O 1
ATOM 4823 N N . PRO B 1 303 ? 11.648 -30.25 2.094 1 94.56 303 PRO B N 1
ATOM 4824 C CA . PRO B 1 303 ? 12.242 -29.156 2.863 1 94.56 303 PRO B CA 1
ATOM 4825 C C . PRO B 1 303 ? 13.672 -28.844 2.434 1 94.56 303 PRO B C 1
ATOM 4827 O O . PRO B 1 303 ? 14.469 -29.766 2.219 1 94.56 303 PRO B O 1
ATOM 4830 N N . GLY B 1 304 ? 13.922 -27.578 2.223 1 95.31 304 GLY B N 1
ATOM 4831 C CA . GLY B 1 304 ? 15.258 -27.156 1.826 1 95.31 304 GLY B CA 1
ATOM 4832 C C . GLY B 1 304 ? 15.375 -26.875 0.34 1 95.31 304 GLY B C 1
ATOM 4833 O O . GLY B 1 304 ? 16.312 -26.203 -0.095 1 95.31 304 GLY B O 1
ATOM 4834 N N . ASP B 1 305 ? 14.453 -27.438 -0.491 1 96.38 305 ASP B N 1
ATOM 4835 C CA . ASP B 1 305 ? 14.477 -27.219 -1.934 1 96.38 305 ASP B CA 1
ATOM 4836 C C . ASP B 1 305 ? 14.242 -25.75 -2.268 1 96.38 305 ASP B C 1
ATOM 4838 O O . ASP B 1 305 ? 13.398 -25.094 -1.649 1 96.38 305 ASP B O 1
ATOM 4842 N N . TYR B 1 306 ? 15 -25.219 -3.244 1 97.75 306 TYR B N 1
ATOM 4843 C CA . TYR B 1 306 ? 14.812 -23.859 -3.729 1 97.75 306 TYR B CA 1
ATOM 4844 C C . TYR B 1 306 ? 13.773 -23.812 -4.848 1 97.75 306 TYR B C 1
ATOM 4846 O O . TYR B 1 306 ? 13.664 -24.766 -5.637 1 97.75 306 TYR B O 1
ATOM 4854 N N . ALA B 1 307 ? 13.023 -22.781 -4.867 1 97.81 307 ALA B N 1
ATOM 4855 C CA . ALA B 1 307 ? 12.117 -22.422 -5.957 1 97.81 307 ALA B CA 1
ATOM 4856 C C . ALA B 1 307 ? 12.336 -20.984 -6.414 1 97.81 307 ALA B C 1
ATOM 4858 O O . ALA B 1 307 ? 12.617 -20.109 -5.594 1 97.81 307 ALA B O 1
ATOM 4859 N N . VAL B 1 308 ? 12.297 -20.719 -7.68 1 98.5 308 VAL B N 1
ATOM 4860 C CA . VAL B 1 308 ? 12.281 -19.375 -8.234 1 98.5 308 VAL B CA 1
ATOM 4861 C C . VAL B 1 308 ? 10.883 -19.047 -8.758 1 98.5 308 VAL B C 1
ATOM 4863 O O . VAL B 1 308 ? 10.336 -19.781 -9.586 1 98.5 308 VAL B O 1
ATOM 4866 N N . LEU B 1 309 ? 10.281 -18.062 -8.234 1 98.69 309 LEU B N 1
ATOM 4867 C CA . LEU B 1 309 ? 8.953 -17.594 -8.625 1 98.69 309 LEU B CA 1
ATOM 4868 C C . LEU B 1 309 ? 9.055 -16.359 -9.5 1 98.69 309 LEU B C 1
ATOM 4870 O O . LEU B 1 309 ? 9.367 -15.266 -9 1 98.69 309 LEU B O 1
ATOM 4874 N N . MET B 1 310 ? 8.789 -16.5 -10.797 1 98.44 310 MET B N 1
ATOM 4875 C CA . MET B 1 310 ? 8.875 -15.398 -11.758 1 98.44 310 MET B CA 1
ATOM 4876 C C . MET B 1 310 ? 7.488 -14.844 -12.07 1 98.44 310 MET B C 1
ATOM 4878 O O . MET B 1 310 ? 6.496 -15.57 -12.008 1 98.44 310 MET B O 1
ATOM 4882 N N . ASN B 1 311 ? 7.414 -13.586 -12.328 1 97.56 311 ASN B N 1
ATOM 4883 C CA . ASN B 1 311 ? 6.191 -12.883 -12.695 1 97.56 311 ASN B CA 1
ATOM 4884 C C . ASN B 1 311 ? 6.477 -11.711 -13.633 1 97.56 311 ASN B C 1
ATOM 4886 O O . ASN B 1 311 ? 7.512 -11.055 -13.516 1 97.56 311 ASN B O 1
ATOM 4890 N N . SER B 1 312 ? 5.633 -11.523 -14.625 1 95.25 312 SER B N 1
ATOM 4891 C CA . SER B 1 312 ? 5.762 -10.391 -15.539 1 95.25 312 SER B CA 1
ATOM 4892 C C . SER B 1 312 ? 4.395 -9.828 -15.914 1 95.25 312 SER B C 1
ATOM 4894 O O . SER B 1 312 ? 3.373 -10.508 -15.758 1 95.25 312 SER B O 1
ATOM 4896 N N . SER B 1 313 ? 4.371 -8.578 -16.312 1 92.25 313 SER B N 1
ATOM 4897 C CA . SER B 1 313 ? 3.133 -7.914 -16.719 1 92.25 313 SER B CA 1
ATOM 4898 C C . SER B 1 313 ? 3.348 -7.031 -17.938 1 92.25 313 SER B C 1
ATOM 4900 O O . SER B 1 313 ? 4.473 -6.605 -18.219 1 92.25 313 SER B O 1
ATOM 4902 N N . PRO B 1 314 ? 2.258 -6.684 -18.625 1 86.25 314 PRO B N 1
ATOM 4903 C CA . PRO B 1 314 ? 2.35 -5.887 -19.844 1 86.25 314 PRO B CA 1
ATOM 4904 C C . PRO B 1 314 ? 2.689 -4.426 -19.578 1 86.25 314 PRO B C 1
ATOM 4906 O O . PRO B 1 314 ? 3.016 -3.678 -20.5 1 86.25 314 PRO B O 1
ATOM 4909 N N . VAL B 1 315 ? 2.568 -3.957 -18.359 1 82.62 315 VAL B N 1
ATOM 4910 C CA . VAL B 1 315 ? 3.031 -2.605 -18.062 1 82.62 315 VAL B CA 1
ATOM 4911 C C . VAL B 1 315 ? 4.547 -2.604 -17.891 1 82.62 315 VAL B C 1
ATOM 4913 O O . VAL B 1 315 ? 5.117 -1.639 -17.375 1 82.62 315 VAL B O 1
ATOM 4916 N N . ALA B 1 316 ? 5.125 -3.709 -18.234 1 90.31 316 ALA B N 1
ATOM 4917 C CA . ALA B 1 316 ? 6.57 -3.918 -18.25 1 90.31 316 ALA B CA 1
ATOM 4918 C C . ALA B 1 316 ? 7.145 -3.906 -16.828 1 90.31 316 ALA B C 1
ATOM 4920 O O . ALA B 1 316 ? 7.961 -3.047 -16.484 1 90.31 316 ALA B O 1
ATOM 4921 N N . ALA B 1 317 ? 6.719 -4.809 -16.062 1 96.06 317 ALA B N 1
ATOM 4922 C CA . ALA B 1 317 ? 7.238 -5.117 -14.734 1 96.06 317 ALA B CA 1
ATOM 4923 C C . ALA B 1 317 ? 7.641 -6.586 -14.633 1 96.06 317 ALA B C 1
ATOM 4925 O O . ALA B 1 317 ? 7.008 -7.453 -15.242 1 96.06 317 ALA B O 1
ATOM 4926 N N . TRP B 1 318 ? 8.75 -6.824 -13.961 1 97.88 318 TRP B N 1
ATOM 4927 C CA . TRP B 1 318 ? 9.289 -8.172 -13.789 1 97.88 318 TRP B CA 1
ATOM 4928 C C . TRP B 1 318 ? 9.688 -8.414 -12.344 1 97.88 318 TRP B C 1
ATOM 4930 O O . TRP B 1 318 ? 10.211 -7.52 -11.672 1 97.88 318 TRP B O 1
ATOM 4940 N N . SER B 1 319 ? 9.438 -9.602 -11.883 1 98.5 319 SER B N 1
ATOM 4941 C CA . SER B 1 319 ? 9.883 -9.984 -10.555 1 98.5 319 SER B CA 1
ATOM 4942 C C . SER B 1 319 ? 10.344 -11.438 -10.523 1 98.5 319 SER B C 1
ATOM 4944 O O . SER B 1 319 ? 9.812 -12.281 -11.242 1 98.5 319 SER B O 1
ATOM 4946 N N . SER B 1 320 ? 11.398 -11.656 -9.805 1 98.56 320 SER B N 1
ATOM 4947 C CA . SER B 1 320 ? 11.781 -13.008 -9.406 1 98.56 320 SER B CA 1
ATOM 4948 C C . SER B 1 320 ? 12.023 -13.086 -7.898 1 98.56 320 SER B C 1
ATOM 4950 O O . SER B 1 320 ? 12.68 -12.219 -7.324 1 98.56 320 SER B O 1
ATOM 4952 N N . ALA B 1 321 ? 11.453 -14.125 -7.281 1 98.5 321 ALA B N 1
ATOM 4953 C CA . ALA B 1 321 ? 11.695 -14.406 -5.871 1 98.5 321 ALA B CA 1
ATOM 4954 C C . ALA B 1 321 ? 12.375 -15.758 -5.688 1 98.5 321 ALA B C 1
ATOM 4956 O O . ALA B 1 321 ? 12.047 -16.734 -6.375 1 98.5 321 ALA B O 1
ATOM 4957 N N . LEU B 1 322 ? 13.438 -15.781 -4.871 1 98.31 322 LEU B N 1
ATOM 4958 C CA . LEU B 1 322 ? 14.055 -17.016 -4.422 1 98.31 322 LEU B CA 1
ATOM 4959 C C . LEU B 1 322 ? 13.422 -17.5 -3.119 1 98.31 322 LEU B C 1
ATOM 4961 O O . LEU B 1 322 ? 13.461 -16.797 -2.109 1 98.31 322 LEU B O 1
ATOM 4965 N N . LEU B 1 323 ? 12.781 -18.688 -3.193 1 98 323 LEU B N 1
ATOM 4966 C CA . LEU B 1 323 ? 12.102 -19.281 -2.045 1 98 323 LEU B CA 1
ATOM 4967 C C . LEU B 1 323 ? 12.758 -20.594 -1.643 1 98 323 LEU B C 1
ATOM 4969 O O . LEU B 1 323 ? 13.352 -21.281 -2.48 1 98 323 LEU B O 1
ATOM 4973 N N . ARG B 1 324 ? 12.703 -20.906 -0.411 1 96.94 324 ARG B N 1
ATOM 4974 C CA . ARG B 1 324 ? 13.18 -22.188 0.113 1 96.94 324 ARG B CA 1
ATOM 4975 C C . ARG B 1 324 ? 12.078 -22.906 0.897 1 96.94 324 ARG B C 1
ATOM 4977 O O . ARG B 1 324 ? 11.508 -22.328 1.828 1 96.94 324 ARG B O 1
ATOM 4984 N N . ARG B 1 325 ? 11.773 -24.109 0.526 1 96.88 325 ARG B N 1
ATOM 4985 C CA . ARG B 1 325 ? 10.711 -24.891 1.17 1 96.88 325 ARG B CA 1
ATOM 4986 C C . ARG B 1 325 ? 11.047 -25.156 2.633 1 96.88 325 ARG B C 1
ATOM 4988 O O . ARG B 1 325 ? 12.156 -25.594 2.953 1 96.88 325 ARG B O 1
ATOM 4995 N N . LEU B 1 326 ? 10.047 -24.844 3.512 1 95.75 326 LEU B N 1
ATOM 4996 C CA . LEU B 1 326 ? 10.211 -25.078 4.941 1 95.75 326 LEU B CA 1
ATOM 4997 C C . LEU B 1 326 ? 9.586 -26.406 5.348 1 95.75 326 LEU B C 1
ATOM 4999 O O . LEU B 1 326 ? 8.719 -26.938 4.645 1 95.75 326 LEU B O 1
ATOM 5003 N N . PRO B 1 327 ? 10.125 -26.922 6.5 1 91.94 327 PRO B N 1
ATOM 5004 C CA . PRO B 1 327 ? 9.484 -28.141 6.992 1 91.94 327 PRO B CA 1
ATOM 5005 C C . PRO B 1 327 ? 8.031 -27.922 7.398 1 91.94 327 PRO B C 1
ATOM 5007 O O . PRO B 1 327 ? 7.691 -26.859 7.934 1 91.94 327 PRO B O 1
ATOM 5010 N N . ASP B 1 328 ? 7.121 -28.828 7.098 1 83.19 328 ASP B N 1
ATOM 5011 C CA . ASP B 1 328 ? 5.73 -28.719 7.531 1 83.19 328 ASP B CA 1
ATOM 5012 C C . ASP B 1 328 ? 5.629 -28.703 9.055 1 83.19 328 ASP B C 1
ATOM 5014 O O . ASP B 1 328 ? 6.43 -29.344 9.742 1 83.19 328 ASP B O 1
ATOM 5018 N N . PRO B 1 329 ? 4.977 -27.578 9.516 1 70.38 329 PRO B N 1
ATOM 5019 C CA . PRO B 1 329 ? 4.855 -27.578 10.977 1 70.38 329 PRO B CA 1
ATOM 5020 C C . PRO B 1 329 ? 4.52 -28.969 11.539 1 70.38 329 PRO B C 1
ATOM 5022 O O . PRO B 1 329 ? 3.797 -29.734 10.898 1 70.38 329 PRO B O 1
ATOM 5025 N N . THR B 1 330 ? 5.508 -29.516 12.289 1 56.03 330 THR B N 1
ATOM 5026 C CA . THR B 1 330 ? 5.262 -30.797 12.953 1 56.03 330 THR B CA 1
ATOM 5027 C C . THR B 1 330 ? 3.875 -30.812 13.586 1 56.03 330 THR B C 1
ATOM 5029 O O . THR B 1 330 ? 3.41 -29.797 14.109 1 56.03 330 THR B O 1
ATOM 5032 N N . GLY B 1 331 ? 2.898 -31.578 13.102 1 43.12 331 GLY B N 1
ATOM 5033 C CA . GLY B 1 331 ? 1.688 -31.875 13.844 1 43.12 331 GLY B CA 1
ATOM 5034 C C . GLY B 1 331 ? 1.865 -31.75 15.344 1 43.12 331 GLY B C 1
ATOM 5035 O O . GLY B 1 331 ? 2.992 -31.75 15.844 1 43.12 331 GLY B O 1
ATOM 5036 N N . ASN B 1 332 ? 1.005 -31.078 16.203 1 36.78 332 ASN B N 1
ATOM 5037 C CA . ASN B 1 332 ? 0.912 -31.438 17.609 1 36.78 332 ASN B CA 1
ATOM 5038 C C . ASN B 1 332 ? 1.259 -32.906 17.859 1 36.78 332 ASN B C 1
ATOM 5040 O O . ASN B 1 332 ? 1.08 -33.75 16.969 1 36.78 332 ASN B O 1
ATOM 5044 N N . GLY B 1 333 ? 1.965 -33.406 19.047 1 28.08 333 GLY B N 1
ATOM 5045 C CA . GLY B 1 333 ? 1.934 -34.625 19.875 1 28.08 333 GLY B CA 1
ATOM 5046 C C . GLY B 1 333 ? 0.611 -35.375 19.797 1 28.08 333 GLY B C 1
ATOM 5047 O O . GLY B 1 333 ? -0.447 -34.781 20.047 1 28.08 333 GLY B O 1
ATOM 5048 N N . LYS B 1 334 ? 0.468 -36.562 19.125 1 21.58 334 LYS B N 1
ATOM 5049 C CA . LYS B 1 334 ? -0.209 -37.594 19.891 1 21.58 334 LYS B CA 1
ATOM 5050 C C . LYS B 1 334 ? 0.493 -37.844 21.234 1 21.58 334 LYS B C 1
ATOM 5052 O O . LYS B 1 334 ? 1.723 -37.906 21.297 1 21.58 334 LYS B O 1
#

Organism: NCBI:txid1990687

Sequence (668 aa):
MIAPVALHSIALWFPDDEVTVAGLPELDQLPVAQREHALSLGIDTVRIGIGQYESDMAHAAATALLRAADIDPTQLDALLLVQGRVPQYLLASEATRLQHRLGATQAFTTGVGDLGCVSISAGFALASALLRGDPHCHNVLVVAAAKTPTRARYRSPMTLLGDGAAAVLLTTSGTGRYELVDQIVRSDGKYSDLFRIDYRDVREVDWTEECTDEPTYSFRLAVESRKRFTDINAALLGRNGVEHDRVGTFLMQNLSAGAFAFWQEALDVPIDPVCRANLARFGHLGSVDVALNLEAAAASQRPGDYAVLMNSSPVAAWSSALLRRLPDPTGNGKMIAPVALHSIALWFPDDEVTVAGLPELDQLPVAQREHALSLGIDTVRIGIGQYESDMAHAAATALLRAADIDPTQLDALLLVQGRVPQYLLASEATRLQHRLGATQAFTTGVGDLGCVSISAGFALASALLRGDPHCHNVLVVAAAKTPTRARYRSPMTLLGDGAAAVLLTTSGTGRYELVDQIVRSDGKYSDLFRIDYRDVREVDWTEECTDEPTYSFRLAVESRKRFTDINAALLGRNGVEHDRVGTFLMQNLSAGAFAFWQEALDVPIDPVCRANLARFGHLGSVDVALNLEAAAASQRPGDYAVLMNSSPVAAWSSALLRRLPDPTGNGK

Secondary structure (DSSP, 8-state):
-PPP-EEEEEEEE--SEEEEGGG-GGGGGS-HHHHHHHHTSS--EEEE-TT--HHHHHHHHHHHHHHHHT--GGG-SEEEEEP-SS-SSBS--HHHHHHHHHT-TTSEEEEEESSGGGHHHHHHHHHHHHHHH-TT--EEEEEEEE--SSS--EETTTEEB--EEEEEEEESSS-SSEEEEEEEEEE-GGGTTSEEE--TTS-GGG--EEES-HHIIIIIIHHHHHHHHHHHHHHHHHHTT--GGGEEEEE-----HHHHHHHHHHHT--B-HHHHHHHHHH-B-TTHHHHHHHHHHHTT--TT-EEEEEEEETTTEEEEEEEEEPPP------/-PPP-EEEEEEEE--SEEEEGGG-GGGGGS-HHHHHHHHTSS--EEEE-TT--HHHHHHHHHHHHHHHHT--GGG-SEEEEEP-SS-SSBS--HHHHHHHHHT-TTSEEEEEESSGGGHHHHHHHHHHHHHHH-TT--EEEEEEEE--SSS--EETTTEEB--EEEEEEEESSS-SSEEEEEEEEEE-GGGTTSEEE--TTS-GGG--EEES-HHIIIIIIHHHHHHHHHHHHHHHHHHTT--GGGEEEEE-----HHHHHHHHHHHT--B-HHHHHHHHHH-B-TTHHHHHHHHHHHTT--TT-EEEEEEEETTTEEEEEEEEEPPP------

pLDDT: mean 92.96, std 9.16, range [21.36, 98.94]